Protein AF-A0A496XJC6-F1 (afdb_monomer)

Secondary structure (DSSP, 8-state):
-------SSSHHHHHHHHHHHHHTTTS-------TTS--SPEEEEEEESSSSTHHHHHHHHH-SS---EEEEEEEEETTEEEEEEEEEEE--SHHHHH-SB--EEEEE-HHHHTSSSTTTTS-SEEEEE---B-S-----TT-HHHHHHHHHHHHHHHHHHH-SS---EEEEEEEEEETTT---EEEEEEEE--HHHHHHHTT-EE--S-HHHHHHHHTT-SSSB-HHHHHHHHHHHHTTTB-S-BTTBSEEEEE-TT--EEEEE---TTBHHHHHHHHHHHHHHTPPPTT--HHHHHHH-TT---HHHHHHHHHHHHTTTS---HHHHHHHHHHHHHHHHTTHHHHHHHHHTTGGGS-HHHHHHHHHHHHHHHHHHHHHHHSTT------HHHHHHHTT-S-HHHHHHHHHHHHHH--HHHHHHHHTTTTT---HHHHHHHHHHGGGS-HHHHHHHHHHHTSTT--HHHHHHHHHHHHH-S-HHHHHHHHHHHHT-HHHHT-HHHHHHHHHHS-TT---S-HHHHHHHHHHHHHHHHHHHHHHHHHHHHHHHTTT--

Nearest PDB structures (foldseek):
  8aw4-assembly1_A  TM=5.561E-01  e=5.570E-02  synthetic construct
  6hwp-assembly1_A  TM=3.933E-01  e=9.578E-03  synthetic construct
  3ltm-assembly1_B  TM=4.668E-01  e=4.494E-02  synthetic construct
  5lg6-assembly2_B  TM=3.168E-01  e=3.745E+00  Sus scrofa
  8ay2-assembly2_B  TM=1.846E-01  e=1.805E+00  Rattus norvegicus

Foldseek 3Di:
DDDDDDDDDPVVVVVVVVVVVVVVVPPPPPQPLALQSDQDAKEKEKEEALPPDPVPNVCLLPDPDNDWDKIWIWIDDPNDIDIFIWTKGADDDVQSVPASGGWMKIAGDLVRLCPPHSCVLADRIWTKDFFRDDQDDDLDLLDLRQLLQLLQQLLQLLLVLQAVQGKRKYKYFYWYAYPPDDDTRTHIIITIGDPVSSCVVSVWAADPDDLVVCVVCCVPPQPQADLLLVLLVLLSLVLQLDPQDDQSGQWGWIAHPVNHTHTYGHDSSLTLLSVVSVVVSCVVVLHDDPPDDLVSVLSRPVPPDQLLVSLVVSCVSPVVDHVDDSVNSLVSNLVSLVSRLVSLVVSVVSLVVCCVSHDVVSSVVSVVSNVSSSVNSVVSNVCSPPPDNQDLVNLLVQCPDPDPVSVLCSLQVLLSVQDLVCLCSLLVCLVVDPDLSSVLSNLVSLQNHDCVSCLVVLLVCLDQPHDLSSLVSSLVCLLVPSDPVSSQVSLLSNLPHPSCLVDLVSLVSSLSSQDPPDDDPDPVSVVSNVVSVVSNVVVVVVVVVVVVVVVVVVVVVD

Mean predicted aligned error: 15.92 Å

Solvent-accessible surface area (backbone atoms only — not comparable to full-atom values): 31564 Å² total; per-residue (Å²): 136,84,90,89,82,89,88,89,82,61,71,71,59,55,54,53,52,50,55,56,63,59,59,64,74,69,57,72,76,72,69,71,55,40,65,67,70,49,87,66,70,36,45,33,38,40,36,28,78,73,71,61,55,72,68,58,44,44,46,52,56,71,42,92,74,75,62,71,43,72,32,34,43,33,37,50,56,96,90,42,77,48,79,42,71,30,30,35,33,71,38,74,68,70,43,37,80,72,20,83,51,41,28,38,36,41,36,44,53,68,83,65,30,70,65,81,42,50,52,34,80,49,65,50,48,37,42,40,46,50,52,66,41,64,83,82,48,60,95,38,54,83,32,68,54,36,41,36,38,51,34,30,51,47,45,42,57,49,39,56,65,51,35,93,64,52,56,53,62,26,49,28,44,36,32,40,36,30,79,84,74,53,79,59,36,32,39,45,29,30,46,38,57,33,70,69,54,45,28,63,73,66,65,38,43,74,59,87,68,51,76,65,52,47,52,56,39,76,67,68,57,79,81,46,54,40,62,65,58,49,48,34,46,55,58,39,38,48,64,38,39,52,67,70,63,42,89,83,34,48,33,47,57,28,24,45,90,84,61,30,44,41,75,27,64,46,84,49,80,73,13,39,56,25,43,54,49,51,55,50,58,29,57,76,71,69,52,77,80,86,80,74,53,81,67,61,61,77,66,56,73,62,89,68,65,54,62,61,58,56,53,46,50,52,39,72,74,33,54,88,72,67,77,60,50,72,65,56,54,49,51,45,44,49,54,35,42,52,61,37,57,77,30,46,66,61,40,54,60,56,53,59,75,49,51,85,64,40,37,77,64,48,43,50,52,51,51,51,50,45,50,50,48,48,52,38,44,51,50,54,61,68,43,65,90,70,77,66,88,72,47,74,66,48,29,61,57,22,58,74,45,88,50,64,68,50,23,45,50,16,35,48,54,51,23,72,67,38,47,73,84,44,50,57,68,57,51,71,49,53,86,73,48,84,50,69,65,52,44,47,40,47,57,58,29,49,76,59,37,56,70,78,72,43,45,63,55,54,56,59,64,52,40,86,81,54,55,69,82,53,49,58,60,51,47,57,45,43,69,64,41,85,51,66,70,60,25,50,50,49,50,55,52,50,72,70,31,66,69,38,76,78,31,72,66,50,41,51,53,56,54,73,60,51,58,94,83,69,79,65,92,48,65,68,59,48,51,52,53,52,51,52,56,46,56,55,53,50,52,50,54,50,48,57,46,50,56,50,49,52,54,52,51,66,60,69,78,106

Structure (mmCIF, N/CA/C/O backbone):
data_AF-A0A496XJC6-F1
#
_entry.id   AF-A0A496XJC6-F1
#
loop_
_atom_site.group_PDB
_atom_site.id
_atom_site.type_symbol
_atom_site.label_atom_id
_atom_site.label_alt_id
_atom_site.label_comp_id
_atom_site.label_asym_id
_atom_site.label_entity_id
_atom_site.label_seq_id
_atom_site.pdbx_PDB_ins_code
_atom_site.Cartn_x
_atom_site.Cartn_y
_atom_site.Cartn_z
_atom_site.occupancy
_atom_site.B_iso_or_equiv
_atom_site.auth_seq_id
_atom_site.auth_comp_id
_atom_site.auth_asym_id
_atom_site.auth_atom_id
_atom_site.pdbx_PDB_model_num
ATOM 1 N N . MET A 1 1 ? -49.234 -70.688 5.500 1.00 36.81 1 MET A N 1
ATOM 2 C CA . MET A 1 1 ? -48.478 -69.986 4.442 1.00 36.81 1 MET A CA 1
ATOM 3 C C . MET A 1 1 ? -48.808 -68.494 4.506 1.00 36.81 1 MET A C 1
ATOM 5 O O . MET A 1 1 ? -49.970 -68.150 4.399 1.00 36.81 1 MET A O 1
ATOM 9 N N . LYS A 1 2 ? -47.784 -67.660 4.743 1.00 38.94 2 LYS A N 1
ATOM 10 C CA . LYS A 1 2 ? -47.623 -66.232 4.379 1.00 38.94 2 LYS A CA 1
ATOM 11 C C . LYS A 1 2 ? -48.626 -65.154 4.863 1.00 38.94 2 LYS A C 1
ATOM 13 O O . LYS A 1 2 ? -49.654 -64.906 4.257 1.00 38.94 2 LYS A O 1
ATOM 18 N N . ILE A 1 3 ? -48.166 -64.430 5.893 1.00 43.34 3 ILE A N 1
ATOM 19 C CA . ILE A 1 3 ? -47.932 -62.968 5.961 1.00 43.34 3 ILE A CA 1
ATOM 20 C C . ILE A 1 3 ? -49.026 -62.047 5.386 1.00 43.34 3 ILE A C 1
ATOM 22 O O . ILE A 1 3 ? -49.031 -61.743 4.198 1.00 43.34 3 ILE A O 1
ATOM 26 N N . VAL A 1 4 ? -49.798 -61.425 6.282 1.00 45.62 4 VAL A N 1
ATOM 27 C CA . VAL A 1 4 ? -50.348 -60.074 6.083 1.00 45.62 4 VAL A CA 1
ATOM 28 C C . VAL A 1 4 ? -50.110 -59.280 7.368 1.00 45.62 4 VAL A C 1
ATOM 30 O O . VAL A 1 4 ? -50.866 -59.382 8.329 1.00 45.62 4 VAL A O 1
ATOM 33 N N . LYS A 1 5 ? -49.022 -58.505 7.419 1.00 44.50 5 LYS A N 1
ATOM 34 C CA . LYS A 1 5 ? -48.828 -57.464 8.436 1.00 44.50 5 LYS A CA 1
ATOM 35 C C . LYS A 1 5 ? -48.194 -56.224 7.814 1.00 44.50 5 LYS A C 1
ATOM 37 O O . LYS A 1 5 ? -47.171 -56.305 7.147 1.00 44.50 5 LYS A O 1
ATOM 42 N N . SER A 1 6 ? -48.784 -55.087 8.175 1.00 47.78 6 SER A N 1
ATOM 43 C CA . SER A 1 6 ? -48.176 -53.756 8.222 1.00 47.78 6 SER A CA 1
ATOM 44 C C . SER A 1 6 ? -47.936 -53.035 6.890 1.00 47.78 6 SER A C 1
ATOM 46 O O . SER A 1 6 ? -46.816 -52.894 6.409 1.00 47.78 6 SER A O 1
ATOM 48 N N . LYS A 1 7 ? -49.002 -52.431 6.361 1.00 50.66 7 LYS A N 1
ATOM 49 C CA . LYS A 1 7 ? -48.909 -51.140 5.670 1.00 50.66 7 LYS A CA 1
ATOM 50 C C . LYS A 1 7 ? -49.823 -50.182 6.420 1.00 50.66 7 LYS A C 1
ATOM 52 O O . LYS A 1 7 ? -51.009 -50.459 6.465 1.00 50.66 7 LYS A O 1
ATOM 57 N N . MET A 1 8 ? -49.257 -49.133 7.025 1.00 53.25 8 MET A N 1
ATOM 58 C CA . MET A 1 8 ? -49.904 -47.882 7.496 1.00 53.25 8 MET A CA 1
ATOM 59 C C . MET A 1 8 ? -49.348 -47.408 8.849 1.00 53.25 8 MET A C 1
ATOM 61 O O . MET A 1 8 ? -50.110 -47.273 9.791 1.00 53.25 8 MET A O 1
ATOM 65 N N . LYS A 1 9 ? -48.042 -47.118 8.974 1.00 51.44 9 LYS A N 1
ATOM 66 C CA . LYS A 1 9 ? -47.522 -46.210 10.034 1.00 51.44 9 LYS A CA 1
ATOM 67 C C . LYS A 1 9 ? -46.248 -45.429 9.651 1.00 51.44 9 LYS A C 1
ATOM 69 O O . LYS A 1 9 ? -45.575 -44.926 10.538 1.00 51.44 9 LYS A O 1
ATOM 74 N N . LEU A 1 10 ? -45.897 -45.289 8.364 1.00 49.69 10 LEU A N 1
ATOM 75 C CA . LEU A 1 10 ? -44.699 -44.514 7.967 1.00 49.69 10 LEU A CA 1
ATOM 76 C C . LEU A 1 10 ? -44.979 -43.166 7.284 1.00 49.69 10 LEU A C 1
ATOM 78 O O . LEU A 1 10 ? -44.087 -42.324 7.245 1.00 49.69 10 LEU A O 1
ATOM 82 N N . LEU A 1 11 ? -46.197 -42.914 6.795 1.00 49.22 11 LEU A N 1
ATOM 83 C CA . LEU A 1 11 ? -46.496 -41.666 6.082 1.00 49.22 11 LEU A CA 1
ATOM 84 C C . LEU A 1 11 ? -46.604 -40.402 6.968 1.00 49.22 11 LEU A C 1
ATOM 86 O O . LEU A 1 11 ? -46.123 -39.361 6.525 1.00 49.22 11 LEU A O 1
ATOM 90 N N . PRO A 1 12 ? -47.146 -40.432 8.207 1.00 54.66 12 PRO A N 1
ATOM 91 C CA . PRO A 1 12 ? -47.253 -39.206 9.003 1.00 54.66 12 PRO A CA 1
ATOM 92 C C . PRO A 1 12 ? -45.934 -38.820 9.696 1.00 54.66 12 PRO A C 1
ATOM 94 O O . PRO A 1 12 ? -45.735 -37.655 10.019 1.00 54.66 12 PRO A O 1
ATOM 97 N N . ILE A 1 13 ? -44.998 -39.764 9.869 1.00 55.62 13 ILE A N 1
ATOM 98 C CA . ILE A 1 13 ? -43.683 -39.507 10.489 1.00 55.62 13 ILE A CA 1
ATOM 99 C C . ILE A 1 13 ? -42.727 -38.843 9.486 1.00 55.62 13 ILE A C 1
ATOM 101 O O . ILE A 1 13 ? -41.977 -37.941 9.856 1.00 55.62 13 ILE A O 1
ATOM 105 N N . LEU A 1 14 ? -42.804 -39.214 8.201 1.00 53.34 14 LEU A N 1
ATOM 106 C CA . LEU A 1 14 ? -41.996 -38.593 7.147 1.00 53.34 14 LEU A CA 1
ATOM 107 C C . LEU A 1 14 ? -42.422 -37.137 6.874 1.00 53.34 14 LEU A C 1
ATOM 109 O O . LEU A 1 14 ? -41.581 -36.285 6.600 1.00 53.34 14 LEU A O 1
ATOM 113 N N . PHE A 1 15 ? -43.719 -36.833 7.008 1.00 55.91 15 PHE A N 1
ATOM 114 C CA . PHE A 1 15 ? -44.252 -35.479 6.823 1.00 55.91 15 PHE A CA 1
ATOM 115 C C . PHE A 1 15 ? -43.915 -34.549 8.001 1.00 55.91 15 PHE A C 1
ATOM 117 O O . PHE A 1 15 ? -43.620 -33.372 7.796 1.00 55.91 15 PHE A O 1
ATOM 124 N N . LEU A 1 16 ? -43.868 -35.084 9.229 1.00 52.19 16 LEU A N 1
ATOM 125 C CA . LEU A 1 16 ? -43.434 -34.337 10.414 1.00 52.19 16 LEU A CA 1
ATOM 126 C C . LEU A 1 16 ? -41.924 -34.027 10.372 1.00 52.19 16 LEU A C 1
ATOM 128 O O . LEU A 1 16 ? -41.517 -32.927 10.734 1.00 52.19 16 LEU A O 1
ATOM 132 N N . PHE A 1 17 ? -41.099 -34.943 9.847 1.00 54.38 17 PHE A N 1
ATOM 133 C CA . PHE A 1 17 ? -39.666 -34.698 9.626 1.00 54.38 17 PHE A CA 1
ATOM 134 C C . PHE A 1 17 ? -39.397 -33.668 8.517 1.00 54.38 17 PHE A C 1
ATOM 136 O O . PHE A 1 17 ? -38.481 -32.855 8.651 1.00 54.38 17 PHE A O 1
ATOM 143 N N . LEU A 1 18 ? -40.210 -33.640 7.453 1.00 53.31 18 LEU A N 1
ATOM 144 C CA . LEU A 1 18 ? -40.102 -32.605 6.418 1.00 53.31 18 LEU A CA 1
ATOM 145 C C . LEU A 1 18 ? -40.511 -31.217 6.934 1.00 53.31 18 LEU A C 1
ATOM 147 O O . LEU A 1 18 ? -39.861 -30.233 6.592 1.00 53.31 18 LEU A O 1
ATOM 151 N N . LEU A 1 19 ? -41.532 -31.117 7.790 1.00 49.69 19 LEU A N 1
ATOM 152 C CA . LEU A 1 19 ? -41.952 -29.831 8.362 1.00 49.69 19 LEU A CA 1
ATOM 153 C C . LEU A 1 19 ? -40.945 -29.276 9.384 1.00 49.69 19 LEU A C 1
ATOM 155 O O . LEU A 1 19 ? -40.733 -28.065 9.423 1.00 49.69 19 LEU A O 1
ATOM 159 N N . VAL A 1 20 ? -40.258 -30.138 10.142 1.00 49.53 20 VAL A N 1
ATOM 160 C CA . VAL A 1 20 ? -39.173 -29.715 11.049 1.00 49.53 20 VAL A CA 1
ATOM 161 C C . VAL A 1 20 ? -37.910 -29.319 10.268 1.00 49.53 20 VAL A C 1
ATOM 163 O O . VAL A 1 20 ? -37.268 -28.331 10.613 1.00 49.53 20 VAL A O 1
ATOM 166 N N . SER A 1 21 ? -37.596 -29.991 9.153 1.00 48.06 21 SER A N 1
ATOM 167 C CA . SER A 1 21 ? -36.429 -29.640 8.326 1.00 48.06 21 SER A CA 1
ATOM 168 C C . SER A 1 21 ? -36.618 -28.347 7.511 1.00 48.06 21 SER A C 1
ATOM 170 O O . SER A 1 21 ? -35.649 -27.634 7.242 1.00 48.06 21 SER A O 1
ATOM 172 N N . VAL A 1 22 ? -37.860 -27.983 7.168 1.00 46.56 22 VAL A N 1
ATOM 173 C CA . VAL A 1 22 ? -38.157 -26.708 6.486 1.00 46.56 22 VAL A CA 1
ATOM 174 C C . VAL A 1 22 ? -38.241 -25.533 7.474 1.00 46.56 22 VAL A C 1
ATOM 176 O O . VAL A 1 22 ? -37.891 -24.412 7.107 1.00 46.56 22 VAL A O 1
ATOM 179 N N . ALA A 1 23 ? -38.597 -25.762 8.743 1.00 41.25 23 ALA A N 1
ATOM 180 C CA . ALA A 1 23 ? -38.652 -24.704 9.759 1.00 41.25 23 ALA A CA 1
ATOM 181 C C . ALA A 1 23 ? -37.266 -24.234 10.260 1.00 41.25 23 ALA A C 1
ATOM 183 O O . ALA A 1 23 ? -37.132 -23.099 10.721 1.00 41.25 23 ALA A O 1
ATOM 184 N N . GLU A 1 24 ? -36.212 -25.049 10.130 1.00 40.34 24 GLU A N 1
ATOM 185 C CA . GLU A 1 24 ? -34.857 -24.672 10.571 1.00 40.34 24 GLU A CA 1
ATOM 186 C C . GLU A 1 24 ? -34.062 -23.838 9.551 1.00 40.34 24 GLU A C 1
ATOM 188 O O . GLU A 1 24 ? -33.057 -23.221 9.907 1.00 40.34 24 GLU A O 1
ATOM 193 N N . THR A 1 25 ? -34.517 -23.723 8.299 1.00 37.75 25 THR A N 1
ATOM 194 C CA . THR A 1 25 ? -33.799 -22.930 7.278 1.00 37.75 25 THR A CA 1
ATOM 195 C C . THR A 1 25 ? -34.247 -21.468 7.180 1.00 37.75 25 THR A C 1
ATOM 197 O O . THR A 1 25 ? -33.582 -20.672 6.515 1.00 37.75 25 THR A O 1
ATOM 200 N N . SER A 1 26 ? -35.296 -21.066 7.909 1.00 36.50 26 SER A N 1
ATOM 201 C CA . SER A 1 26 ? -35.719 -19.662 8.039 1.00 36.50 26 SER A CA 1
ATOM 202 C C . SER A 1 26 ? -35.394 -19.031 9.397 1.00 36.50 26 SER A C 1
ATOM 204 O O . SER A 1 26 ? -35.831 -17.912 9.676 1.00 36.50 26 SER A O 1
ATOM 206 N N . LEU A 1 27 ? -34.586 -19.689 10.235 1.00 36.00 27 LEU A N 1
ATOM 207 C CA . LEU A 1 27 ? -33.897 -19.009 11.329 1.00 36.00 27 LEU A CA 1
ATOM 208 C C . LEU A 1 27 ? -32.988 -17.964 10.692 1.00 36.00 27 LEU A C 1
ATOM 210 O O . LEU A 1 27 ? -31.995 -18.317 10.057 1.00 36.00 27 LEU A O 1
ATOM 214 N N . PHE A 1 28 ? -33.381 -16.689 10.815 1.00 38.16 28 PHE A N 1
ATOM 215 C CA . PHE A 1 28 ? -32.596 -15.502 10.486 1.00 38.16 28 PHE A CA 1
ATOM 216 C C . PHE A 1 28 ? -31.113 -15.854 10.479 1.00 38.16 28 PHE A C 1
ATOM 218 O O . PHE A 1 28 ? -30.508 -15.983 11.546 1.00 38.16 28 PHE A O 1
ATOM 225 N N . LYS A 1 29 ? -30.522 -16.027 9.287 1.00 34.19 29 LYS A N 1
ATOM 226 C CA . LYS A 1 29 ? -29.071 -16.069 9.132 1.00 34.19 29 LYS A CA 1
ATOM 227 C C . LYS A 1 29 ? -28.618 -14.734 9.687 1.00 34.19 29 LYS A C 1
ATOM 229 O O . LYS A 1 29 ? -28.727 -13.725 8.993 1.00 34.19 29 LYS A O 1
ATOM 234 N N . LYS A 1 30 ? -28.275 -14.713 10.979 1.00 39.00 30 LYS A N 1
ATOM 235 C CA . LYS A 1 30 ? -27.941 -13.526 11.757 1.00 39.00 30 LYS A CA 1
ATOM 236 C C . LYS A 1 30 ? -26.823 -12.894 10.962 1.00 39.00 30 LYS A C 1
ATOM 238 O O . LYS A 1 30 ? -25.711 -13.420 10.978 1.00 39.00 30 LYS A O 1
ATOM 243 N N . ARG A 1 31 ? -27.158 -11.886 10.139 1.00 46.84 31 ARG A N 1
ATOM 244 C CA . ARG A 1 31 ? -26.189 -11.234 9.257 1.00 46.84 31 ARG A CA 1
ATOM 245 C C . ARG A 1 31 ? -25.019 -10.928 10.163 1.00 46.84 31 ARG A C 1
ATOM 247 O O . ARG A 1 31 ? -25.231 -10.369 11.239 1.00 46.84 31 ARG A O 1
ATOM 254 N N . ASP A 1 32 ? -23.833 -11.398 9.797 1.00 54.88 32 ASP A N 1
ATOM 255 C CA . ASP A 1 32 ? -22.655 -11.142 10.603 1.00 54.88 32 ASP A CA 1
ATOM 256 C C . ASP A 1 32 ? -22.463 -9.622 10.636 1.00 54.88 32 ASP A C 1
ATOM 258 O O . ASP A 1 32 ? -21.943 -9.034 9.690 1.00 54.88 32 ASP A O 1
ATOM 262 N N . LEU A 1 33 ? -22.969 -8.977 11.692 1.00 63.06 33 LEU A N 1
ATOM 263 C CA . LEU A 1 33 ? -22.973 -7.529 11.933 1.00 63.06 33 LEU A CA 1
ATOM 264 C C . LEU A 1 33 ? -21.566 -7.047 12.323 1.00 63.06 33 LEU A C 1
ATOM 266 O O . LEU A 1 33 ? -21.390 -6.202 13.194 1.00 63.06 33 LEU A O 1
ATOM 270 N N . SER A 1 34 ? -20.545 -7.638 11.709 1.00 85.75 34 SER A N 1
ATOM 271 C CA . SER A 1 34 ? -19.149 -7.287 11.886 1.00 85.75 34 SER A CA 1
ATOM 272 C C . SER A 1 34 ? -18.797 -6.107 10.988 1.00 85.75 34 SER A C 1
ATOM 274 O O . SER A 1 34 ? -19.197 -6.048 9.826 1.00 85.75 34 SER A O 1
ATOM 276 N N . LEU A 1 35 ? -17.998 -5.175 11.507 1.00 90.88 35 LEU A N 1
ATOM 277 C CA . LEU A 1 35 ? -17.577 -3.976 10.787 1.00 90.88 35 LEU A CA 1
ATOM 278 C C . LEU A 1 35 ? -17.016 -4.277 9.392 1.00 90.88 35 LEU A C 1
ATOM 280 O O . LEU A 1 35 ? -17.258 -3.500 8.478 1.00 90.88 35 LEU A O 1
ATOM 284 N N . PHE A 1 36 ? -16.310 -5.395 9.222 1.00 93.12 36 PHE A N 1
ATOM 285 C CA . PHE A 1 36 ? -15.596 -5.749 7.993 1.00 93.12 36 PHE A CA 1
ATOM 286 C C . PHE A 1 36 ? -16.242 -6.885 7.181 1.00 93.12 36 PHE A C 1
ATOM 288 O O . PHE A 1 36 ? -15.562 -7.507 6.366 1.00 93.12 36 PHE A O 1
ATOM 295 N N . SER A 1 37 ? -17.510 -7.227 7.437 1.00 89.69 37 SER A N 1
ATOM 296 C CA . SER A 1 37 ? -18.213 -8.285 6.691 1.00 89.69 37 SER A CA 1
ATOM 297 C C . SER A 1 37 ? -18.847 -7.803 5.380 1.00 89.69 37 SER A C 1
ATOM 299 O O . SER A 1 37 ? -19.128 -8.629 4.516 1.00 89.69 37 SER A O 1
ATOM 301 N N . SER A 1 38 ? -19.060 -6.491 5.223 1.00 89.88 38 SER A N 1
ATOM 302 C CA . SER A 1 38 ? -19.630 -5.874 4.018 1.00 89.88 38 SER A CA 1
ATOM 303 C C . SER A 1 38 ? -18.611 -4.977 3.310 1.00 89.88 38 SER A C 1
ATOM 305 O O . SER A 1 38 ? -17.831 -4.273 3.958 1.00 89.88 38 SER A O 1
ATOM 307 N N . ASP A 1 39 ? -18.676 -4.996 1.976 1.00 89.88 39 ASP A N 1
ATOM 308 C CA . ASP A 1 39 ? -17.920 -4.124 1.072 1.00 89.88 39 ASP A CA 1
ATOM 309 C C . ASP A 1 39 ? -18.662 -2.809 0.765 1.00 89.88 39 ASP A C 1
ATOM 311 O O . ASP A 1 39 ? -18.105 -1.944 0.084 1.00 89.88 39 ASP A O 1
ATOM 315 N N . ASP A 1 40 ? -19.897 -2.648 1.260 1.00 90.94 40 ASP A N 1
ATOM 316 C CA . ASP A 1 40 ? -20.691 -1.435 1.073 1.00 90.94 40 ASP A CA 1
ATOM 317 C C . ASP A 1 40 ? -20.020 -0.249 1.766 1.00 90.94 40 ASP A C 1
ATOM 319 O O . ASP A 1 40 ? -19.584 -0.330 2.929 1.00 90.94 40 ASP A O 1
ATOM 323 N N . VAL A 1 41 ? -19.993 0.878 1.052 1.00 92.44 41 VAL A N 1
ATOM 324 C CA . VAL A 1 41 ? -19.432 2.130 1.555 1.00 92.44 41 VAL A CA 1
ATOM 325 C C . VAL A 1 41 ? -20.223 2.577 2.780 1.00 92.44 41 VAL A C 1
ATOM 327 O O . VAL A 1 41 ? -21.420 2.843 2.695 1.00 92.44 41 VAL A O 1
ATOM 330 N N . LEU A 1 42 ? -19.554 2.657 3.931 1.00 93.81 42 LEU A N 1
ATOM 331 C CA . LEU A 1 42 ? -20.194 3.062 5.179 1.00 93.81 42 LEU A CA 1
ATOM 332 C C . LEU A 1 42 ? -20.211 4.585 5.290 1.00 93.81 42 LEU A C 1
ATOM 334 O O . LEU A 1 42 ? -19.161 5.227 5.281 1.00 93.81 42 LEU A O 1
ATOM 338 N N . GLU A 1 43 ? -21.394 5.164 5.439 1.00 93.19 43 GLU A N 1
ATOM 339 C CA . GLU A 1 43 ? -21.526 6.592 5.717 1.00 93.19 43 GLU A CA 1
ATOM 340 C C . GLU A 1 43 ? -21.321 6.838 7.207 1.00 93.19 43 GLU A C 1
ATOM 342 O O . GLU A 1 43 ? -22.000 6.239 8.048 1.00 93.19 43 GLU A O 1
ATOM 347 N N . VAL A 1 44 ? -20.349 7.693 7.526 1.00 93.31 44 VAL A N 1
ATOM 348 C CA . VAL A 1 44 ? -19.981 8.033 8.895 1.00 93.31 44 VAL A CA 1
ATOM 349 C C . VAL A 1 44 ? -19.851 9.539 9.079 1.00 93.31 44 VAL A C 1
ATOM 351 O O . VAL A 1 44 ? -19.268 10.234 8.249 1.00 93.31 44 VAL A O 1
ATOM 354 N N . THR A 1 45 ? -20.324 10.025 10.219 1.00 92.62 45 THR A N 1
ATOM 355 C CA . THR A 1 45 ? -20.099 11.388 10.695 1.00 92.62 45 THR A CA 1
ATOM 356 C C . THR A 1 45 ? -19.345 11.328 12.014 1.00 92.62 45 THR A C 1
ATOM 358 O O . THR A 1 45 ? -19.787 10.697 12.972 1.00 92.62 45 THR A O 1
ATOM 361 N N . LEU A 1 46 ? -18.188 11.975 12.075 1.00 91.81 46 LEU A N 1
ATOM 362 C CA . LEU A 1 46 ? -17.440 12.198 13.302 1.00 91.81 46 LEU A CA 1
ATOM 363 C C . LEU A 1 46 ? -17.770 13.593 13.822 1.00 91.81 46 LEU A C 1
ATOM 365 O O . LEU A 1 46 ? -17.403 14.574 13.185 1.00 91.81 46 LEU A O 1
ATOM 369 N N . LYS A 1 47 ? -18.424 13.676 14.983 1.00 90.94 47 LYS A N 1
ATOM 370 C CA . LYS A 1 47 ? -18.643 14.934 15.709 1.00 90.94 47 LYS A CA 1
ATOM 371 C C . LYS A 1 47 ? -17.554 15.147 16.756 1.00 90.94 47 LYS A C 1
ATOM 373 O O . LYS A 1 47 ? -17.220 14.213 17.497 1.00 90.94 47 LYS A O 1
ATOM 378 N N . GLY A 1 48 ? -16.996 16.349 16.823 1.00 87.19 48 GLY A N 1
ATOM 379 C CA . GLY A 1 48 ? -15.912 16.671 17.746 1.00 87.19 48 GLY A CA 1
ATOM 380 C C . GLY A 1 48 ? -15.340 18.071 17.545 1.00 87.19 48 GLY A C 1
ATOM 381 O O . GLY A 1 48 ? -15.866 18.878 16.790 1.00 87.19 48 GLY A O 1
ATOM 382 N N . ASN A 1 49 ? -14.232 18.351 18.226 1.00 81.06 49 ASN A N 1
ATOM 383 C CA . ASN A 1 49 ? -13.452 19.571 18.030 1.00 81.06 49 ASN A CA 1
ATOM 384 C C . ASN A 1 49 ? -12.399 19.291 16.949 1.00 81.06 49 ASN A C 1
ATOM 386 O O . ASN A 1 49 ? -11.319 18.763 17.248 1.00 81.06 49 ASN A O 1
ATOM 390 N N . PHE A 1 50 ? -12.742 19.560 15.690 1.00 75.38 50 PHE A N 1
ATOM 391 C CA . PHE A 1 50 ? -11.851 19.349 14.540 1.00 75.38 50 PHE A CA 1
ATOM 392 C C . PHE A 1 50 ? -11.344 20.670 13.959 1.00 75.38 50 PHE A C 1
ATOM 394 O O . PHE A 1 50 ? -10.232 20.718 13.439 1.00 75.38 50 PHE A O 1
ATOM 401 N N . PHE A 1 51 ? -12.130 21.737 14.104 1.00 67.81 51 PHE A N 1
ATOM 402 C CA . PHE A 1 51 ? -11.921 23.035 13.469 1.00 67.81 51 PHE A CA 1
ATOM 403 C C . PHE A 1 51 ? -11.890 24.187 14.485 1.00 67.81 51 PHE A C 1
ATOM 405 O O . PHE A 1 51 ? -11.442 25.287 14.164 1.00 67.81 51 PHE A O 1
ATOM 412 N N . SER A 1 52 ? -12.301 23.951 15.736 1.00 53.66 52 SER A N 1
ATOM 413 C CA . SER A 1 52 ? -12.265 24.977 16.777 1.00 53.66 52 SER A CA 1
ATOM 414 C C . SER A 1 52 ? -10.845 25.371 17.191 1.00 53.66 52 SER A C 1
ATOM 416 O O . SER A 1 52 ? -10.110 24.526 17.700 1.00 53.66 52 SER A O 1
ATOM 418 N N . ASN A 1 53 ? -10.526 26.666 17.030 1.00 50.12 53 ASN A N 1
ATOM 419 C CA . ASN A 1 53 ? -9.252 27.343 17.298 1.00 50.12 53 ASN A CA 1
ATOM 420 C C . ASN A 1 53 ? -8.040 26.563 16.793 1.00 50.12 53 ASN A C 1
ATOM 422 O O . ASN A 1 53 ? -7.652 25.556 17.385 1.00 50.12 53 ASN A O 1
ATOM 426 N N . GLU A 1 54 ? -7.346 27.115 15.793 1.00 55.06 54 GLU A N 1
ATOM 427 C CA . GLU A 1 54 ? -6.044 26.629 15.326 1.00 55.06 54 GLU A CA 1
ATOM 428 C C . GLU A 1 54 ? -5.188 26.103 16.491 1.00 55.06 54 GLU A C 1
ATOM 430 O O . GLU A 1 54 ? -4.640 25.021 16.398 1.00 55.06 54 GLU A O 1
ATOM 435 N N . LYS A 1 55 ? -5.177 26.786 17.642 1.00 55.94 55 LYS A N 1
ATOM 436 C CA . LYS A 1 55 ? -4.456 26.414 18.867 1.00 55.94 55 LYS A CA 1
ATOM 437 C C . LYS A 1 55 ? -4.832 25.059 19.506 1.00 55.94 55 LYS A C 1
ATOM 439 O O . LYS A 1 55 ? -3.919 24.357 19.935 1.00 55.94 55 LYS A O 1
ATOM 444 N N . GLU A 1 56 ? -6.105 24.662 19.597 1.00 59.81 56 GLU A N 1
ATOM 445 C CA . GLU A 1 56 ? -6.522 23.404 20.258 1.00 59.81 56 GLU A CA 1
ATOM 446 C C . GLU A 1 56 ? -6.283 22.183 19.365 1.00 59.81 56 GLU A C 1
ATOM 448 O O . GLU A 1 56 ? -5.678 21.200 19.803 1.00 59.81 56 GLU A O 1
ATOM 453 N N . PHE A 1 57 ? -6.664 22.261 18.089 1.00 66.25 57 PHE A N 1
ATOM 454 C CA . PHE A 1 57 ? -6.367 21.191 17.139 1.00 66.25 57 PHE A CA 1
ATOM 455 C C . PHE A 1 57 ? -4.861 21.121 16.818 1.00 66.25 57 PHE A C 1
ATOM 457 O O . PHE A 1 57 ? -4.293 20.026 16.776 1.00 66.25 57 PHE A O 1
ATOM 464 N N . LYS A 1 58 ? -4.151 22.264 16.722 1.00 64.44 58 LYS A N 1
ATOM 465 C CA . LYS A 1 58 ? -2.672 22.289 16.699 1.00 64.44 58 LYS A CA 1
ATOM 466 C C . LYS A 1 58 ? -2.097 21.661 17.968 1.00 64.44 58 LYS A C 1
ATOM 468 O O . LYS A 1 58 ? -1.150 20.890 17.868 1.00 64.44 58 LYS A O 1
ATOM 473 N N . ALA A 1 59 ? -2.671 21.889 19.151 1.00 61.16 59 ALA A N 1
ATOM 474 C CA . ALA A 1 59 ? -2.206 21.228 20.372 1.00 61.16 59 ALA A CA 1
ATOM 475 C C . ALA A 1 59 ? -2.361 19.696 20.312 1.00 61.16 59 ALA A C 1
ATOM 477 O O . ALA A 1 59 ? -1.515 18.986 20.854 1.00 61.16 59 ALA A O 1
ATOM 478 N N . LEU A 1 60 ? -3.370 19.164 19.614 1.00 64.94 60 LEU A N 1
ATOM 479 C CA . LEU A 1 60 ? -3.466 17.722 19.346 1.00 64.94 60 LEU A CA 1
ATOM 480 C C . LEU A 1 60 ? -2.370 17.227 18.391 1.00 64.94 60 LEU A C 1
ATOM 482 O O . LEU A 1 60 ? -1.901 16.099 18.548 1.00 64.94 60 LEU A O 1
ATOM 486 N N . LYS A 1 61 ? -1.948 18.059 17.431 1.00 66.75 61 LYS A N 1
ATOM 487 C CA . LYS A 1 61 ? -0.905 17.742 16.437 1.00 66.75 61 LYS A CA 1
ATOM 488 C C . LYS A 1 61 ? 0.518 17.846 16.993 1.00 66.75 61 LYS A C 1
ATOM 490 O 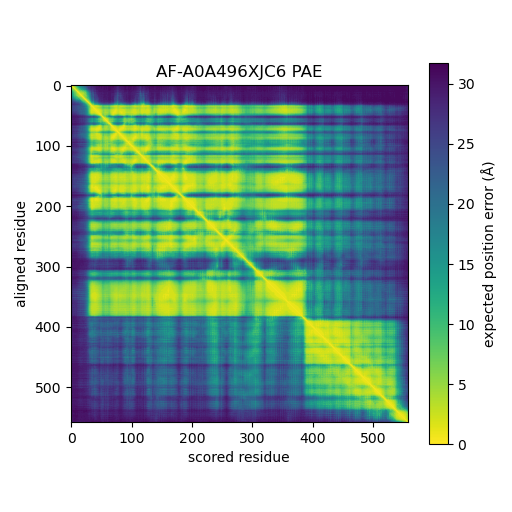O . LYS A 1 61 ? 1.333 16.987 16.678 1.00 66.75 61 LYS A O 1
ATOM 495 N N . PHE A 1 62 ? 0.796 18.836 17.843 1.00 62.03 62 PHE A N 1
ATOM 496 C CA . PHE A 1 62 ? 2.162 19.230 18.223 1.00 62.03 62 PHE A CA 1
ATOM 497 C C . PHE A 1 62 ? 2.553 18.947 19.688 1.00 62.03 62 PHE A C 1
ATOM 499 O O . PHE A 1 62 ? 3.692 19.202 20.073 1.00 62.03 62 PHE A O 1
ATOM 506 N N . ARG A 1 63 ? 1.665 18.408 20.539 1.00 60.09 63 ARG A N 1
ATOM 507 C CA . ARG A 1 63 ? 2.046 18.013 21.914 1.00 60.09 63 ARG A CA 1
ATOM 508 C C . ARG A 1 63 ? 2.857 16.709 21.939 1.00 60.09 63 ARG A C 1
ATOM 510 O O . ARG A 1 63 ? 2.475 15.725 21.305 1.00 60.09 63 ARG A O 1
ATOM 517 N N . LYS A 1 64 ? 3.919 16.676 22.765 1.00 52.00 64 LYS A N 1
ATOM 518 C CA . LYS A 1 64 ? 4.719 15.465 23.069 1.00 52.00 64 LYS A CA 1
ATOM 519 C C . LYS A 1 64 ? 3.843 14.313 23.586 1.00 52.00 64 LYS A C 1
ATOM 521 O O . LYS A 1 64 ? 3.985 13.180 23.132 1.00 52.00 64 LYS A O 1
ATOM 526 N N . GLU A 1 65 ? 2.891 14.608 24.473 1.00 54.44 65 GLU A N 1
ATOM 527 C CA . GLU A 1 65 ? 1.909 13.639 24.969 1.00 54.44 65 GLU A CA 1
ATOM 528 C C . GLU A 1 65 ? 0.569 13.766 24.239 1.00 54.44 65 GLU A C 1
ATOM 530 O O . GLU A 1 65 ? -0.208 14.706 24.433 1.00 54.44 65 GLU A O 1
ATOM 535 N N . LYS A 1 66 ? 0.288 12.780 23.383 1.00 65.88 66 LYS A N 1
ATOM 536 C CA . LYS A 1 66 ? -0.907 12.745 22.531 1.00 65.88 66 LYS A CA 1
ATOM 537 C C . LYS A 1 66 ? -2.138 12.343 23.347 1.00 65.88 66 LYS A C 1
ATOM 539 O O . LYS A 1 66 ? -2.424 11.146 23.485 1.00 65.88 66 LYS A O 1
ATOM 544 N N . LYS A 1 67 ? -2.866 13.335 23.866 1.00 75.44 67 LYS A N 1
ATOM 545 C CA . LYS A 1 67 ? -4.118 13.135 24.610 1.00 75.44 67 LYS A CA 1
ATOM 546 C C . LYS A 1 67 ? -5.266 12.771 23.667 1.00 75.44 67 LYS A C 1
ATOM 548 O O . LYS A 1 67 ? -5.358 13.268 22.549 1.00 75.44 67 LYS A O 1
ATOM 553 N N . TYR A 1 68 ? -6.112 11.855 24.122 1.00 84.62 68 TYR A N 1
ATOM 554 C CA . TYR A 1 68 ? -7.390 11.597 23.473 1.00 84.62 68 TYR A CA 1
ATOM 555 C C . TYR A 1 68 ? -8.371 12.715 23.820 1.00 84.62 68 TYR A C 1
ATOM 557 O O . TYR A 1 68 ? -8.404 13.164 24.964 1.00 84.62 68 TYR A O 1
ATOM 565 N N . VAL A 1 69 ? -9.188 13.103 22.850 1.00 87.25 69 VAL A N 1
ATOM 566 C CA . VAL A 1 69 ? -10.327 14.007 23.031 1.00 87.25 69 VAL A CA 1
ATOM 567 C C . VAL A 1 69 ? -11.626 13.256 22.789 1.00 87.25 69 VAL A C 1
ATOM 569 O O . VAL A 1 69 ? -11.642 12.251 22.076 1.00 87.25 69 VAL A O 1
ATOM 572 N N . GLN A 1 70 ? -12.700 13.710 23.426 1.00 90.44 70 GLN A N 1
ATOM 573 C CA . GLN A 1 70 ? -14.013 13.092 23.285 1.00 90.44 70 GLN A CA 1
ATOM 574 C C . GLN A 1 70 ? -14.646 13.488 21.952 1.00 90.44 70 GLN A C 1
ATOM 576 O O . GLN A 1 70 ? -14.486 14.614 21.487 1.00 90.44 70 GLN A O 1
ATOM 581 N N . GLY A 1 71 ? -15.377 12.556 21.356 1.00 91.94 71 GLY A N 1
ATOM 582 C CA . GLY A 1 71 ? -16.186 12.786 20.170 1.00 91.94 71 GLY A CA 1
ATOM 583 C C . GLY A 1 71 ? -17.272 11.731 20.035 1.00 91.94 71 GLY A C 1
ATOM 584 O O . GLY A 1 71 ? -17.402 10.826 20.864 1.00 91.94 71 GLY A O 1
ATOM 585 N N . THR A 1 72 ? -18.025 11.823 18.951 1.00 93.44 72 THR A N 1
ATOM 586 C CA . THR A 1 72 ? -19.134 10.915 18.663 1.00 93.44 72 THR A CA 1
ATOM 587 C C . THR A 1 72 ? -19.015 10.427 17.231 1.00 93.44 72 THR A C 1
ATOM 589 O O . THR A 1 72 ? -18.844 11.227 16.318 1.00 93.44 72 THR A O 1
ATOM 592 N N . LEU A 1 73 ? -19.094 9.113 17.029 1.00 94.94 73 LEU A N 1
ATOM 593 C CA . LEU A 1 73 ? -19.240 8.522 15.705 1.00 94.94 73 LEU A CA 1
ATOM 594 C C . LEU A 1 73 ? -20.706 8.215 15.461 1.00 94.94 73 LEU A C 1
ATOM 596 O O . LEU A 1 73 ? -21.307 7.424 16.183 1.00 94.94 73 LEU A O 1
ATOM 600 N N . ILE A 1 74 ? -21.235 8.792 14.402 1.00 93.88 74 ILE A N 1
ATOM 601 C CA . ILE A 1 74 ? -22.547 8.489 13.861 1.00 93.88 74 ILE A CA 1
ATOM 602 C C . ILE A 1 74 ? -22.325 7.691 12.587 1.00 93.88 74 ILE A C 1
ATOM 604 O O . ILE A 1 74 ? -21.450 8.028 11.794 1.00 93.88 74 ILE A O 1
ATOM 608 N N . TYR A 1 75 ? -23.068 6.611 12.398 1.00 93.25 75 TYR A N 1
ATOM 609 C CA . TYR A 1 75 ? -22.989 5.812 11.182 1.00 93.25 75 TYR A CA 1
ATOM 610 C C . TYR A 1 75 ? -24.369 5.325 10.766 1.00 93.25 75 TYR A C 1
ATOM 612 O O . TYR A 1 75 ? -25.256 5.159 11.607 1.00 93.25 75 TYR A O 1
ATOM 620 N N . LYS A 1 76 ? -24.533 5.080 9.466 1.00 88.56 76 LYS A N 1
ATOM 621 C CA . LYS A 1 76 ? -25.787 4.588 8.891 1.00 88.56 76 LYS A CA 1
ATOM 622 C C . LYS A 1 76 ? -25.617 3.172 8.353 1.00 88.56 76 LYS A C 1
ATOM 624 O O . LYS A 1 76 ? -24.727 2.905 7.550 1.00 88.56 76 LYS A O 1
ATOM 629 N N . THR A 1 77 ? -26.490 2.264 8.776 1.00 83.94 77 THR A N 1
ATOM 630 C CA . THR A 1 77 ? -26.606 0.900 8.232 1.00 83.94 77 THR A CA 1
ATOM 631 C C . THR A 1 77 ? -28.071 0.569 8.011 1.00 83.94 77 THR A C 1
ATOM 633 O O . THR A 1 77 ? -28.863 0.758 8.926 1.00 83.94 77 THR A O 1
ATOM 636 N N . ASN A 1 78 ? -28.442 0.049 6.836 1.00 78.88 78 ASN A N 1
ATOM 637 C CA . ASN A 1 78 ? -29.837 -0.289 6.501 1.00 78.88 78 ASN A CA 1
ATOM 638 C C . ASN A 1 78 ? -30.821 0.870 6.777 1.00 78.88 78 ASN A C 1
ATOM 640 O O . ASN A 1 78 ? -31.889 0.652 7.340 1.00 78.88 78 ASN A O 1
ATOM 644 N N . ASN A 1 79 ? -30.429 2.107 6.446 1.00 75.00 79 ASN A N 1
ATOM 645 C CA . ASN A 1 79 ? -31.177 3.343 6.732 1.00 75.00 79 ASN A CA 1
ATOM 646 C C . ASN A 1 79 ? -31.444 3.636 8.220 1.00 75.00 79 ASN A C 1
ATOM 648 O O . ASN A 1 79 ? -32.161 4.581 8.533 1.00 75.00 79 ASN A O 1
ATOM 652 N N . GLN A 1 80 ? -30.837 2.884 9.137 1.00 83.38 80 GLN A N 1
ATOM 653 C CA . GLN A 1 80 ? -30.845 3.187 10.561 1.00 83.38 80 GLN A CA 1
ATOM 654 C C . GLN A 1 80 ? -29.555 3.900 10.940 1.00 83.38 80 GLN A C 1
ATOM 656 O O . GLN A 1 80 ? -28.450 3.442 10.633 1.00 83.38 80 GLN A O 1
ATOM 661 N N . GLU A 1 81 ? -29.713 5.031 11.615 1.00 89.69 81 GLU A N 1
ATOM 662 C CA . GLU A 1 81 ? -28.609 5.786 12.181 1.00 89.69 81 GLU A CA 1
ATOM 663 C C . GLU A 1 81 ? -28.290 5.278 13.589 1.00 89.69 81 GLU A C 1
ATOM 665 O O . GLU A 1 81 ? -29.174 4.958 14.382 1.00 89.69 81 GLU A O 1
ATOM 670 N N . SER A 1 82 ? -27.006 5.176 13.904 1.00 90.69 82 SER A N 1
ATOM 671 C CA . SER A 1 82 ? -26.518 4.779 15.219 1.00 90.69 82 SER A CA 1
ATOM 672 C C . SER A 1 82 ? -25.415 5.720 15.667 1.00 90.69 82 SER A C 1
ATOM 674 O O . SER A 1 82 ? -24.516 6.043 14.895 1.00 90.69 82 SER A O 1
ATOM 676 N N . SER A 1 83 ? -25.463 6.121 16.937 1.00 92.56 83 SER A N 1
ATOM 677 C CA . SER A 1 83 ? -24.517 7.057 17.544 1.00 92.56 83 SER A CA 1
ATOM 678 C C . SER A 1 83 ? -23.721 6.376 18.653 1.00 92.56 83 SER A C 1
ATOM 680 O O . SER A 1 83 ? -24.287 5.790 19.578 1.00 92.56 83 SER A O 1
ATOM 682 N N . LEU A 1 84 ? -22.393 6.431 18.554 1.00 92.69 84 LEU A N 1
ATOM 683 C CA . LEU A 1 84 ? -21.460 5.823 19.496 1.00 92.69 84 LEU A CA 1
ATOM 684 C C . LEU A 1 84 ? -20.490 6.880 20.037 1.00 92.69 84 LEU A C 1
ATOM 686 O O . LEU A 1 84 ? -19.703 7.437 19.266 1.00 92.69 84 LEU A O 1
ATOM 690 N N . PRO A 1 85 ? -20.463 7.121 21.360 1.00 93.38 85 PRO A N 1
ATOM 691 C CA . PRO A 1 85 ? -19.444 7.978 21.940 1.00 93.38 85 PRO A CA 1
ATOM 692 C C . PRO A 1 85 ? -18.074 7.301 21.855 1.00 93.38 85 PRO A C 1
ATOM 694 O O . PRO A 1 85 ? -17.923 6.102 22.113 1.00 93.38 85 PRO A O 1
ATOM 697 N N . LEU A 1 86 ? -17.051 8.079 21.524 1.00 93.88 86 LEU A N 1
ATOM 698 C CA . LEU A 1 86 ? -15.680 7.609 21.408 1.00 93.88 86 LEU A CA 1
ATOM 699 C C . LEU A 1 86 ? -14.686 8.660 21.884 1.00 93.88 86 LEU A C 1
ATOM 701 O O . LEU A 1 86 ? -15.002 9.817 22.131 1.00 93.88 86 LEU A O 1
ATOM 705 N N . ASN A 1 87 ? -13.444 8.226 21.983 1.00 92.56 87 ASN A N 1
ATOM 706 C CA . ASN A 1 87 ? -12.294 9.088 22.130 1.00 92.56 87 ASN A CA 1
ATOM 707 C C . ASN A 1 87 ? -11.483 9.033 20.833 1.00 92.56 87 ASN A C 1
ATOM 709 O O . ASN A 1 87 ? -11.270 7.947 20.298 1.00 92.56 87 ASN A O 1
ATOM 713 N N . TYR A 1 88 ? -10.973 10.152 20.334 1.00 90.94 88 TYR A N 1
ATOM 714 C CA . TYR A 1 88 ? -10.106 10.172 19.157 1.00 90.94 88 TYR A CA 1
ATOM 715 C C . TYR A 1 88 ? -8.814 10.939 19.415 1.00 90.94 88 TYR A C 1
ATOM 717 O O . TYR A 1 88 ? -8.705 11.743 20.339 1.00 90.94 88 TYR A O 1
ATOM 725 N N . LYS A 1 89 ? -7.797 10.641 18.611 1.00 87.94 89 LYS A N 1
ATOM 726 C CA . LYS A 1 89 ? -6.564 11.425 18.539 1.00 87.94 89 LYS A CA 1
ATOM 727 C C . LYS A 1 89 ? -5.963 11.354 17.148 1.00 87.94 89 LYS A C 1
ATOM 729 O O . LYS A 1 89 ? -6.162 10.368 16.435 1.00 87.94 89 LYS A O 1
ATOM 734 N N . VAL A 1 90 ? -5.167 12.353 16.797 1.00 85.00 90 VAL A N 1
ATOM 735 C CA . VAL A 1 90 ? -4.411 12.360 15.543 1.00 85.00 90 VAL A CA 1
ATOM 736 C C . VAL A 1 90 ? -3.324 11.273 15.549 1.00 85.00 90 VAL A C 1
ATOM 738 O O . VAL A 1 90 ? -2.720 10.966 16.584 1.00 85.00 90 VAL A O 1
ATOM 741 N N . ARG A 1 91 ? -3.048 10.675 14.384 1.00 82.62 91 ARG A N 1
ATOM 742 C CA . ARG A 1 91 ? -1.983 9.673 14.156 1.00 82.62 91 ARG A CA 1
ATOM 743 C C . ARG A 1 91 ? -1.150 10.012 12.912 1.00 82.62 91 ARG A C 1
ATOM 745 O O . ARG A 1 91 ? -1.508 10.894 12.144 1.00 82.62 91 ARG A O 1
ATOM 752 N N . GLY A 1 92 ? -0.057 9.275 12.714 1.00 74.88 92 GLY A N 1
ATOM 753 C CA . GLY A 1 92 ? 0.945 9.538 11.671 1.00 74.88 92 GLY A CA 1
ATOM 754 C C . GLY A 1 92 ? 2.151 10.288 12.236 1.00 74.88 92 GLY A C 1
ATOM 755 O O . GLY A 1 92 ? 2.093 10.752 13.365 1.00 74.88 92 GLY A O 1
ATOM 756 N N . VAL A 1 93 ? 3.251 10.353 11.491 1.00 70.75 93 VAL A N 1
ATOM 757 C CA . VAL A 1 93 ? 4.395 11.227 11.817 1.00 70.75 93 VAL A CA 1
ATOM 758 C C . VAL A 1 93 ? 4.373 12.373 10.814 1.00 70.75 93 VAL A C 1
ATOM 760 O O . VAL A 1 93 ? 3.872 13.446 11.119 1.00 70.75 93 VAL A O 1
ATOM 763 N N . TYR A 1 94 ? 4.696 12.071 9.556 1.00 71.25 94 TYR A N 1
ATOM 764 C CA . TYR A 1 94 ? 4.687 13.034 8.455 1.00 71.25 94 TYR A CA 1
ATOM 765 C C . TYR A 1 94 ? 3.346 13.768 8.279 1.00 71.25 94 TYR A C 1
ATOM 767 O O . TYR A 1 94 ? 3.286 14.993 8.222 1.00 71.25 94 TYR A O 1
ATOM 775 N N . ARG A 1 95 ? 2.235 13.023 8.239 1.00 70.88 95 ARG A N 1
ATOM 776 C CA . ARG A 1 95 ? 0.892 13.587 8.009 1.00 70.88 95 ARG A CA 1
ATOM 777 C C . ARG A 1 95 ? 0.398 14.488 9.139 1.00 70.88 95 ARG A C 1
ATOM 779 O O . ARG A 1 95 ? -0.463 15.324 8.906 1.00 70.88 95 ARG A O 1
ATOM 786 N N . GLN A 1 96 ? 0.928 14.333 10.351 1.00 70.56 96 GLN A N 1
ATOM 787 C CA . GLN A 1 96 ? 0.538 15.197 11.466 1.00 70.56 96 GLN A CA 1
ATOM 788 C C . GLN A 1 96 ? 1.040 16.620 11.274 1.00 70.56 96 GLN A C 1
ATOM 790 O O . GLN A 1 96 ? 0.316 17.557 11.580 1.00 70.56 96 GLN A O 1
ATOM 795 N N . GLU A 1 97 ? 2.248 16.775 10.748 1.00 66.25 97 GLU A N 1
ATOM 796 C CA . GLU A 1 97 ? 2.873 18.083 10.556 1.00 66.25 97 GLU A CA 1
ATOM 797 C C . GLU A 1 97 ? 2.414 18.743 9.252 1.00 66.25 97 GLU A C 1
ATOM 799 O O . GLU A 1 97 ? 2.336 19.964 9.180 1.00 66.25 97 GLU A O 1
ATOM 804 N N . ASN A 1 98 ? 2.054 17.935 8.246 1.00 66.56 98 ASN A N 1
ATOM 805 C CA . ASN A 1 98 ? 1.873 18.401 6.868 1.00 66.56 98 ASN A CA 1
ATOM 806 C C . ASN A 1 98 ? 0.429 18.349 6.332 1.00 66.56 98 ASN A C 1
ATOM 808 O O . ASN A 1 98 ? 0.177 18.896 5.264 1.00 66.56 98 ASN A O 1
ATOM 812 N N . CYS A 1 99 ? -0.522 17.693 7.011 1.00 70.31 99 CYS A N 1
ATOM 813 C CA . CYS A 1 99 ? -1.935 17.717 6.599 1.00 70.31 99 CYS A CA 1
ATOM 814 C C . CYS A 1 99 ? -2.725 18.719 7.438 1.00 70.31 99 CYS A C 1
ATOM 816 O O . CYS A 1 99 ? -2.490 18.782 8.641 1.00 70.31 99 CYS A O 1
ATOM 818 N N . GLU A 1 100 ? -3.728 19.400 6.877 1.00 70.06 100 GLU A N 1
ATOM 819 C CA . GLU A 1 100 ? -4.714 20.162 7.662 1.00 70.06 100 GLU A CA 1
ATOM 820 C C . GLU A 1 100 ? -5.495 19.216 8.586 1.00 70.06 100 GLU A C 1
ATOM 822 O O . GLU A 1 100 ? -5.367 19.337 9.809 1.00 70.06 100 GLU A O 1
ATOM 827 N N . LEU A 1 101 ? -6.127 18.180 8.015 1.00 75.00 101 LEU A N 1
ATOM 828 C CA . LEU A 1 101 ? -6.815 17.107 8.739 1.00 75.00 101 LEU A CA 1
ATOM 829 C C . LEU A 1 101 ? -6.032 15.773 8.671 1.00 75.00 101 LEU A C 1
ATOM 831 O O . LEU A 1 101 ? -6.116 15.040 7.682 1.00 75.00 101 LEU A O 1
ATOM 835 N N . PRO A 1 102 ? -5.216 15.435 9.689 1.00 75.38 102 PRO A N 1
ATOM 836 C CA . PRO A 1 102 ? -4.454 14.191 9.704 1.00 75.38 102 PRO A CA 1
ATOM 837 C C . PRO A 1 102 ? -5.340 12.965 9.999 1.00 75.38 102 PRO A C 1
ATOM 839 O O . PRO A 1 102 ? -6.392 13.091 10.631 1.00 75.38 102 PRO A O 1
ATOM 842 N N . PRO A 1 103 ? -4.878 11.748 9.652 1.00 83.81 103 PRO A N 1
ATOM 843 C CA . PRO A 1 103 ? -5.593 10.519 9.978 1.00 83.81 103 PRO A CA 1
ATOM 844 C C . PRO A 1 103 ? -5.810 10.371 11.487 1.00 83.81 103 PRO A C 1
ATOM 846 O O . PRO A 1 103 ? -4.969 10.778 12.300 1.00 83.81 103 PRO A O 1
ATOM 849 N N . LEU A 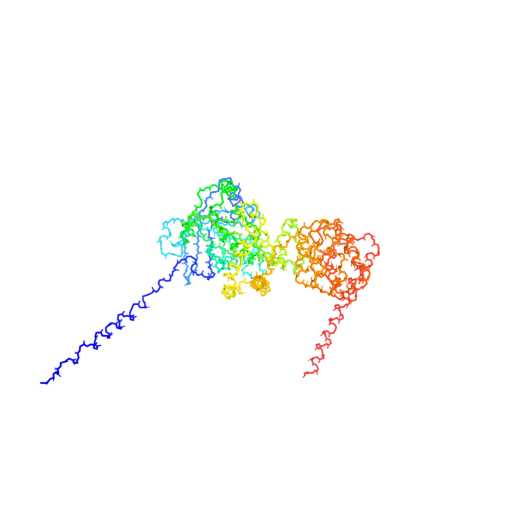1 104 ? -6.910 9.726 11.875 1.00 89.06 104 LEU A N 1
ATOM 850 C CA . LEU A 1 104 ? -7.312 9.587 13.275 1.00 89.06 104 LEU A CA 1
ATOM 851 C C . LEU A 1 104 ? -7.169 8.150 13.780 1.00 89.06 104 LEU A C 1
ATOM 853 O O . LEU A 1 104 ? -7.255 7.164 13.044 1.00 89.06 104 LEU A O 1
ATOM 857 N N . LYS A 1 105 ? -6.948 8.022 15.085 1.00 91.69 105 LYS A N 1
ATOM 858 C CA . LYS A 1 105 ? -7.142 6.777 15.822 1.00 91.69 105 LYS A CA 1
ATOM 859 C C . LYS A 1 105 ? -8.364 6.938 16.712 1.00 91.69 105 LYS A C 1
ATOM 861 O O . LYS A 1 105 ? -8.339 7.753 17.634 1.00 91.69 105 LYS A O 1
ATOM 866 N N . LEU A 1 106 ? -9.390 6.146 16.435 1.00 94.31 106 LEU A N 1
ATOM 867 C CA . LEU A 1 106 ? -10.621 6.080 17.211 1.00 94.31 106 LEU A CA 1
ATOM 868 C C . LEU A 1 106 ? -10.451 5.072 18.348 1.00 94.31 106 LEU A C 1
ATOM 870 O O . LEU A 1 106 ? -9.762 4.064 18.186 1.00 94.31 106 LEU A O 1
ATOM 874 N N . ASN A 1 107 ? -11.042 5.366 19.498 1.00 94.12 107 ASN A N 1
ATOM 875 C CA . ASN A 1 107 ? -10.974 4.574 20.716 1.00 94.12 107 ASN A CA 1
ATOM 876 C C . ASN A 1 107 ? -12.354 4.533 21.387 1.00 94.12 107 ASN A C 1
ATOM 878 O O . ASN A 1 107 ? -12.757 5.476 22.068 1.00 94.12 107 ASN A O 1
ATOM 882 N N . PHE A 1 108 ? -13.083 3.445 21.178 1.00 92.50 108 PHE A N 1
ATOM 883 C CA . PHE A 1 108 ? -14.389 3.200 21.771 1.00 92.50 108 PHE A CA 1
ATOM 884 C C . PHE A 1 108 ? -14.230 2.705 23.209 1.00 92.50 108 PHE A C 1
ATOM 886 O O . PHE A 1 108 ? -13.312 1.956 23.536 1.00 92.50 108 PHE A O 1
ATOM 893 N N . LYS A 1 109 ? -15.148 3.078 24.102 1.00 87.62 109 LYS A N 1
ATOM 894 C CA . LYS A 1 109 ? -15.179 2.464 25.438 1.00 87.62 109 LYS A CA 1
ATOM 895 C C . LYS A 1 109 ? -15.625 1.006 25.286 1.00 87.62 109 LYS A C 1
ATOM 897 O O . LYS A 1 109 ? -16.655 0.763 24.667 1.00 87.62 109 LYS A O 1
ATOM 902 N N . LYS A 1 110 ? -14.923 0.046 25.903 1.00 84.00 110 LYS A N 1
ATOM 903 C CA . LYS A 1 110 ? -15.235 -1.399 25.795 1.00 84.00 110 LYS A CA 1
ATOM 904 C C . LYS A 1 110 ? -16.715 -1.732 26.033 1.00 84.00 110 LYS A C 1
ATOM 906 O O . LYS A 1 110 ? -17.299 -2.487 25.268 1.00 84.00 110 LYS A O 1
ATOM 911 N N . LYS A 1 111 ? -17.350 -1.086 27.020 1.00 81.94 111 LYS A N 1
ATOM 912 C CA . LYS A 1 111 ? -18.786 -1.244 27.330 1.00 81.94 111 LYS A CA 1
ATOM 913 C C . LYS A 1 111 ? -19.734 -0.944 26.158 1.00 81.94 111 LYS A C 1
ATOM 915 O O . LYS A 1 111 ? -20.855 -1.432 26.134 1.00 81.94 111 LYS A O 1
ATOM 920 N N . ILE A 1 112 ? -19.299 -0.128 25.198 1.00 76.25 112 ILE A N 1
ATOM 921 C CA . ILE A 1 112 ? -20.075 0.239 24.008 1.00 76.25 112 ILE A CA 1
ATOM 922 C C . ILE A 1 112 ? -20.017 -0.879 22.963 1.00 76.25 112 ILE A C 1
ATOM 924 O O . ILE A 1 112 ? -20.998 -1.107 22.264 1.00 76.25 112 ILE A O 1
ATOM 928 N N . LEU A 1 1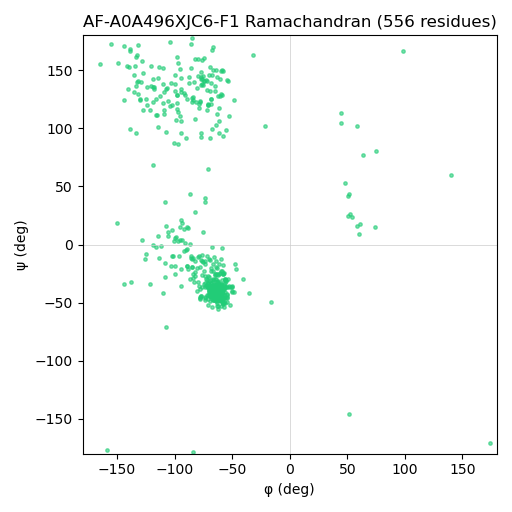13 ? -18.905 -1.612 22.882 1.00 76.12 113 LEU A N 1
ATOM 929 C CA . LEU A 1 113 ? -18.698 -2.683 21.902 1.00 76.12 113 LEU A CA 1
ATOM 930 C C . LEU A 1 113 ? -19.508 -3.941 22.242 1.00 76.12 113 LEU A C 1
ATOM 932 O O . LEU A 1 113 ? -19.779 -4.760 21.387 1.00 76.12 113 LEU A O 1
ATOM 936 N N . ILE A 1 114 ? -19.999 -4.095 23.466 1.00 67.19 114 ILE A N 1
ATOM 937 C CA . ILE A 1 114 ? -20.779 -5.287 23.839 1.00 67.19 114 ILE A CA 1
ATOM 938 C C . ILE A 1 114 ? -22.239 -5.193 23.329 1.00 67.19 114 ILE A C 1
ATOM 940 O O . ILE A 1 114 ? -22.979 -6.169 23.331 1.00 67.19 114 ILE A O 1
ATOM 944 N N . ARG A 1 115 ? -22.672 -4.031 22.816 1.00 66.75 115 ARG A N 1
ATOM 945 C CA . ARG A 1 115 ? -24.088 -3.710 22.540 1.00 66.75 115 ARG A CA 1
ATOM 946 C C . ARG A 1 115 ? -24.662 -4.237 21.212 1.00 66.75 115 ARG A C 1
ATOM 948 O O . ARG A 1 115 ? -25.537 -3.591 20.651 1.00 66.75 115 ARG A O 1
ATOM 955 N N . GLY A 1 116 ? -24.164 -5.346 20.662 1.00 75.44 116 GLY A N 1
ATOM 956 C CA . GLY A 1 116 ? -24.707 -5.929 19.417 1.00 75.44 116 GLY A CA 1
ATOM 957 C C . GLY A 1 116 ? -24.685 -5.005 18.183 1.00 75.44 116 GLY A C 1
ATOM 958 O O . GLY A 1 116 ? -25.368 -5.274 17.201 1.00 75.44 116 GLY A O 1
ATOM 959 N N . ASN A 1 117 ? -23.918 -3.914 18.232 1.00 85.50 117 ASN A N 1
ATOM 960 C CA . ASN A 1 117 ? -23.792 -2.937 17.151 1.00 85.50 117 ASN A CA 1
ATOM 961 C C . ASN A 1 117 ? -22.731 -3.355 16.117 1.00 85.50 117 ASN A C 1
ATOM 963 O O . ASN A 1 117 ? -22.027 -4.348 16.307 1.00 85.50 117 ASN A O 1
ATOM 967 N N . LEU A 1 118 ? -22.569 -2.562 15.051 1.00 88.38 118 LEU A N 1
ATOM 968 C CA . LEU A 1 118 ? -21.624 -2.838 13.958 1.00 88.38 118 LEU A CA 1
ATOM 969 C C . LEU A 1 118 ? -20.163 -3.020 14.420 1.00 88.38 118 LEU A C 1
ATOM 971 O O . LEU A 1 118 ? -19.380 -3.742 13.805 1.00 88.38 118 LEU A O 1
ATOM 975 N N . PHE A 1 119 ? -19.783 -2.359 15.513 1.00 90.00 119 PHE A N 1
ATOM 976 C CA . PHE A 1 119 ? -18.432 -2.393 16.071 1.00 90.00 119 PHE A CA 1
ATOM 977 C C . PHE A 1 119 ? -18.251 -3.509 17.101 1.00 90.00 119 PHE A C 1
ATOM 979 O O . PHE A 1 119 ? -17.167 -3.654 17.656 1.00 90.00 119 PHE A O 1
ATOM 986 N N . SER A 1 120 ? -19.281 -4.316 17.362 1.00 87.00 120 SER A N 1
ATOM 987 C CA . SER A 1 120 ? -19.288 -5.206 18.522 1.00 87.00 120 SER A CA 1
ATOM 988 C C . SER A 1 120 ? -18.235 -6.307 18.511 1.00 87.00 120 SER A C 1
ATOM 990 O O . SER A 1 120 ? -17.733 -6.710 19.559 1.00 87.00 120 SER A O 1
ATOM 992 N N . LYS A 1 121 ? -17.859 -6.756 17.314 1.00 85.94 121 LYS A N 1
ATOM 993 C CA . LYS A 1 121 ? -16.804 -7.751 17.091 1.00 85.94 121 LYS A CA 1
ATOM 994 C C . LYS A 1 121 ? -15.447 -7.129 16.744 1.00 85.94 121 LYS A C 1
ATOM 996 O O . LYS A 1 121 ? -14.513 -7.866 16.449 1.00 85.94 121 LYS A O 1
ATOM 1001 N N . ALA A 1 122 ? -15.343 -5.800 16.733 1.00 87.44 122 ALA A N 1
ATOM 1002 C CA . ALA A 1 122 ? -14.115 -5.085 16.409 1.00 87.44 122 ALA A CA 1
ATOM 1003 C C . ALA A 1 122 ? -13.354 -4.676 17.679 1.00 87.44 122 ALA A C 1
ATOM 1005 O O . ALA A 1 122 ? -13.932 -4.489 18.751 1.00 87.44 122 ALA A O 1
ATOM 1006 N N . HIS A 1 123 ? -12.045 -4.473 17.551 1.00 91.75 123 HIS A N 1
ATOM 1007 C CA . HIS A 1 123 ? -11.220 -3.928 18.618 1.00 91.75 123 HIS A CA 1
ATOM 1008 C C . HIS A 1 123 ? -11.717 -2.550 19.052 1.00 91.75 123 HIS A C 1
ATOM 1010 O O . HIS A 1 123 ? -12.125 -1.720 18.239 1.00 91.75 123 HIS A O 1
ATOM 1016 N N . ASP A 1 124 ? -11.496 -2.227 20.327 1.00 90.56 124 ASP A N 1
ATOM 1017 C CA . ASP A 1 124 ? -11.787 -0.903 20.882 1.00 90.56 124 ASP A CA 1
ATOM 1018 C C . ASP A 1 124 ? -11.029 0.248 20.212 1.00 90.56 124 ASP A C 1
ATOM 1020 O O . ASP A 1 124 ? -11.383 1.404 20.396 1.00 90.56 124 ASP A O 1
ATOM 1024 N N . LYS A 1 125 ? -10.018 -0.050 19.392 1.00 93.81 125 LYS A N 1
ATOM 1025 C CA . LYS A 1 125 ? -9.152 0.926 18.741 1.00 93.81 125 LYS A CA 1
ATOM 1026 C C . LYS A 1 125 ? -9.124 0.655 17.255 1.00 93.81 125 LYS A C 1
ATOM 1028 O O . LYS A 1 125 ? -8.556 -0.351 16.830 1.00 93.81 125 LYS A O 1
ATOM 1033 N N . ILE A 1 126 ? -9.630 1.606 16.482 1.00 94.25 126 ILE A N 1
ATOM 1034 C CA . ILE A 1 126 ? -9.729 1.503 15.028 1.00 94.25 126 ILE A CA 1
ATOM 1035 C C . ILE A 1 126 ? -8.944 2.643 14.394 1.00 94.25 126 ILE A C 1
ATOM 1037 O O . ILE A 1 126 ? -8.967 3.789 14.854 1.00 94.25 126 ILE A O 1
ATOM 1041 N N . LYS A 1 127 ? -8.181 2.312 13.353 1.00 93.81 127 LYS A N 1
ATOM 1042 C CA . LYS A 1 127 ? -7.485 3.304 12.539 1.00 93.81 127 LYS A CA 1
ATOM 1043 C C . LYS A 1 127 ? -8.469 3.831 11.499 1.00 93.81 127 LYS A C 1
ATOM 1045 O O . LYS A 1 127 ? -8.997 3.041 10.724 1.00 93.81 127 LYS A O 1
ATOM 1050 N N . LEU A 1 128 ? -8.655 5.146 11.473 1.00 92.69 128 LEU A N 1
ATOM 1051 C CA . LEU A 1 128 ? -9.267 5.847 10.355 1.00 92.69 128 LEU A CA 1
ATOM 1052 C C . LEU A 1 128 ? -8.137 6.330 9.446 1.00 92.69 128 LEU A C 1
ATOM 1054 O O . LEU A 1 128 ? -7.361 7.212 9.823 1.00 92.69 128 LEU A O 1
ATOM 1058 N N . VAL A 1 129 ? -7.981 5.670 8.304 1.00 89.06 129 VAL A N 1
ATOM 1059 C CA . VAL A 1 129 ? -7.048 6.081 7.256 1.00 89.06 129 VAL A CA 1
ATOM 1060 C C . VAL A 1 129 ? -7.750 7.113 6.387 1.00 89.06 129 VAL A C 1
ATOM 1062 O O . VAL A 1 129 ? -8.839 6.868 5.878 1.00 89.06 129 VAL A O 1
ATOM 1065 N N . THR A 1 130 ? -7.109 8.259 6.239 1.00 83.38 130 THR A N 1
ATOM 1066 C CA . THR A 1 130 ? -7.457 9.316 5.291 1.00 83.38 130 THR A CA 1
ATOM 1067 C C . THR A 1 130 ? -6.166 9.752 4.604 1.00 83.38 130 THR A C 1
ATOM 1069 O O . THR A 1 130 ? -5.063 9.492 5.103 1.00 83.38 130 THR A O 1
ATOM 1072 N N . HIS A 1 131 ? -6.266 10.420 3.461 1.00 69.38 131 HIS A N 1
ATOM 1073 C CA . HIS A 1 131 ? -5.131 11.172 2.925 1.00 69.38 131 HIS A CA 1
ATOM 1074 C C . HIS A 1 131 ? -5.278 12.646 3.291 1.00 69.38 131 HIS A C 1
ATOM 1076 O O . HIS A 1 131 ? -6.363 13.055 3.681 1.00 69.38 131 HIS A O 1
ATOM 1082 N N . CYS A 1 132 ? -4.185 13.423 3.239 1.00 67.31 132 CYS A N 1
ATOM 1083 C CA . CYS A 1 132 ? -4.236 14.841 3.605 1.00 67.31 132 CYS A CA 1
ATOM 1084 C C . CYS A 1 132 ? -5.352 15.541 2.819 1.00 67.31 132 CYS A C 1
ATOM 1086 O O . CYS A 1 132 ? -5.223 15.698 1.603 1.00 67.31 132 CYS A O 1
ATOM 1088 N N . GLU A 1 133 ? -6.413 15.934 3.515 1.00 55.94 133 GLU A N 1
ATOM 1089 C CA . GLU A 1 133 ? -7.495 16.751 2.981 1.00 55.94 133 GLU A CA 1
ATOM 1090 C C . GLU A 1 133 ? -7.288 18.196 3.396 1.00 55.94 133 GLU A C 1
ATOM 1092 O O . GLU A 1 133 ? -6.900 18.463 4.537 1.00 55.94 133 GLU A O 1
ATOM 1097 N N . ASN A 1 134 ? -7.531 19.101 2.448 1.00 55.62 134 ASN A N 1
ATOM 1098 C CA . ASN A 1 134 ? -7.804 20.491 2.778 1.00 55.62 134 ASN A CA 1
ATOM 1099 C C . ASN A 1 134 ? -9.270 20.591 3.219 1.00 55.62 134 ASN A C 1
ATOM 1101 O O . ASN A 1 134 ? -10.081 19.745 2.839 1.00 55.62 134 ASN A O 1
ATOM 1105 N N . TYR A 1 135 ? -9.635 21.642 3.949 1.00 48.91 135 TYR A N 1
ATOM 1106 C CA . TYR A 1 135 ? -10.981 21.819 4.521 1.00 48.91 135 TYR A CA 1
ATOM 1107 C C . TYR A 1 135 ? -12.172 21.843 3.524 1.00 48.91 135 TYR A C 1
ATOM 1109 O O . TYR A 1 135 ? -13.322 21.885 3.956 1.00 48.91 135 TYR A O 1
ATOM 1117 N N . SER A 1 136 ? -11.938 21.765 2.207 1.00 49.72 136 SER A N 1
ATOM 1118 C CA . SER A 1 136 ? -12.941 21.817 1.129 1.00 49.72 136 SER A CA 1
ATOM 1119 C C . SER A 1 136 ? -12.978 20.537 0.267 1.00 49.72 136 SER A C 1
ATOM 1121 O O . SER A 1 136 ? -12.595 20.526 -0.905 1.00 49.72 136 SER A O 1
ATOM 1123 N N . GLY A 1 137 ? -13.423 19.420 0.848 1.00 54.53 137 GLY A N 1
ATOM 1124 C CA . GLY A 1 137 ? -13.623 18.155 0.125 1.00 54.53 137 GLY A CA 1
ATOM 1125 C C . GLY A 1 137 ? -15.000 18.031 -0.554 1.00 54.53 137 GLY A C 1
ATOM 1126 O O . GLY A 1 137 ? -15.988 18.586 -0.086 1.00 54.53 137 GLY A O 1
ATOM 1127 N N . GLU A 1 138 ? -15.073 17.270 -1.652 1.00 59.38 138 GLU A N 1
ATOM 1128 C CA . GLU A 1 138 ? -16.311 16.829 -2.329 1.00 59.38 138 GLU A CA 1
ATOM 1129 C C . GLU A 1 138 ? -16.211 15.309 -2.518 1.00 59.38 138 GLU A C 1
ATOM 1131 O O . GLU A 1 138 ? -15.137 14.835 -2.897 1.00 59.38 138 GLU A O 1
ATOM 1136 N N . PHE A 1 139 ? -17.294 14.538 -2.334 1.00 57.53 139 PHE A N 1
ATOM 1137 C CA . PHE A 1 139 ? -17.353 13.100 -2.659 1.00 57.53 139 PHE A CA 1
ATOM 1138 C C . PHE A 1 139 ? -17.350 12.847 -4.173 1.00 57.53 139 PHE A C 1
ATOM 1140 O O . PHE A 1 139 ? -18.309 12.343 -4.751 1.00 57.53 139 PHE A O 1
ATOM 1147 N N . SER A 1 140 ? -16.249 13.192 -4.830 1.00 54.41 140 SER A N 1
ATOM 1148 C CA . SER A 1 140 ? -16.134 13.116 -6.280 1.00 54.41 140 SER A CA 1
ATOM 1149 C C . SER A 1 140 ? -15.038 12.140 -6.702 1.00 54.41 140 SER A C 1
ATOM 1151 O O . SER A 1 140 ? -13.917 12.229 -6.189 1.00 54.41 140 SER A O 1
ATOM 1153 N N . PRO A 1 141 ? -15.291 11.273 -7.703 1.00 53.66 141 PRO A N 1
ATOM 1154 C CA . PRO A 1 141 ? -14.244 10.523 -8.390 1.00 53.66 141 PRO A CA 1
ATOM 1155 C C . PRO A 1 141 ? -13.183 11.424 -9.040 1.00 53.66 141 PRO A C 1
ATOM 1157 O O . PRO A 1 141 ? -12.095 10.958 -9.352 1.00 53.66 141 PRO A O 1
ATOM 1160 N N . LYS A 1 142 ? -13.480 12.717 -9.236 1.00 58.00 142 LYS A N 1
ATOM 1161 C CA . LYS A 1 142 ? -12.540 13.724 -9.756 1.00 58.00 142 LYS A CA 1
ATOM 1162 C C . LYS A 1 142 ? -11.667 14.352 -8.664 1.00 58.00 142 LYS A C 1
ATOM 1164 O O . LYS A 1 142 ? -10.720 15.074 -8.979 1.00 58.00 142 LYS A O 1
ATOM 1169 N N . ASN A 1 143 ? -11.986 14.126 -7.387 1.00 72.00 143 ASN A N 1
ATOM 1170 C CA . ASN A 1 143 ? -11.173 14.612 -6.281 1.00 72.00 143 ASN A CA 1
ATOM 1171 C C . ASN A 1 143 ? -9.960 13.687 -6.103 1.00 72.00 143 ASN A C 1
ATOM 1173 O O . ASN A 1 143 ? -10.086 12.504 -5.785 1.00 72.00 143 ASN A O 1
ATOM 1177 N N . ARG A 1 144 ? -8.765 14.252 -6.286 1.00 72.19 144 ARG A N 1
ATOM 1178 C CA . ARG A 1 144 ? -7.499 13.512 -6.259 1.00 72.19 144 ARG A CA 1
ATOM 1179 C C . ARG A 1 144 ? -7.261 12.799 -4.930 1.00 72.19 144 ARG A C 1
ATOM 1181 O O . ARG A 1 144 ? -6.710 11.707 -4.921 1.00 72.19 144 ARG A O 1
ATOM 1188 N N . ILE A 1 145 ? -7.630 13.417 -3.810 1.00 75.31 145 ILE A N 1
ATOM 1189 C CA . ILE A 1 145 ? -7.377 12.880 -2.468 1.00 75.31 145 ILE A CA 1
ATOM 1190 C C . ILE A 1 145 ? -8.276 11.668 -2.217 1.00 75.31 145 ILE A C 1
ATOM 1192 O O . ILE A 1 145 ? -7.777 10.616 -1.819 1.00 75.31 145 ILE A O 1
ATOM 1196 N N . ASN A 1 146 ? -9.549 11.765 -2.598 1.00 81.00 146 ASN A N 1
ATOM 1197 C CA . ASN A 1 146 ? -10.481 10.639 -2.592 1.00 81.00 146 ASN A CA 1
ATOM 1198 C C . ASN A 1 146 ? -9.992 9.473 -3.450 1.00 81.00 146 ASN A C 1
ATOM 1200 O O . ASN A 1 146 ? -10.046 8.325 -3.020 1.00 81.00 146 ASN A O 1
ATOM 1204 N N . GLN A 1 147 ? -9.475 9.759 -4.647 1.00 83.06 147 GLN A N 1
ATOM 1205 C CA . GLN A 1 147 ? -8.947 8.717 -5.526 1.00 83.06 147 GLN A CA 1
ATOM 1206 C C . GLN A 1 147 ? -7.742 7.991 -4.927 1.00 83.06 147 GLN A C 1
ATOM 1208 O O . GLN A 1 147 ? -7.609 6.787 -5.141 1.00 83.06 147 GLN A O 1
ATOM 1213 N N . LYS A 1 148 ? -6.909 8.670 -4.127 1.00 84.06 148 LYS A N 1
ATOM 1214 C CA . LYS A 1 148 ? -5.850 7.990 -3.374 1.00 84.06 148 LYS A CA 1
ATOM 1215 C C . LYS A 1 148 ? -6.432 7.015 -2.348 1.00 84.06 148 LYS A C 1
ATOM 1217 O O . LYS A 1 148 ? -5.993 5.873 -2.309 1.00 84.06 148 LYS A O 1
ATOM 1222 N N . VAL A 1 149 ? -7.457 7.433 -1.593 1.00 88.94 149 VAL A N 1
ATOM 1223 C CA . VAL A 1 149 ? -8.058 6.597 -0.536 1.00 88.94 149 VAL A CA 1
ATOM 1224 C C . VAL A 1 149 ? -8.724 5.378 -1.163 1.00 88.94 149 VAL A C 1
ATOM 1226 O O . VAL A 1 149 ? -8.519 4.255 -0.718 1.00 88.94 149 VAL A O 1
ATOM 1229 N N . VAL A 1 150 ? -9.485 5.587 -2.239 1.00 90.88 150 VAL A N 1
ATOM 1230 C CA . VAL A 1 150 ? -10.117 4.501 -2.996 1.00 90.88 150 VAL A CA 1
ATOM 1231 C C . VAL A 1 150 ? -9.061 3.549 -3.562 1.00 90.88 150 VAL A C 1
ATOM 1233 O O . VAL A 1 150 ? -9.230 2.338 -3.470 1.00 90.88 150 VAL A O 1
ATOM 1236 N N . SER A 1 151 ? -7.950 4.066 -4.088 1.00 89.44 151 SER A N 1
ATOM 1237 C CA . SER A 1 151 ? -6.854 3.237 -4.607 1.00 89.44 151 SER A CA 1
ATOM 1238 C C . SER A 1 151 ? -6.159 2.432 -3.501 1.00 89.44 151 SER A C 1
ATOM 1240 O O . SER A 1 151 ? -5.883 1.248 -3.687 1.00 89.44 151 SER A O 1
ATOM 1242 N N . GLU A 1 152 ? -5.936 3.025 -2.322 1.00 91.62 152 GLU A N 1
ATOM 1243 C CA . GLU A 1 152 ? -5.402 2.314 -1.154 1.00 91.62 152 GLU A CA 1
ATOM 1244 C C . GLU A 1 152 ? -6.367 1.215 -0.684 1.00 91.62 152 GLU A C 1
ATOM 1246 O O . GLU A 1 152 ? -5.954 0.089 -0.407 1.00 91.62 152 GLU A O 1
ATOM 1251 N N . TYR A 1 153 ? -7.668 1.511 -0.653 1.00 94.69 153 TYR A N 1
ATOM 1252 C CA . TYR A 1 153 ? -8.705 0.534 -0.336 1.00 94.69 153 TYR A CA 1
ATOM 1253 C C . TYR A 1 153 ? -8.708 -0.635 -1.325 1.00 94.69 153 TYR A C 1
ATOM 1255 O O . TYR A 1 153 ? -8.691 -1.788 -0.895 1.00 94.69 153 TYR A O 1
ATOM 1263 N N .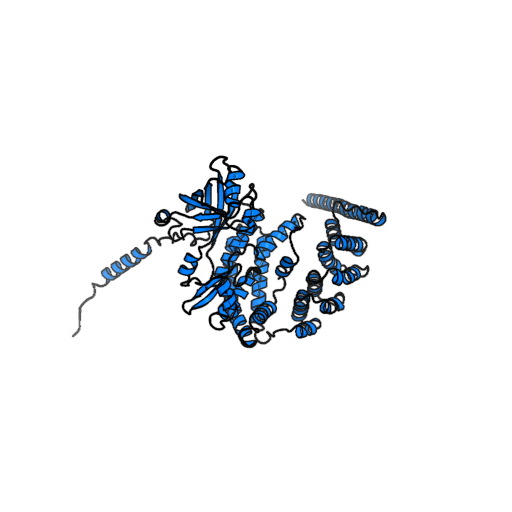 ILE A 1 154 ? -8.657 -0.350 -2.631 1.00 93.69 154 ILE A N 1
ATOM 1264 C CA . ILE A 1 154 ? -8.557 -1.376 -3.674 1.00 93.69 154 ILE A CA 1
ATOM 1265 C C . ILE A 1 154 ? -7.346 -2.273 -3.403 1.00 93.69 154 ILE A C 1
ATOM 1267 O O . ILE A 1 154 ? -7.500 -3.488 -3.433 1.00 93.69 154 ILE A O 1
ATOM 1271 N N . ASN A 1 155 ? -6.183 -1.730 -3.027 1.00 92.38 155 ASN A N 1
ATOM 1272 C CA . ASN A 1 155 ? -5.016 -2.556 -2.694 1.00 92.38 155 ASN A CA 1
ATOM 1273 C C . ASN A 1 155 ? -5.281 -3.555 -1.562 1.00 92.38 155 ASN A C 1
ATOM 1275 O O . ASN A 1 155 ? -4.940 -4.727 -1.716 1.00 92.38 155 ASN A O 1
ATOM 1279 N N . TYR A 1 156 ? -5.920 -3.141 -0.459 1.00 94.50 156 TYR A N 1
ATOM 1280 C CA . TYR A 1 156 ? -6.291 -4.081 0.610 1.00 94.50 156 TYR A CA 1
ATOM 1281 C C . TYR A 1 156 ? -7.207 -5.195 0.084 1.00 94.50 156 TYR A C 1
ATOM 1283 O O . TYR A 1 156 ?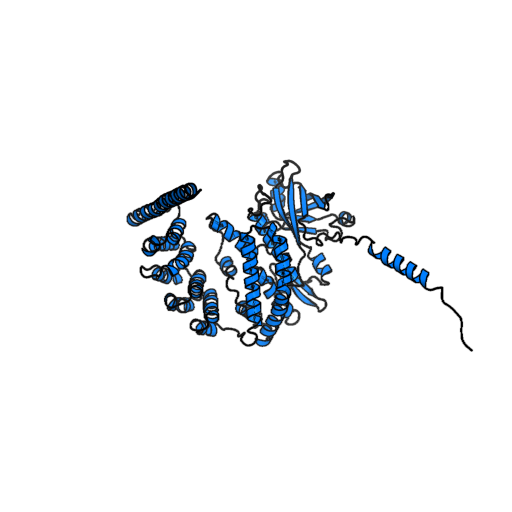 -7.027 -6.365 0.425 1.00 94.50 156 TYR A O 1
ATOM 1291 N N . LYS A 1 157 ? -8.169 -4.848 -0.778 1.00 95.25 157 LYS A N 1
ATOM 1292 C CA . LYS A 1 157 ? -9.135 -5.802 -1.337 1.00 95.25 157 LYS A CA 1
ATOM 1293 C C . LYS A 1 157 ? -8.483 -6.776 -2.313 1.00 95.25 157 LYS A C 1
ATOM 1295 O O . LYS A 1 157 ? -8.697 -7.978 -2.174 1.00 95.25 157 LYS A O 1
ATOM 1300 N N . LEU A 1 158 ? -7.629 -6.296 -3.214 1.00 93.25 158 LEU A N 1
ATOM 1301 C CA . LEU A 1 158 ? -6.882 -7.141 -4.146 1.00 93.25 158 LEU A CA 1
ATOM 1302 C C . LEU A 1 158 ? -5.909 -8.062 -3.415 1.00 93.25 158 LEU A C 1
ATOM 1304 O O . LEU A 1 158 ? -5.895 -9.265 -3.671 1.00 93.25 158 LEU A O 1
ATOM 1308 N N . LEU A 1 159 ? -5.147 -7.523 -2.458 1.00 92.06 159 LEU A N 1
ATOM 1309 C CA . LEU A 1 159 ? -4.205 -8.314 -1.677 1.00 92.06 159 LEU A CA 1
ATOM 1310 C C . LEU A 1 159 ? -4.916 -9.450 -0.934 1.00 92.06 159 LEU A C 1
ATOM 1312 O O . LEU A 1 159 ? -4.423 -10.572 -0.943 1.00 92.06 159 LEU A O 1
ATOM 1316 N N . SER A 1 160 ? -6.100 -9.196 -0.365 1.00 93.50 160 SER A N 1
ATOM 1317 C CA . SER A 1 160 ? -6.878 -10.226 0.339 1.00 93.50 160 SER A CA 1
ATOM 1318 C C . SER A 1 160 ? -7.306 -11.414 -0.536 1.00 93.50 160 SER A C 1
ATOM 1320 O O . SER A 1 160 ? -7.677 -12.455 0.000 1.00 93.50 160 SER A O 1
ATOM 1322 N N . LYS A 1 161 ? -7.258 -11.283 -1.871 1.00 95.00 161 LYS A N 1
ATOM 1323 C CA . LYS A 1 161 ? -7.545 -12.381 -2.812 1.00 95.00 161 LYS A CA 1
ATOM 1324 C C . LYS A 1 161 ? -6.334 -13.241 -3.125 1.00 95.00 161 LYS A C 1
ATOM 1326 O O . LYS A 1 161 ? -6.494 -14.418 -3.432 1.00 95.00 161 LYS A O 1
ATOM 1331 N N . ILE A 1 162 ? -5.144 -12.652 -3.068 1.00 93.69 162 ILE A N 1
ATOM 1332 C CA . ILE A 1 162 ? -3.906 -13.284 -3.531 1.00 93.69 162 ILE A CA 1
ATOM 1333 C C . ILE A 1 162 ? -2.895 -13.514 -2.415 1.00 93.69 162 ILE A C 1
ATOM 1335 O O . ILE A 1 162 ? -1.823 -14.019 -2.695 1.00 93.69 162 ILE A O 1
ATOM 1339 N N . TYR A 1 163 ? -3.171 -13.108 -1.178 1.00 92.38 163 TYR A N 1
ATOM 1340 C CA . TYR A 1 163 ? -2.284 -13.334 -0.044 1.00 92.38 163 TYR A CA 1
ATOM 1341 C C . TYR A 1 163 ? -3.108 -13.615 1.219 1.00 92.38 163 TYR A C 1
ATOM 1343 O O . TYR A 1 163 ? -3.969 -12.805 1.578 1.00 92.38 163 TYR A O 1
ATOM 1351 N N . PRO A 1 164 ? -2.873 -14.750 1.904 1.00 91.06 164 PRO A N 1
ATOM 1352 C CA . PRO A 1 164 ? -3.717 -15.182 3.018 1.00 91.06 164 PRO A CA 1
ATOM 1353 C C . PRO A 1 164 ? -3.593 -14.266 4.242 1.00 91.06 164 PRO A C 1
ATOM 1355 O O . PRO A 1 164 ? -4.569 -14.053 4.964 1.00 91.06 164 PRO A O 1
ATOM 1358 N N . TYR A 1 165 ? -2.423 -13.658 4.448 1.00 92.38 165 TYR A N 1
ATOM 1359 C CA . TYR A 1 165 ? -2.160 -12.799 5.596 1.00 92.38 165 TYR A CA 1
ATOM 1360 C C . TYR A 1 165 ? -2.361 -11.332 5.224 1.00 92.38 165 TYR A C 1
ATOM 1362 O O . TYR A 1 165 ? -1.440 -10.628 4.817 1.00 92.38 165 TYR A O 1
ATOM 1370 N N . SER A 1 166 ? -3.599 -10.864 5.333 1.00 93.44 166 SER A N 1
ATOM 1371 C CA . SER A 1 166 ? -3.976 -9.495 4.979 1.00 93.44 166 SER A CA 1
ATOM 1372 C C . SER A 1 166 ? -4.863 -8.869 6.052 1.00 93.44 166 SER A C 1
ATOM 1374 O O . SER A 1 166 ? -5.580 -9.570 6.771 1.00 93.44 166 SER A O 1
ATOM 1376 N N . PHE A 1 167 ? -4.826 -7.541 6.156 1.00 94.94 167 PHE A N 1
ATOM 1377 C CA . PHE A 1 167 ? -5.782 -6.778 6.956 1.00 94.94 167 PHE A CA 1
ATOM 1378 C C . PHE A 1 167 ? -7.120 -6.657 6.230 1.00 94.94 167 PHE A C 1
ATOM 1380 O O . PHE A 1 167 ? -7.159 -6.398 5.026 1.00 94.94 167 PHE A O 1
ATOM 1387 N N . LYS A 1 168 ? -8.224 -6.730 6.977 1.00 95.56 168 LYS A N 1
ATOM 1388 C CA . LYS A 1 168 ? -9.521 -6.284 6.465 1.00 95.56 168 LYS A CA 1
ATOM 1389 C C . LYS A 1 168 ? -9.609 -4.756 6.452 1.00 95.56 168 LYS A C 1
ATOM 1391 O O . LYS A 1 168 ? -9.104 -4.073 7.345 1.00 95.56 168 LYS A O 1
ATOM 1396 N N . ALA A 1 169 ? -10.297 -4.230 5.448 1.00 96.12 169 ALA A N 1
ATOM 1397 C CA . ALA A 1 169 ? -10.520 -2.806 5.253 1.00 96.12 169 ALA A CA 1
ATOM 1398 C C . ALA A 1 169 ? -11.983 -2.557 4.878 1.00 96.12 169 ALA A C 1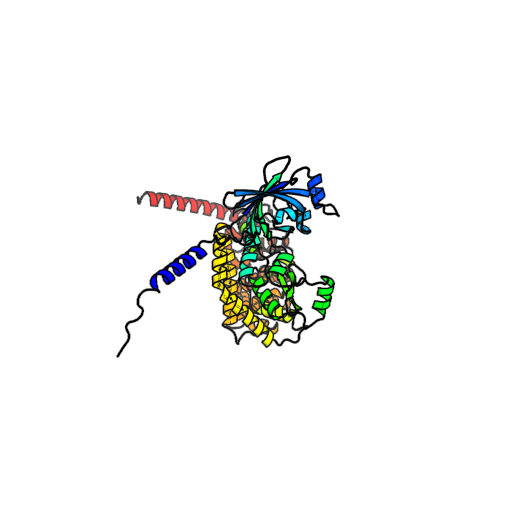
ATOM 1400 O O . ALA A 1 169 ? -12.586 -3.371 4.180 1.00 96.12 169 ALA A O 1
ATOM 1401 N N . ARG A 1 170 ? -12.539 -1.425 5.319 1.00 96.06 170 ARG A N 1
ATOM 1402 C CA . ARG A 1 170 ? -13.869 -0.956 4.916 1.00 96.06 170 ARG A CA 1
ATOM 1403 C C . ARG A 1 170 ? -13.810 0.493 4.468 1.00 96.06 170 ARG A C 1
ATOM 1405 O O . ARG A 1 170 ? -13.349 1.343 5.229 1.00 96.06 170 ARG A O 1
ATOM 1412 N N . LEU A 1 171 ? -14.285 0.752 3.252 1.00 95.75 171 LEU A N 1
ATOM 1413 C CA . LEU A 1 171 ? -14.361 2.092 2.686 1.00 95.75 171 LEU A CA 1
ATOM 1414 C C . LEU A 1 171 ? -15.506 2.885 3.319 1.00 95.75 171 LEU A C 1
ATOM 1416 O O . LEU A 1 171 ? -16.587 2.352 3.576 1.00 95.75 171 LEU A O 1
ATOM 1420 N N . LEU A 1 172 ? -15.256 4.166 3.555 1.00 93.69 172 LEU A N 1
ATOM 1421 C CA . LEU A 1 172 ? -16.149 5.076 4.253 1.00 93.69 172 LEU A CA 1
ATOM 1422 C C . LEU A 1 172 ? -16.386 6.332 3.423 1.00 93.69 172 LEU A C 1
ATOM 1424 O O . LEU A 1 172 ? -15.453 6.825 2.791 1.00 93.69 172 LEU A O 1
ATOM 1428 N N . LYS A 1 173 ? -17.583 6.907 3.533 1.00 91.31 173 LYS A N 1
ATOM 1429 C CA . LYS A 1 173 ? -17.803 8.341 3.320 1.00 91.31 173 LYS A CA 1
ATOM 1430 C C . LYS A 1 173 ? -17.767 9.017 4.681 1.00 91.31 173 LYS A C 1
ATOM 1432 O O . LYS A 1 173 ? -18.653 8.781 5.498 1.00 91.31 173 LYS A O 1
ATOM 1437 N N . VAL A 1 174 ? -16.731 9.801 4.938 1.00 89.19 174 VAL A N 1
ATOM 1438 C CA . VAL A 1 174 ? -16.494 10.452 6.225 1.00 89.19 174 VAL A CA 1
ATOM 1439 C C . VAL A 1 174 ? -16.946 11.899 6.151 1.00 89.19 174 VAL A C 1
ATOM 1441 O O . VAL A 1 174 ? -16.575 12.612 5.225 1.00 89.19 174 VAL A O 1
ATOM 1444 N N . SER A 1 175 ? -17.712 12.321 7.150 1.00 88.12 175 SER A N 1
ATOM 1445 C CA . SER A 1 175 ? -18.082 13.713 7.402 1.00 88.12 175 SER A CA 1
ATOM 1446 C C . SER A 1 175 ? -17.527 14.123 8.763 1.00 88.12 175 SER A C 1
ATOM 1448 O O . SER A 1 175 ? -17.678 1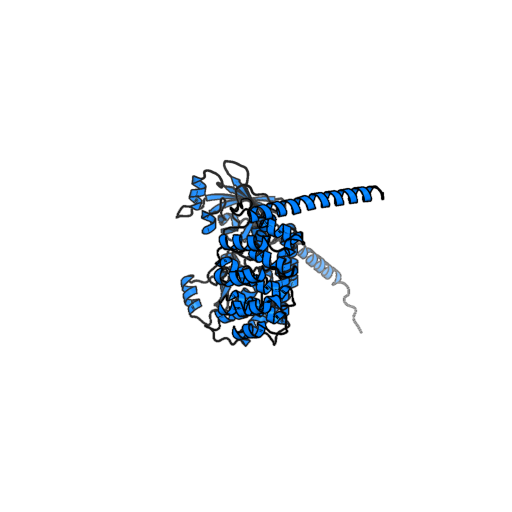3.376 9.728 1.00 88.12 175 SER A O 1
ATOM 1450 N N . TYR A 1 176 ? -16.894 15.283 8.871 1.00 85.94 176 TYR A N 1
ATOM 1451 C CA . TYR A 1 176 ? -16.382 15.811 10.138 1.00 85.94 176 TYR A CA 1
ATOM 1452 C C . TYR A 1 176 ? -17.224 16.996 10.577 1.00 85.94 176 TYR A C 1
ATOM 1454 O O . TYR A 1 176 ? -17.169 18.024 9.928 1.00 85.94 176 TYR A O 1
ATOM 1462 N N . GLU A 1 177 ? -17.974 16.885 11.664 1.00 87.19 177 GLU A N 1
ATOM 1463 C CA . GLU A 1 177 ? -18.821 17.966 12.172 1.00 87.19 177 GLU A CA 1
ATOM 1464 C C . GLU A 1 177 ? -18.148 18.636 13.376 1.00 87.19 177 GLU A C 1
ATOM 1466 O O . GLU A 1 177 ? -17.863 17.968 14.378 1.00 87.19 177 GLU A O 1
ATOM 1471 N N . ASP A 1 178 ? -17.875 19.943 13.274 1.00 81.81 178 ASP A N 1
ATOM 1472 C CA . ASP A 1 178 ? -17.393 20.712 14.422 1.00 81.81 178 ASP A CA 1
ATOM 1473 C C . ASP A 1 178 ? -18.503 20.934 15.442 1.00 81.81 178 ASP A C 1
ATOM 1475 O O . ASP A 1 178 ? -19.619 21.303 15.079 1.00 81.81 178 ASP A O 1
ATOM 1479 N N . ASN A 1 179 ? -18.160 20.853 16.723 1.00 78.44 179 ASN A N 1
ATOM 1480 C CA . ASN A 1 179 ? -19.085 21.210 17.793 1.00 78.44 179 ASN A CA 1
ATOM 1481 C C . ASN A 1 179 ? -19.481 22.705 17.799 1.00 78.44 179 ASN A C 1
ATOM 1483 O O . ASN A 1 179 ? -20.527 23.027 18.356 1.00 78.44 179 ASN A O 1
ATOM 1487 N N . LYS A 1 180 ? -18.660 23.624 17.253 1.00 71.44 180 LYS A N 1
ATOM 1488 C CA . LYS A 1 180 ? -18.875 25.085 17.355 1.00 71.44 180 LYS A CA 1
ATOM 1489 C C . LYS A 1 180 ? -19.273 25.774 16.052 1.00 71.44 180 LYS A C 1
ATOM 1491 O O . LYS A 1 180 ? -20.095 26.681 16.087 1.00 71.44 180 LYS A O 1
ATOM 1496 N N . PHE A 1 181 ? -18.657 25.410 14.930 1.00 64.50 181 PHE A N 1
ATOM 1497 C CA . PHE A 1 181 ? -18.734 26.216 13.701 1.00 64.50 181 PHE A CA 1
ATOM 1498 C C . PHE A 1 181 ? -19.720 25.683 12.654 1.00 64.50 181 PHE A C 1
ATOM 1500 O O . PHE A 1 181 ? -19.983 26.374 11.670 1.00 64.50 181 PHE A O 1
ATOM 1507 N N . GLY A 1 182 ? -20.260 24.468 12.834 1.00 64.25 182 GLY A N 1
ATOM 1508 C CA . GLY A 1 182 ? -20.866 23.737 11.714 1.00 64.25 182 GLY A CA 1
ATOM 1509 C C . GLY A 1 182 ? -19.889 23.684 10.525 1.00 64.25 182 GLY A C 1
ATOM 1510 O O . GLY A 1 182 ? -18.686 23.820 10.726 1.00 64.25 182 GLY A O 1
ATOM 1511 N N . PRO A 1 183 ? -20.392 23.724 9.285 1.00 60.41 183 PRO A N 1
ATOM 1512 C CA . PRO A 1 183 ? -20.361 22.649 8.270 1.00 60.41 183 PRO A CA 1
ATOM 1513 C C . PRO A 1 183 ? -19.162 21.676 8.254 1.00 60.41 183 PRO A C 1
ATOM 1515 O O . PRO A 1 183 ? -18.095 21.907 8.809 1.00 60.41 183 PRO A O 1
ATOM 1518 N N . ALA A 1 184 ? -19.364 20.551 7.563 1.00 68.81 184 ALA A N 1
ATOM 1519 C CA . ALA A 1 184 ? -18.462 19.413 7.595 1.00 68.81 184 ALA A CA 1
ATOM 1520 C C . ALA A 1 184 ? -17.414 19.377 6.471 1.00 68.81 184 ALA A C 1
ATOM 1522 O O . ALA A 1 184 ? -17.703 19.698 5.320 1.00 68.81 184 ALA A O 1
ATOM 1523 N N . THR A 1 185 ? -16.196 18.922 6.787 1.00 68.25 185 THR A N 1
ATOM 1524 C CA . THR A 1 185 ? -15.283 18.396 5.756 1.00 68.25 185 THR A CA 1
ATOM 1525 C C . THR A 1 185 ? -15.746 16.994 5.382 1.00 68.25 185 THR A C 1
ATOM 1527 O O . THR A 1 185 ? -16.098 16.203 6.261 1.00 68.25 185 THR A O 1
ATOM 1530 N N . PHE A 1 186 ? -15.739 16.690 4.085 1.00 77.62 186 PHE A N 1
ATOM 1531 C CA . PHE A 1 186 ? -16.195 15.417 3.544 1.00 77.62 186 PHE A CA 1
ATOM 1532 C C . PHE A 1 186 ? -15.111 14.753 2.705 1.00 77.62 186 PHE A C 1
ATOM 1534 O O . PHE A 1 186 ? -14.507 15.397 1.847 1.00 77.62 186 PHE A O 1
ATOM 1541 N N . GLY A 1 187 ? -14.928 13.454 2.906 1.00 81.25 187 GLY A N 1
ATOM 1542 C CA . GLY A 1 187 ? -13.839 12.716 2.287 1.00 81.25 187 GLY A CA 1
ATOM 1543 C C . GLY A 1 187 ? -14.032 11.214 2.343 1.00 81.25 187 GLY A C 1
ATOM 1544 O O . GLY A 1 187 ? -14.729 10.695 3.219 1.00 81.25 187 GLY A O 1
ATOM 1545 N N . TYR A 1 188 ? -13.421 10.480 1.416 1.00 88.88 188 TYR A N 1
ATOM 1546 C CA . TYR A 1 188 ? -13.336 9.034 1.603 1.00 88.88 188 TYR A CA 1
ATOM 1547 C C . TYR A 1 188 ? -12.370 8.706 2.747 1.00 88.88 188 TYR A C 1
ATOM 1549 O O . TYR A 1 188 ? -11.344 9.354 2.938 1.00 88.88 188 TYR A O 1
ATOM 1557 N N . GLY A 1 189 ? -12.673 7.649 3.491 1.00 91.44 189 GLY A N 1
ATOM 1558 C CA . GLY A 1 189 ? -11.788 7.107 4.518 1.00 91.44 189 GLY A CA 1
ATOM 1559 C C . GLY A 1 189 ? -11.783 5.587 4.499 1.00 91.44 189 GLY A C 1
ATOM 1560 O O . GLY A 1 189 ? -12.624 4.965 3.858 1.00 91.44 189 GLY A O 1
ATOM 1561 N N . ILE A 1 190 ? -10.850 4.974 5.220 1.00 94.69 190 ILE A N 1
ATOM 1562 C CA . ILE A 1 190 ? -10.814 3.523 5.417 1.00 94.69 190 ILE A CA 1
ATOM 1563 C C . ILE A 1 190 ? -10.796 3.245 6.912 1.00 94.69 190 ILE A C 1
ATOM 1565 O O . ILE A 1 190 ? -9.900 3.706 7.626 1.00 94.69 190 ILE A O 1
ATOM 1569 N N . PHE A 1 191 ? -11.745 2.445 7.393 1.00 96.12 191 PHE A N 1
ATOM 1570 C CA . PHE A 1 191 ? -11.515 1.719 8.633 1.00 96.12 191 PHE A CA 1
ATOM 1571 C C . PHE A 1 191 ? -10.628 0.525 8.327 1.00 96.12 191 PHE A C 1
ATOM 1573 O O . PHE A 1 191 ? -10.951 -0.292 7.468 1.00 96.12 191 PHE A O 1
ATOM 1580 N N . LEU A 1 192 ? -9.498 0.451 9.025 1.00 95.75 192 LEU A N 1
ATOM 1581 C CA . LEU A 1 192 ? -8.549 -0.649 8.913 1.00 95.75 192 LEU A CA 1
ATOM 1582 C C . LEU A 1 192 ? -8.628 -1.525 10.162 1.00 95.75 192 LEU A C 1
ATOM 1584 O O . LEU A 1 192 ? -8.627 -1.010 11.288 1.00 95.75 192 LEU A O 1
ATOM 1588 N N . GLU A 1 193 ? -8.667 -2.837 9.949 1.00 95.75 193 GLU A N 1
ATOM 1589 C CA . GLU A 1 193 ? -8.672 -3.847 11.003 1.00 95.75 193 GLU A CA 1
ATOM 1590 C C . GLU A 1 193 ? -7.500 -3.654 11.974 1.00 95.75 193 GLU A C 1
ATOM 1592 O O . GLU A 1 193 ? -6.377 -3.287 11.607 1.00 95.75 193 GLU A O 1
ATOM 1597 N N . ASN A 1 194 ? -7.764 -3.869 13.262 1.00 94.44 194 ASN A N 1
ATOM 1598 C CA . ASN A 1 194 ? -6.719 -3.790 14.265 1.00 94.44 194 ASN A CA 1
ATOM 1599 C C . ASN A 1 194 ? -5.798 -5.007 14.150 1.00 94.44 194 ASN A C 1
ATOM 1601 O O . ASN A 1 194 ? -6.264 -6.128 13.984 1.00 94.44 194 ASN A O 1
ATOM 1605 N N . LYS A 1 195 ? -4.489 -4.811 14.342 1.00 93.69 195 LYS A N 1
ATOM 1606 C CA . LYS A 1 195 ? -3.520 -5.915 14.330 1.00 93.69 195 LYS A CA 1
ATOM 1607 C C . LYS A 1 195 ? -3.887 -7.062 15.276 1.00 93.69 195 LYS A C 1
ATOM 1609 O O . LYS A 1 195 ? -3.665 -8.205 14.921 1.00 93.69 195 LYS A O 1
ATOM 1614 N N . LYS A 1 196 ? -4.461 -6.779 16.452 1.00 93.44 196 LYS A N 1
ATOM 1615 C CA . LYS A 1 196 ? -4.870 -7.826 17.399 1.00 93.44 196 LYS A CA 1
ATOM 1616 C C . LYS A 1 196 ? -6.057 -8.641 16.883 1.00 93.44 196 LYS A C 1
ATOM 1618 O O . LYS A 1 196 ? -6.061 -9.851 17.059 1.00 93.44 196 LYS A O 1
ATOM 1623 N N . ASP A 1 197 ? -7.016 -7.995 16.221 1.00 93.56 197 ASP A N 1
ATOM 1624 C CA . ASP A 1 197 ? -8.150 -8.693 15.603 1.00 93.56 197 ASP A CA 1
ATOM 1625 C C . ASP A 1 197 ? -7.685 -9.529 14.415 1.00 93.56 197 ASP A C 1
ATOM 1627 O O . ASP A 1 197 ? -8.107 -10.668 14.272 1.00 93.56 197 ASP A O 1
ATOM 1631 N N . MET A 1 198 ? -6.780 -8.984 13.597 1.00 95.00 198 MET A N 1
ATOM 1632 C CA . MET A 1 198 ? -6.204 -9.697 12.461 1.00 95.00 198 MET A CA 1
ATOM 1633 C C . MET A 1 198 ? -5.435 -10.942 12.915 1.00 95.00 198 MET A C 1
ATOM 1635 O O . MET A 1 198 ? -5.648 -12.013 12.361 1.00 95.00 198 MET A O 1
ATOM 1639 N N . VAL A 1 199 ? -4.582 -10.808 13.939 1.00 94.62 199 VAL A N 1
ATOM 1640 C CA . VAL A 1 199 ? -3.818 -11.923 14.521 1.00 94.62 199 VAL A CA 1
ATOM 1641 C C . VAL A 1 199 ? -4.769 -12.990 15.061 1.00 94.62 199 VAL A C 1
ATOM 1643 O O . VAL A 1 199 ? -4.621 -14.153 14.717 1.00 94.62 199 VAL A O 1
ATOM 1646 N N . LYS A 1 200 ? -5.812 -12.587 15.799 1.00 93.62 200 LYS A N 1
ATOM 1647 C CA . LYS A 1 200 ? -6.847 -13.508 16.289 1.00 93.62 200 LYS A CA 1
ATOM 1648 C C . LYS A 1 200 ? -7.641 -14.177 15.161 1.00 93.62 200 LYS A C 1
ATOM 1650 O O . LYS A 1 200 ? -8.015 -15.327 15.289 1.00 93.62 200 LYS A O 1
ATOM 1655 N N . ARG A 1 201 ? -7.959 -13.456 14.084 1.00 93.88 201 ARG A N 1
ATOM 1656 C CA . ARG A 1 201 ? -8.742 -13.976 12.950 1.00 93.88 201 ARG A CA 1
ATOM 1657 C C . ARG A 1 201 ? -7.966 -14.996 12.120 1.00 93.88 201 ARG A C 1
ATOM 1659 O O . ARG A 1 201 ? -8.588 -15.818 11.458 1.00 93.88 201 ARG A O 1
ATOM 1666 N N . LEU A 1 202 ? -6.649 -14.843 12.057 1.00 93.81 202 LEU A N 1
ATOM 1667 C CA . LEU A 1 202 ? -5.759 -15.681 11.262 1.00 93.81 202 LEU A CA 1
ATOM 1668 C C . LEU A 1 202 ? -5.075 -16.770 12.101 1.00 93.81 202 LEU A C 1
ATOM 1670 O O . LEU A 1 202 ? -4.186 -17.423 11.572 1.00 93.81 202 LEU A O 1
ATOM 1674 N N . ASP A 1 203 ? -5.455 -16.921 13.375 1.00 94.19 203 ASP A N 1
ATOM 1675 C CA . ASP A 1 203 ? -4.837 -17.852 14.328 1.00 94.19 203 ASP A CA 1
ATOM 1676 C C . ASP A 1 203 ? -3.303 -17.716 14.390 1.00 94.19 203 ASP A C 1
ATOM 1678 O O . ASP A 1 203 ? -2.553 -18.685 14.412 1.00 94.19 203 ASP A O 1
ATOM 1682 N N . LEU A 1 204 ? -2.832 -16.465 14.410 1.00 93.44 204 LEU A N 1
ATOM 1683 C CA . LEU A 1 204 ? -1.415 -16.106 14.504 1.00 93.44 204 LEU A CA 1
ATOM 1684 C C . LEU A 1 204 ? -1.078 -15.616 15.916 1.00 93.44 204 LEU A C 1
ATOM 1686 O O . LEU A 1 204 ? -1.962 -15.349 16.737 1.00 93.44 204 LEU A O 1
ATOM 1690 N N . SER A 1 205 ? 0.202 -15.362 16.172 1.00 92.44 205 SER A N 1
ATOM 1691 C CA . SER A 1 205 ? 0.668 -14.610 17.339 1.00 92.44 205 SER A CA 1
ATOM 1692 C C . SER A 1 205 ? 1.462 -13.365 16.926 1.00 92.44 205 SER A C 1
ATOM 1694 O O . SER A 1 205 ? 1.988 -13.250 15.817 1.00 92.44 205 SER A O 1
ATOM 1696 N N . LEU A 1 206 ? 1.475 -12.345 17.790 1.00 89.31 206 LEU A N 1
ATOM 1697 C CA . LEU A 1 206 ? 2.306 -11.162 17.564 1.00 89.31 206 LEU A CA 1
ATOM 1698 C C . LEU A 1 206 ? 3.752 -11.506 17.901 1.00 89.31 206 LEU A C 1
ATOM 1700 O O . LEU A 1 206 ? 3.987 -12.071 18.960 1.00 89.31 206 LEU A O 1
ATOM 1704 N N . PHE A 1 207 ? 4.692 -11.051 17.075 1.00 83.12 207 PHE A N 1
ATOM 1705 C CA . PHE A 1 207 ? 6.101 -11.079 17.446 1.00 83.12 207 PHE A CA 1
ATOM 1706 C C . PHE A 1 207 ? 6.345 -10.259 18.723 1.00 83.12 207 PHE A C 1
ATOM 1708 O O . PHE A 1 207 ? 5.914 -9.104 18.837 1.00 83.12 207 PHE A O 1
ATOM 1715 N N . ASP A 1 208 ? 7.026 -10.895 19.664 1.00 74.00 208 ASP A N 1
ATOM 1716 C CA . ASP A 1 208 ? 7.219 -10.517 21.062 1.00 74.00 208 ASP A CA 1
ATOM 1717 C C . ASP A 1 208 ? 8.376 -9.523 21.231 1.00 74.00 208 ASP A C 1
ATOM 1719 O O . ASP A 1 208 ? 8.395 -8.736 22.178 1.00 74.00 208 ASP A O 1
ATOM 1723 N N . GLY A 1 209 ? 9.331 -9.544 20.296 1.00 70.94 209 GLY A N 1
ATOM 1724 C CA . GLY A 1 209 ? 10.532 -8.720 20.331 1.00 70.94 209 GLY A CA 1
ATOM 1725 C C . GLY A 1 209 ? 10.363 -7.318 19.738 1.00 70.94 209 GLY A C 1
ATOM 1726 O O . GLY A 1 209 ? 9.366 -6.938 19.111 1.00 70.94 209 GLY A O 1
ATOM 1727 N N . THR A 1 210 ? 11.398 -6.503 19.900 1.00 72.12 210 THR A N 1
ATOM 1728 C CA . THR A 1 210 ? 11.486 -5.170 19.310 1.00 72.12 210 THR A CA 1
ATOM 1729 C C . THR A 1 210 ? 11.808 -5.239 17.817 1.00 72.12 210 THR A C 1
ATOM 1731 O O . THR A 1 210 ? 12.410 -6.182 17.316 1.00 72.12 210 THR A O 1
ATOM 1734 N N . LYS A 1 211 ? 11.506 -4.171 17.062 1.00 68.19 211 LYS A N 1
ATOM 1735 C CA . LYS A 1 211 ? 11.982 -4.046 15.668 1.00 68.19 211 LYS A CA 1
ATOM 1736 C C . LYS A 1 211 ? 13.512 -4.112 15.551 1.00 68.19 211 LYS A C 1
ATOM 1738 O O . LYS A 1 211 ? 14.009 -4.400 14.467 1.00 68.19 211 LYS A O 1
ATOM 1743 N N . LYS A 1 212 ? 14.251 -3.757 16.611 1.00 69.62 212 LYS A N 1
ATOM 1744 C CA . LYS A 1 212 ? 15.719 -3.836 16.642 1.00 69.62 212 LYS A CA 1
ATOM 1745 C C . LYS A 1 212 ? 16.180 -5.276 16.851 1.00 69.62 212 LYS A C 1
ATOM 1747 O O . LYS A 1 212 ? 17.067 -5.688 16.116 1.00 69.62 212 LYS A O 1
ATOM 1752 N N . GLU A 1 213 ? 15.557 -6.006 17.776 1.00 68.75 213 GLU A N 1
ATOM 1753 C CA . GLU A 1 213 ? 15.745 -7.457 17.939 1.00 68.75 213 GLU A CA 1
ATOM 1754 C C . GLU A 1 213 ? 15.410 -8.168 16.642 1.00 68.75 213 GLU A C 1
ATOM 1756 O O . GLU A 1 213 ? 16.302 -8.741 16.042 1.00 68.75 213 GLU A O 1
ATOM 1761 N N . PHE A 1 214 ? 14.222 -7.943 16.077 1.00 69.62 214 PHE A N 1
ATOM 1762 C CA . PHE A 1 214 ? 13.904 -8.525 14.782 1.00 69.62 214 PHE A CA 1
ATOM 1763 C C . PHE A 1 214 ? 14.917 -8.143 13.708 1.00 69.62 214 PHE A C 1
ATOM 1765 O O . PHE A 1 214 ? 15.311 -9.006 12.957 1.00 69.62 214 PHE A O 1
ATOM 1772 N N . LYS A 1 215 ? 15.418 -6.903 13.609 1.00 67.94 215 LYS A N 1
ATOM 1773 C CA . LYS A 1 215 ? 16.508 -6.621 12.652 1.00 67.94 215 LYS A CA 1
ATOM 1774 C C . LYS A 1 215 ? 17.753 -7.452 12.954 1.00 67.94 215 LYS A C 1
ATOM 1776 O O . LYS A 1 215 ? 18.335 -7.997 12.031 1.00 67.94 215 LYS A O 1
ATOM 1781 N N . LYS A 1 216 ? 18.173 -7.538 14.214 1.00 64.00 216 LYS A N 1
ATOM 1782 C CA . LYS A 1 216 ? 19.353 -8.297 14.645 1.00 64.00 216 LYS A CA 1
ATOM 1783 C C . LYS A 1 216 ? 19.199 -9.804 14.396 1.00 64.00 216 LYS A C 1
ATOM 1785 O O . LYS A 1 216 ? 20.186 -10.428 14.019 1.00 64.00 216 LYS A O 1
ATOM 1790 N N . ASP A 1 217 ? 17.989 -10.334 14.530 1.00 59.62 217 ASP A N 1
ATOM 1791 C CA . ASP A 1 217 ? 17.674 -11.766 14.476 1.00 59.62 217 ASP A CA 1
ATOM 1792 C C . ASP A 1 217 ? 17.245 -12.188 13.062 1.00 59.62 217 ASP A C 1
ATOM 1794 O O . ASP A 1 217 ? 17.721 -13.195 12.552 1.00 59.62 217 ASP A O 1
ATOM 1798 N N . TYR A 1 218 ? 16.527 -11.326 12.332 1.00 58.22 218 TYR A N 1
ATOM 1799 C CA . TYR A 1 218 ? 16.381 -11.368 10.865 1.00 58.22 218 TYR A CA 1
ATOM 1800 C C . TYR A 1 218 ? 17.749 -11.341 10.174 1.00 58.22 218 TYR A C 1
ATOM 1802 O O . TYR A 1 218 ? 17.891 -11.921 9.110 1.00 58.22 218 TYR A O 1
ATOM 1810 N N . TYR A 1 219 ? 18.721 -10.667 10.812 1.00 55.25 219 TYR A N 1
ATOM 1811 C CA . TYR A 1 219 ? 20.194 -10.719 10.766 1.00 55.25 219 TYR A CA 1
ATOM 1812 C C . TYR A 1 219 ? 20.915 -12.061 10.978 1.00 55.25 219 TYR A C 1
ATOM 1814 O O . TYR A 1 219 ? 21.990 -12.279 10.407 1.00 55.25 219 TYR A O 1
ATOM 1822 N N . LYS A 1 220 ? 20.367 -13.009 11.743 1.00 48.25 220 LYS A N 1
ATOM 1823 C CA . LYS A 1 220 ? 21.148 -14.148 12.262 1.00 48.25 220 LYS A CA 1
ATOM 1824 C C . LYS A 1 220 ? 20.483 -15.525 12.211 1.00 48.25 220 LYS A C 1
ATOM 1826 O O . LYS A 1 220 ? 21.204 -16.491 12.000 1.00 48.25 220 LYS A O 1
ATOM 1831 N N . GLU A 1 221 ? 19.168 -15.637 12.346 1.00 52.94 221 GLU A N 1
ATOM 1832 C CA . GLU A 1 221 ? 18.515 -16.941 12.511 1.00 52.94 221 GLU A CA 1
ATOM 1833 C C . GLU A 1 221 ? 17.952 -17.459 11.184 1.00 52.94 221 GLU A C 1
ATOM 1835 O O . GLU A 1 221 ? 17.111 -16.826 10.543 1.00 52.94 221 GLU A O 1
ATOM 1840 N N . LYS A 1 222 ? 18.491 -18.600 10.733 1.00 51.09 222 LYS A N 1
ATOM 1841 C CA . LYS A 1 222 ? 18.200 -19.186 9.419 1.00 51.09 222 LYS A CA 1
ATOM 1842 C C . LYS A 1 222 ? 16.832 -19.888 9.352 1.00 51.09 222 LYS A C 1
ATOM 1844 O O . LYS A 1 222 ? 16.252 -19.965 8.275 1.00 51.09 222 LYS A O 1
ATOM 1849 N N . GLU A 1 223 ? 16.321 -20.367 10.484 1.00 55.69 223 GLU A N 1
ATOM 1850 C CA . GLU A 1 223 ? 15.222 -21.348 10.548 1.00 55.69 223 GLU A CA 1
ATOM 1851 C C . GLU A 1 223 ? 13.860 -20.746 10.913 1.00 55.69 223 GLU A C 1
ATOM 1853 O O . GLU A 1 223 ? 12.822 -21.343 10.640 1.00 55.69 223 GLU A O 1
ATOM 1858 N N . SER A 1 224 ? 13.837 -19.543 11.491 1.00 59.88 224 SER A N 1
ATOM 1859 C CA . SER A 1 224 ? 12.603 -18.908 11.964 1.00 59.88 224 SER A CA 1
ATOM 1860 C C . SER A 1 224 ? 11.790 -18.246 10.853 1.00 59.88 224 SER A C 1
ATOM 1862 O O . SER A 1 224 ? 10.651 -17.864 11.090 1.00 59.88 224 SER A O 1
ATOM 1864 N N . PHE A 1 225 ? 12.327 -18.106 9.637 1.00 68.88 225 PHE A N 1
ATOM 1865 C CA . PHE A 1 225 ? 11.706 -17.318 8.575 1.00 68.88 225 PHE A CA 1
ATOM 1866 C C . PHE A 1 225 ? 11.171 -18.175 7.425 1.00 68.88 225 PHE A C 1
ATOM 1868 O O . PHE A 1 225 ? 11.919 -18.873 6.740 1.00 68.88 225 PHE A O 1
ATOM 1875 N N . SER A 1 226 ? 9.871 -18.066 7.137 1.00 74.94 226 SER A N 1
ATOM 1876 C CA . SER A 1 226 ? 9.263 -18.811 6.034 1.00 74.94 226 SER A CA 1
ATOM 1877 C C . SER A 1 226 ? 9.589 -18.171 4.683 1.00 74.94 226 SER A C 1
ATOM 1879 O O . SER A 1 226 ? 8.897 -17.259 4.214 1.00 74.94 226 SER A O 1
ATOM 1881 N N . ILE A 1 227 ? 10.629 -18.675 4.012 1.00 74.25 227 ILE A N 1
ATOM 1882 C CA . ILE A 1 227 ? 11.014 -18.205 2.671 1.00 74.25 227 ILE A CA 1
ATOM 1883 C C . ILE A 1 227 ? 9.850 -18.303 1.678 1.00 74.25 227 ILE A C 1
ATOM 1885 O O . ILE A 1 227 ? 9.640 -17.403 0.864 1.00 74.25 227 ILE A O 1
ATOM 1889 N N . SER A 1 228 ? 9.031 -19.350 1.794 1.00 76.94 228 SER A N 1
ATOM 1890 C CA . SER A 1 228 ? 7.854 -19.538 0.949 1.00 76.94 228 SER A CA 1
ATOM 1891 C C . SER A 1 228 ? 6.843 -18.395 1.115 1.00 76.94 228 SER A C 1
ATOM 1893 O O . SER A 1 228 ? 6.372 -17.847 0.116 1.00 76.94 228 SER A O 1
ATOM 1895 N N . ASN A 1 229 ? 6.580 -17.959 2.354 1.00 80.25 229 ASN A N 1
ATOM 1896 C CA . ASN A 1 229 ? 5.691 -16.832 2.632 1.00 80.25 229 ASN A CA 1
ATOM 1897 C C . ASN A 1 229 ? 6.285 -15.513 2.147 1.00 80.25 229 ASN A C 1
ATOM 1899 O O . ASN A 1 229 ? 5.547 -14.666 1.651 1.00 80.25 229 ASN A O 1
ATOM 1903 N N . TYR A 1 230 ? 7.602 -15.330 2.225 1.00 79.56 230 TYR A N 1
ATOM 1904 C CA . TYR A 1 230 ? 8.222 -14.116 1.707 1.00 79.56 230 TYR A CA 1
ATOM 1905 C C . TYR A 1 230 ? 8.192 -14.019 0.190 1.00 79.56 230 TYR A C 1
ATOM 1907 O O . TYR A 1 230 ? 7.887 -12.952 -0.345 1.00 79.56 230 TYR A O 1
ATOM 1915 N N . VAL A 1 231 ? 8.506 -15.106 -0.515 1.00 79.12 231 VAL A N 1
ATOM 1916 C CA . VAL A 1 231 ? 8.391 -15.147 -1.975 1.00 79.12 231 VAL A CA 1
ATOM 1917 C C . VAL A 1 231 ? 6.945 -14.862 -2.367 1.00 79.12 231 VAL A C 1
ATOM 1919 O O . VAL A 1 231 ? 6.693 -13.998 -3.208 1.00 79.12 231 VAL A O 1
ATOM 1922 N N . TYR A 1 232 ? 5.988 -15.492 -1.682 1.00 86.38 232 TYR A N 1
ATOM 1923 C CA . TYR A 1 232 ? 4.571 -15.246 -1.908 1.00 86.38 232 TYR A CA 1
ATOM 1924 C C . TYR A 1 232 ? 4.192 -13.779 -1.658 1.00 86.38 232 TYR A C 1
ATOM 1926 O O . TYR A 1 232 ? 3.597 -13.143 -2.527 1.00 86.38 232 TYR A O 1
ATOM 1934 N N . LEU A 1 233 ? 4.613 -13.203 -0.530 1.00 84.06 233 LEU A N 1
ATOM 1935 C CA . LEU A 1 233 ? 4.397 -11.798 -0.202 1.00 84.06 233 LEU A CA 1
ATOM 1936 C C . LEU A 1 233 ? 5.014 -10.859 -1.243 1.00 84.06 233 LEU A C 1
ATOM 1938 O O . LEU A 1 233 ? 4.389 -9.872 -1.623 1.00 84.06 233 LEU A O 1
ATOM 1942 N N . THR A 1 234 ? 6.233 -11.151 -1.697 1.00 79.69 234 THR A N 1
ATOM 1943 C CA . THR A 1 234 ? 6.956 -10.354 -2.696 1.00 79.69 234 THR A CA 1
ATOM 1944 C C . THR A 1 234 ? 6.148 -10.272 -3.982 1.00 79.69 234 THR A C 1
ATOM 1946 O O . THR A 1 234 ? 5.925 -9.182 -4.516 1.00 79.69 234 THR A O 1
ATOM 1949 N N . LEU A 1 235 ? 5.650 -11.415 -4.462 1.00 82.69 235 LEU A N 1
ATOM 1950 C CA . LEU A 1 235 ? 4.802 -11.449 -5.646 1.00 82.69 235 LEU A CA 1
ATOM 1951 C C . LEU A 1 235 ? 3.460 -10.776 -5.386 1.00 82.69 235 LEU A C 1
ATOM 1953 O O . LEU A 1 235 ? 3.033 -9.967 -6.205 1.00 82.69 235 LEU A O 1
ATOM 1957 N N . ALA A 1 236 ? 2.823 -11.035 -4.246 1.00 85.06 236 ALA A N 1
ATOM 1958 C CA . ALA A 1 236 ? 1.528 -10.462 -3.920 1.00 85.06 236 ALA A CA 1
ATOM 1959 C C . ALA A 1 236 ? 1.579 -8.929 -3.836 1.00 85.06 236 ALA A C 1
ATOM 1961 O O . ALA A 1 236 ? 0.769 -8.249 -4.451 1.00 85.06 236 ALA A O 1
ATOM 1962 N N . GLN A 1 237 ? 2.573 -8.352 -3.161 1.00 81.12 237 GLN A N 1
ATOM 1963 C CA . GLN A 1 237 ? 2.731 -6.895 -3.073 1.00 81.12 237 GLN A CA 1
ATOM 1964 C C . GLN A 1 237 ? 3.108 -6.232 -4.397 1.00 81.12 237 GLN A C 1
ATOM 1966 O O . GLN A 1 237 ? 2.867 -5.035 -4.590 1.00 81.12 237 GLN A O 1
ATOM 1971 N N . SER A 1 238 ? 3.646 -7.008 -5.334 1.00 78.50 238 SER A N 1
ATOM 1972 C CA . SER A 1 238 ? 3.962 -6.516 -6.667 1.00 78.50 238 SER A CA 1
ATOM 1973 C C . SER A 1 238 ? 2.716 -6.183 -7.491 1.00 78.50 238 SER A C 1
ATOM 1975 O O . SER A 1 238 ? 2.805 -5.308 -8.352 1.00 78.50 238 SER A O 1
ATOM 1977 N N . ILE A 1 239 ? 1.541 -6.759 -7.182 1.00 81.00 239 ILE A N 1
ATOM 1978 C CA . ILE A 1 239 ? 0.281 -6.379 -7.850 1.00 81.00 239 ILE A CA 1
ATOM 1979 C C . ILE A 1 239 ? -0.028 -4.888 -7.657 1.00 81.00 239 ILE A C 1
ATOM 1981 O O . ILE A 1 239 ? -0.469 -4.204 -8.578 1.00 81.00 239 ILE A O 1
ATOM 1985 N N . ALA A 1 240 ? 0.264 -4.374 -6.459 1.00 74.12 240 ALA A N 1
ATOM 1986 C CA . ALA A 1 240 ? 0.070 -2.981 -6.086 1.00 74.12 240 ALA A CA 1
ATOM 1987 C C . ALA A 1 240 ? 1.264 -2.103 -6.480 1.00 74.12 240 ALA A C 1
ATOM 1989 O O . ALA A 1 240 ? 1.192 -0.876 -6.389 1.00 74.12 240 ALA A O 1
ATOM 1990 N N . ASN A 1 241 ? 2.370 -2.719 -6.912 1.00 74.00 241 ASN A N 1
ATOM 1991 C CA . ASN A 1 241 ? 3.682 -2.093 -6.975 1.00 74.00 241 ASN A CA 1
ATOM 1992 C C . ASN A 1 241 ? 3.996 -1.381 -5.648 1.00 74.00 241 ASN A C 1
ATOM 1994 O O . ASN A 1 241 ? 4.247 -0.174 -5.625 1.00 74.00 241 ASN A O 1
ATOM 1998 N N . ASN A 1 242 ? 3.871 -2.107 -4.532 1.00 72.88 242 ASN A N 1
ATOM 1999 C CA . ASN A 1 242 ? 4.337 -1.616 -3.243 1.00 72.88 242 ASN A CA 1
ATOM 2000 C C . ASN A 1 242 ? 5.857 -1.779 -3.184 1.00 72.88 242 ASN A C 1
ATOM 2002 O O . ASN A 1 242 ? 6.360 -2.887 -3.343 1.00 72.88 242 ASN A O 1
ATOM 2006 N N . TRP A 1 243 ? 6.586 -0.689 -2.969 1.00 61.59 243 TRP A N 1
ATOM 2007 C CA . TRP A 1 243 ? 8.057 -0.660 -2.925 1.00 61.59 243 TRP A CA 1
ATOM 2008 C C . TRP A 1 243 ? 8.588 -0.054 -1.623 1.00 61.59 243 TRP A C 1
ATOM 2010 O O . TRP A 1 243 ? 9.781 -0.151 -1.354 1.00 61.59 243 TRP A O 1
ATOM 2020 N N . ASP A 1 244 ? 7.706 0.510 -0.794 1.00 64.06 244 ASP A N 1
ATOM 2021 C CA . ASP A 1 244 ? 8.032 1.010 0.545 1.00 64.06 244 ASP A CA 1
ATOM 2022 C C . ASP A 1 244 ? 7.877 -0.080 1.627 1.00 64.06 244 ASP A C 1
ATOM 2024 O O . ASP A 1 244 ? 7.822 0.191 2.830 1.00 64.06 244 ASP A O 1
ATOM 2028 N N . TRP A 1 245 ? 7.786 -1.344 1.199 1.00 64.56 245 TRP A N 1
ATOM 2029 C CA . TRP A 1 245 ? 7.735 -2.486 2.098 1.00 64.56 245 TRP A CA 1
ATOM 2030 C C . TRP A 1 245 ? 9.145 -3.013 2.365 1.00 64.56 245 TRP A C 1
ATOM 2032 O O . TRP A 1 245 ? 9.946 -3.301 1.476 1.00 64.56 245 TRP A O 1
ATOM 2042 N N . TYR A 1 246 ? 9.447 -3.158 3.641 1.00 65.38 246 TYR A N 1
ATOM 2043 C CA . TYR A 1 246 ? 10.633 -3.827 4.149 1.00 65.38 246 TYR A CA 1
ATOM 2044 C C . TYR A 1 246 ? 10.170 -4.625 5.366 1.00 65.38 246 TYR A C 1
ATOM 2046 O O . TYR A 1 246 ? 9.259 -4.151 6.027 1.00 65.38 246 TYR A O 1
ATOM 2054 N N . PRO A 1 247 ? 10.794 -5.744 5.766 1.00 64.31 247 PRO A N 1
ATOM 2055 C CA . PRO A 1 247 ? 10.388 -6.508 6.956 1.00 64.31 247 PRO A CA 1
ATOM 2056 C C . PRO A 1 247 ? 10.155 -5.692 8.252 1.00 64.31 247 PRO A C 1
ATOM 2058 O O . PRO A 1 247 ? 9.511 -6.161 9.185 1.00 64.31 247 PRO A O 1
ATOM 2061 N N . THR A 1 248 ? 10.644 -4.446 8.318 1.00 66.56 248 THR A N 1
ATOM 2062 C CA . THR A 1 248 ? 10.440 -3.512 9.440 1.00 66.56 248 THR A CA 1
ATOM 2063 C C . THR A 1 248 ? 9.709 -2.208 9.099 1.00 66.56 248 THR A C 1
ATOM 2065 O O . THR A 1 248 ? 9.485 -1.387 10.001 1.00 66.56 248 THR A O 1
ATOM 2068 N N . HIS A 1 249 ? 9.319 -2.011 7.839 1.00 72.50 249 HIS A N 1
ATOM 2069 C CA . HIS A 1 249 ? 8.643 -0.823 7.322 1.00 72.50 249 HIS A CA 1
ATOM 2070 C C . HIS A 1 249 ? 7.405 -1.235 6.517 1.00 72.50 249 HIS A C 1
ATOM 2072 O O . HIS A 1 249 ? 7.512 -2.052 5.609 1.00 72.50 249 HIS A O 1
ATOM 2078 N N . ASN A 1 250 ? 6.230 -0.710 6.876 1.00 82.19 250 ASN A N 1
ATOM 2079 C CA . ASN A 1 250 ? 4.949 -1.054 6.235 1.00 82.19 250 ASN A CA 1
ATOM 2080 C C . ASN A 1 250 ? 4.629 -2.565 6.198 1.00 82.19 250 ASN A C 1
ATOM 2082 O O . ASN A 1 250 ? 3.828 -3.043 5.399 1.00 82.19 250 ASN A O 1
ATOM 2086 N N . THR A 1 251 ? 5.222 -3.329 7.119 1.00 84.56 251 THR A N 1
ATOM 2087 C CA . THR A 1 251 ? 4.892 -4.728 7.398 1.00 84.56 251 THR A CA 1
ATOM 2088 C C . THR A 1 251 ? 4.734 -4.939 8.898 1.00 84.56 251 THR A C 1
ATOM 2090 O O . THR A 1 251 ? 5.451 -4.362 9.723 1.00 84.56 251 THR A O 1
ATOM 2093 N N . LEU A 1 252 ? 3.751 -5.751 9.268 1.00 87.69 252 LEU A N 1
ATOM 2094 C CA . LEU A 1 252 ? 3.592 -6.315 10.595 1.00 87.69 252 LEU A CA 1
ATOM 2095 C C . LEU A 1 252 ? 4.250 -7.693 10.582 1.00 87.69 252 LEU A C 1
ATOM 2097 O O . LEU A 1 252 ? 3.987 -8.487 9.686 1.00 87.69 252 LEU A O 1
ATOM 2101 N N . LEU A 1 253 ? 5.083 -7.952 11.579 1.00 86.31 253 LEU A N 1
ATOM 2102 C CA . LEU A 1 253 ? 5.649 -9.266 11.822 1.00 86.31 253 LEU A CA 1
ATOM 2103 C C . LEU A 1 253 ? 4.756 -10.033 12.797 1.00 86.31 253 LEU A C 1
ATOM 2105 O O . LEU A 1 253 ? 4.369 -9.498 13.843 1.00 86.31 253 LEU A O 1
ATOM 2109 N N . VAL A 1 254 ? 4.421 -11.259 12.424 1.00 88.94 254 VAL A N 1
ATOM 2110 C CA . VAL A 1 254 ? 3.596 -12.199 13.188 1.00 88.94 254 VAL A CA 1
ATOM 2111 C C . VAL A 1 254 ? 4.199 -13.591 13.070 1.00 88.94 254 VAL A C 1
ATOM 2113 O O . VAL A 1 254 ? 5.050 -13.807 12.210 1.00 88.94 254 VAL A O 1
ATOM 2116 N N . LYS A 1 255 ? 3.758 -14.514 13.916 1.00 88.50 255 LYS A N 1
ATOM 2117 C CA . LYS A 1 255 ? 4.182 -15.911 13.882 1.00 88.50 255 LYS A CA 1
ATOM 2118 C C . LYS A 1 255 ? 2.989 -16.824 13.636 1.00 88.50 255 LYS A C 1
ATOM 2120 O O . LYS A 1 255 ? 1.892 -16.527 14.119 1.00 88.50 255 LYS A O 1
ATOM 2125 N N . ASP A 1 256 ? 3.194 -17.881 12.859 1.00 88.50 256 ASP A N 1
ATOM 2126 C CA . ASP A 1 256 ? 2.220 -18.968 12.736 1.00 88.50 256 ASP A CA 1
ATOM 2127 C C . ASP A 1 256 ? 2.352 -20.001 13.864 1.00 88.50 256 ASP A C 1
ATOM 2129 O O . ASP A 1 256 ? 3.169 -19.869 14.777 1.00 88.50 256 ASP A O 1
ATOM 2133 N N . GLU A 1 257 ? 1.517 -21.036 13.789 1.00 87.94 257 GLU A N 1
ATOM 2134 C CA . GLU A 1 257 ? 1.507 -22.192 14.688 1.00 87.94 257 GLU A CA 1
ATOM 2135 C C . GLU A 1 257 ? 2.839 -22.959 14.727 1.00 87.94 257 GLU A C 1
ATOM 2137 O O . GLU A 1 257 ? 3.164 -23.564 15.746 1.00 87.94 257 GLU A O 1
ATOM 2142 N N . ASN A 1 258 ? 3.642 -22.880 13.660 1.00 86.31 258 ASN A N 1
ATOM 2143 C CA . ASN A 1 258 ? 4.958 -23.510 13.557 1.00 86.31 258 ASN A CA 1
ATOM 2144 C C . ASN A 1 258 ? 6.085 -22.568 14.009 1.00 86.31 258 ASN A C 1
ATOM 2146 O O . ASN A 1 258 ? 7.258 -22.836 13.748 1.00 86.31 258 ASN A O 1
ATOM 2150 N N . ASN A 1 259 ? 5.741 -21.453 14.666 1.00 84.06 259 ASN A N 1
ATOM 2151 C CA . ASN A 1 259 ? 6.662 -20.407 15.105 1.00 84.06 259 ASN A CA 1
ATOM 2152 C C . ASN A 1 259 ? 7.430 -19.726 13.949 1.00 84.06 259 ASN A C 1
ATOM 2154 O O . ASN A 1 259 ? 8.431 -19.041 14.194 1.00 84.06 259 ASN A O 1
ATOM 2158 N N . GLN A 1 260 ? 6.956 -19.867 12.703 1.00 83.19 260 GLN A N 1
ATOM 2159 C CA . GLN A 1 260 ? 7.557 -19.220 11.542 1.00 83.19 260 GLN A CA 1
ATOM 2160 C C . GLN A 1 260 ? 7.116 -17.764 11.442 1.00 83.19 260 GLN A C 1
ATOM 2162 O O . GLN A 1 260 ? 5.935 -17.424 11.529 1.00 83.19 260 GLN A O 1
ATOM 2167 N N . ASP A 1 261 ? 8.085 -16.900 11.188 1.00 82.81 261 ASP A N 1
ATOM 2168 C CA . ASP A 1 261 ? 7.899 -15.485 10.951 1.00 82.81 261 ASP A CA 1
ATOM 2169 C C . ASP A 1 261 ? 7.178 -15.248 9.618 1.00 82.81 261 ASP A C 1
ATOM 2171 O O . ASP A 1 261 ? 7.618 -15.655 8.536 1.00 82.81 261 ASP A O 1
ATOM 2175 N N . ILE A 1 262 ? 6.071 -14.517 9.707 1.00 85.50 262 ILE A N 1
ATOM 2176 C CA . ILE A 1 262 ? 5.233 -14.089 8.595 1.00 85.50 262 ILE A CA 1
ATOM 2177 C C . ILE A 1 262 ? 5.204 -12.568 8.557 1.00 85.50 262 ILE A C 1
ATOM 2179 O O . ILE A 1 262 ? 4.997 -11.877 9.558 1.00 85.50 262 ILE A O 1
ATOM 2183 N N . LEU A 1 263 ? 5.350 -12.032 7.350 1.00 85.94 263 LEU A N 1
ATOM 2184 C CA . LEU A 1 263 ? 5.199 -10.612 7.086 1.00 85.94 263 LEU A CA 1
ATOM 2185 C C . LEU A 1 263 ? 3.801 -10.322 6.538 1.00 85.94 263 LEU A C 1
ATOM 2187 O O . LEU A 1 263 ? 3.353 -10.913 5.554 1.00 85.94 263 LEU A O 1
ATOM 2191 N N . VAL A 1 264 ? 3.129 -9.362 7.162 1.00 89.50 264 VAL A N 1
ATOM 2192 C CA . VAL A 1 264 ? 1.805 -8.883 6.768 1.00 89.50 264 VAL A CA 1
ATOM 2193 C C . VAL A 1 264 ? 1.906 -7.423 6.339 1.00 89.50 264 VAL A C 1
ATOM 2195 O O . VAL A 1 264 ? 2.152 -6.560 7.185 1.00 89.50 264 VAL A O 1
ATOM 2198 N N . PRO A 1 265 ? 1.722 -7.096 5.055 1.00 88.75 265 PRO A N 1
ATOM 2199 C CA . PRO A 1 265 ? 1.894 -5.735 4.572 1.00 88.75 265 PRO A CA 1
ATOM 2200 C C . PRO A 1 265 ? 0.696 -4.849 4.936 1.00 88.75 265 PRO A C 1
ATOM 2202 O O . PRO A 1 265 ? -0.446 -5.306 5.017 1.00 88.75 265 PRO A O 1
ATOM 2205 N N . TYR A 1 266 ? 0.959 -3.566 5.162 1.00 89.19 266 TYR A N 1
ATOM 2206 C CA . TYR A 1 266 ? -0.047 -2.531 5.413 1.00 89.19 266 TYR A CA 1
ATOM 2207 C C . TYR A 1 266 ? 0.508 -1.155 5.022 1.00 89.19 266 TYR A C 1
ATOM 2209 O O . TYR A 1 266 ? 1.701 -1.047 4.783 1.00 89.19 266 TYR A O 1
ATOM 2217 N N . ASP A 1 267 ? -0.318 -0.101 5.038 1.00 85.69 267 ASP A N 1
ATOM 2218 C CA . ASP A 1 267 ? 0.075 1.252 4.578 1.00 85.69 267 ASP A CA 1
ATOM 2219 C C . ASP A 1 267 ? 0.401 1.228 3.071 1.00 85.69 267 ASP A C 1
ATOM 2221 O O . ASP A 1 267 ? 1.550 1.162 2.643 1.00 85.69 267 ASP A O 1
ATOM 2225 N N . PHE A 1 268 ? -0.652 1.205 2.245 1.00 87.31 268 PHE A N 1
ATOM 2226 C CA . PHE A 1 268 ? -0.523 1.159 0.780 1.00 87.31 268 PHE A CA 1
ATOM 2227 C C . PHE A 1 268 ? -0.608 2.548 0.134 1.00 87.31 268 PHE A C 1
ATOM 2229 O O . PHE A 1 268 ? -0.804 2.674 -1.078 1.00 87.31 268 PHE A O 1
ATOM 2236 N N . ASP A 1 269 ? -0.475 3.592 0.944 1.00 74.44 269 ASP A N 1
ATOM 2237 C CA . ASP A 1 269 ? -0.541 4.998 0.562 1.00 74.44 269 ASP A CA 1
ATOM 2238 C C . ASP A 1 269 ? 0.573 5.406 -0.412 1.00 74.44 269 ASP A C 1
ATOM 2240 O O . ASP A 1 269 ? 0.391 6.353 -1.183 1.00 74.44 269 ASP A O 1
ATOM 2244 N N . LEU A 1 270 ? 1.697 4.677 -0.392 1.00 74.00 270 LEU A N 1
ATOM 2245 C CA . LEU A 1 270 ? 2.832 4.852 -1.293 1.00 74.00 270 LEU A CA 1
ATOM 2246 C C . LEU A 1 270 ? 2.976 3.711 -2.330 1.00 74.00 270 LEU A C 1
ATOM 2248 O O . LEU A 1 270 ? 4.079 3.344 -2.729 1.00 74.00 270 LEU A O 1
ATOM 2252 N N . THR A 1 271 ? 1.872 3.167 -2.840 1.00 78.06 271 THR A N 1
ATOM 2253 C CA . THR A 1 271 ? 1.895 2.125 -3.890 1.00 78.06 271 THR A CA 1
ATOM 2254 C C . THR A 1 271 ? 1.735 2.677 -5.301 1.00 78.06 271 THR A C 1
ATOM 2256 O O . THR A 1 271 ? 1.047 3.674 -5.517 1.00 78.06 271 THR A O 1
ATOM 2259 N N . GLY A 1 272 ? 2.309 2.005 -6.306 1.00 71.62 272 GLY A N 1
ATOM 2260 C CA . GLY A 1 272 ? 2.186 2.431 -7.707 1.00 71.62 272 GLY A CA 1
ATOM 2261 C C . GLY A 1 272 ? 0.740 2.578 -8.197 1.00 71.62 272 GLY A C 1
ATOM 2262 O O . GLY A 1 272 ? 0.466 3.496 -8.964 1.00 71.62 272 GLY A O 1
ATOM 2263 N N . ILE A 1 273 ? -0.195 1.750 -7.707 1.00 76.94 273 ILE A N 1
ATOM 2264 C CA . ILE A 1 273 ? -1.635 1.908 -7.988 1.00 76.94 273 ILE A CA 1
ATOM 2265 C C . ILE A 1 273 ? -2.163 3.265 -7.489 1.00 76.94 273 ILE A C 1
ATOM 2267 O O . ILE A 1 273 ? -2.864 3.953 -8.228 1.00 76.94 273 ILE A O 1
ATOM 2271 N N . VAL A 1 274 ? -1.786 3.692 -6.278 1.00 77.81 274 VAL A N 1
ATOM 2272 C CA . VAL A 1 274 ? -2.168 5.007 -5.734 1.00 77.81 274 VAL A CA 1
ATOM 2273 C C . VAL A 1 274 ? -1.510 6.147 -6.520 1.00 77.81 274 VAL A C 1
ATOM 2275 O O . VAL A 1 274 ? -2.140 7.181 -6.743 1.00 77.81 274 VAL A O 1
ATOM 2278 N N . TYR A 1 275 ? -0.265 5.983 -6.974 1.00 71.06 275 TYR A N 1
ATOM 2279 C CA . TYR A 1 275 ? 0.468 7.056 -7.652 1.00 71.06 275 TYR A CA 1
ATOM 2280 C C . TYR A 1 275 ? 0.140 7.275 -9.114 1.00 71.06 275 TYR A C 1
ATOM 2282 O O . TYR A 1 275 ? 0.078 8.430 -9.532 1.00 71.06 275 TYR A O 1
ATOM 2290 N N . ASP A 1 276 ? -0.065 6.221 -9.894 1.00 65.75 276 ASP A N 1
ATOM 2291 C CA . ASP A 1 276 ? -0.372 6.366 -11.318 1.00 65.75 276 ASP A CA 1
ATOM 2292 C C . ASP A 1 276 ? -1.644 7.186 -11.539 1.00 65.75 276 ASP A C 1
ATOM 2294 O O . ASP A 1 276 ? -1.714 8.012 -12.450 1.00 65.75 276 ASP A O 1
ATOM 2298 N N . VAL A 1 277 ? -2.623 6.992 -10.654 1.00 63.53 277 VAL A N 1
ATOM 2299 C CA . VAL A 1 277 ? -3.861 7.769 -10.606 1.00 63.53 277 VAL A CA 1
ATOM 2300 C C . VAL A 1 277 ? -3.568 9.261 -10.387 1.00 63.53 277 VAL A C 1
ATOM 2302 O O . VAL A 1 277 ? -4.123 10.118 -11.069 1.00 63.53 277 VAL A O 1
ATOM 2305 N N . ILE A 1 278 ? -2.631 9.591 -9.493 1.00 61.47 278 ILE A N 1
ATOM 2306 C CA . ILE A 1 278 ? -2.228 10.976 -9.200 1.00 61.47 278 ILE A CA 1
ATOM 2307 C C . ILE A 1 278 ? -1.473 11.603 -10.379 1.00 61.47 278 ILE A C 1
ATOM 2309 O O . ILE A 1 278 ? -1.746 12.746 -10.749 1.00 61.47 278 ILE A O 1
ATOM 2313 N N . ASP A 1 279 ? -0.480 10.899 -10.925 1.00 58.62 279 ASP A N 1
ATOM 2314 C CA . ASP A 1 279 ? 0.395 11.419 -11.981 1.00 58.62 279 ASP A CA 1
ATOM 2315 C C . ASP A 1 279 ? -0.383 11.659 -13.283 1.00 58.62 279 ASP A C 1
ATOM 2317 O O . ASP A 1 279 ? -0.132 12.635 -13.991 1.00 58.62 279 ASP A O 1
ATOM 2321 N N . HIS A 1 280 ? -1.380 10.821 -13.577 1.00 57.00 280 HIS A N 1
ATOM 2322 C CA . HIS A 1 280 ? -2.276 11.040 -14.707 1.00 57.00 280 HIS A CA 1
ATOM 2323 C C . HIS A 1 280 ? -3.085 12.341 -14.569 1.00 57.00 280 HIS A C 1
ATOM 2325 O O . HIS A 1 280 ? -3.032 13.192 -15.461 1.00 57.00 280 HIS A O 1
ATOM 2331 N N . ASP A 1 281 ? -3.777 12.533 -13.442 1.00 55.06 281 ASP A N 1
ATOM 2332 C CA . ASP A 1 281 ? -4.593 13.731 -13.194 1.00 55.06 281 ASP A CA 1
ATOM 2333 C C . ASP A 1 281 ? -3.751 15.021 -13.244 1.00 55.06 281 ASP A C 1
ATOM 2335 O O . ASP A 1 281 ? -4.178 16.048 -13.779 1.00 55.06 281 ASP A O 1
ATOM 2339 N N . LEU A 1 282 ? -2.518 14.970 -12.728 1.00 54.66 282 LEU A N 1
ATOM 2340 C CA . LEU A 1 282 ? -1.564 16.082 -12.783 1.00 54.66 282 LEU A CA 1
ATOM 2341 C C . LEU A 1 282 ? -1.123 16.407 -14.220 1.00 54.66 282 LEU A C 1
ATOM 2343 O O . LEU A 1 282 ? -1.071 17.578 -14.613 1.00 54.66 282 LEU A O 1
ATOM 2347 N N . LYS A 1 283 ? -0.854 15.382 -15.039 1.00 51.41 283 LYS A N 1
ATOM 2348 C CA . LYS A 1 283 ? -0.477 15.544 -16.454 1.00 51.41 283 LYS A CA 1
ATOM 2349 C C . LYS A 1 283 ? -1.584 16.181 -17.289 1.00 51.41 283 LYS A C 1
ATOM 2351 O O . LYS A 1 283 ? -1.281 17.025 -18.146 1.00 51.41 283 LYS A O 1
ATOM 2356 N N . GLU A 1 284 ? -2.841 15.812 -17.042 1.00 50.91 284 GLU A N 1
ATOM 2357 C CA . GLU A 1 284 ? -3.996 16.444 -17.689 1.00 50.91 284 GLU A CA 1
ATOM 2358 C C . GLU A 1 284 ? -4.073 17.935 -17.351 1.00 50.91 284 GLU A C 1
ATOM 2360 O O . GLU A 1 284 ? -4.209 18.761 -18.257 1.00 50.91 284 GLU A O 1
ATOM 2365 N N . LYS A 1 285 ? -3.862 18.288 -16.077 1.00 46.91 285 LYS A N 1
ATOM 2366 C CA . LYS A 1 285 ? -3.870 19.680 -15.597 1.00 46.91 285 LYS A CA 1
ATOM 2367 C C . LYS A 1 285 ? -2.614 20.482 -15.951 1.00 46.91 285 LYS A C 1
ATOM 2369 O O . LYS A 1 285 ? -2.603 21.697 -15.804 1.00 46.91 285 LYS A O 1
ATOM 2374 N N . GLY A 1 286 ? -1.570 19.837 -16.478 1.00 38.59 286 GLY A N 1
ATOM 2375 C CA . GLY A 1 286 ? -0.308 20.503 -16.821 1.00 38.59 286 GLY A CA 1
ATOM 2376 C C . GLY A 1 286 ? 0.544 20.877 -15.606 1.00 38.59 286 GLY A C 1
ATOM 2377 O O . GLY A 1 286 ? 1.495 21.642 -15.743 1.00 38.59 286 GLY A O 1
ATOM 2378 N N . GLU A 1 287 ? 0.235 20.319 -14.439 1.00 44.09 287 GLU A N 1
ATOM 2379 C CA . GLU A 1 287 ? 0.963 20.546 -13.199 1.00 44.09 287 GLU A CA 1
ATOM 2380 C C . GLU A 1 287 ? 2.098 19.520 -13.073 1.00 44.09 287 GLU A C 1
ATOM 2382 O O . GLU A 1 287 ? 1.878 18.312 -13.133 1.00 44.09 287 GLU A O 1
ATOM 2387 N N . THR A 1 288 ? 3.336 19.979 -12.881 1.00 43.19 288 THR A N 1
ATOM 2388 C CA . THR A 1 288 ? 4.462 19.096 -12.534 1.00 43.19 288 THR A CA 1
ATOM 2389 C C . THR A 1 288 ? 4.781 19.239 -11.053 1.00 43.19 288 THR A C 1
ATOM 2391 O O . THR A 1 288 ? 5.162 20.321 -10.606 1.00 43.19 288 THR A O 1
ATOM 2394 N N . HIS A 1 289 ? 4.672 18.154 -10.287 1.00 42.78 289 HIS A N 1
ATOM 2395 C CA . HIS A 1 289 ? 5.043 18.167 -8.873 1.00 42.78 289 HIS A CA 1
ATOM 2396 C C . HIS A 1 289 ? 6.571 18.326 -8.721 1.00 42.78 289 HIS A C 1
ATOM 2398 O O . HIS A 1 289 ? 7.336 17.517 -9.246 1.00 42.78 289 HIS A O 1
ATOM 2404 N N . LYS A 1 290 ? 7.020 19.341 -7.966 1.00 38.59 290 LYS A N 1
ATOM 2405 C CA . LYS A 1 290 ? 8.440 19.570 -7.603 1.00 38.59 290 LYS A CA 1
ATOM 2406 C C . LYS A 1 290 ? 8.987 18.566 -6.572 1.00 38.59 290 LYS A C 1
ATOM 2408 O O . LYS A 1 290 ? 10.183 18.547 -6.321 1.00 38.59 290 LYS A O 1
ATOM 2413 N N . PHE A 1 291 ? 8.121 17.749 -5.974 1.00 37.25 291 PHE A N 1
ATOM 2414 C CA . PHE A 1 291 ? 8.404 17.011 -4.734 1.00 37.25 291 PHE A CA 1
ATOM 2415 C C . PHE A 1 291 ? 9.101 15.652 -4.916 1.00 37.25 291 PHE A C 1
ATOM 2417 O O . PHE A 1 291 ? 9.375 14.979 -3.935 1.00 37.25 291 PHE A O 1
ATOM 2424 N N . TRP A 1 292 ? 9.407 15.230 -6.146 1.00 43.81 292 TRP A N 1
ATOM 2425 C CA . TRP A 1 292 ? 9.938 13.884 -6.377 1.00 43.81 292 TRP A CA 1
ATOM 2426 C C . TRP A 1 292 ? 11.466 13.868 -6.410 1.00 43.81 292 TRP A C 1
ATOM 2428 O O . TRP A 1 292 ? 12.083 14.103 -7.462 1.00 43.81 292 TRP A O 1
ATOM 2438 N N . HIS A 1 293 ? 12.058 13.545 -5.256 1.00 39.31 293 HIS A N 1
ATOM 2439 C CA . HIS A 1 293 ? 13.468 13.187 -5.125 1.00 39.31 293 HIS A CA 1
ATOM 2440 C C . HIS A 1 293 ? 13.799 11.956 -5.985 1.00 39.31 293 HIS A C 1
ATOM 2442 O O . HIS A 1 293 ? 12.985 11.051 -6.175 1.00 39.31 293 HIS A O 1
ATOM 2448 N N . ARG A 1 294 ? 15.047 11.899 -6.473 1.00 39.25 294 ARG A N 1
ATOM 2449 C CA . ARG A 1 294 ? 15.642 10.796 -7.257 1.00 39.25 294 ARG A CA 1
ATOM 2450 C C . ARG A 1 294 ? 15.402 9.389 -6.687 1.00 39.25 294 ARG A C 1
ATOM 2452 O O . ARG A 1 294 ? 15.544 8.438 -7.441 1.00 39.25 294 ARG A O 1
ATOM 2459 N N . ARG A 1 295 ? 15.084 9.233 -5.394 1.00 37.59 295 ARG A N 1
ATOM 2460 C CA . ARG A 1 295 ? 14.768 7.928 -4.792 1.00 37.59 295 ARG A CA 1
ATOM 2461 C C . ARG A 1 295 ? 13.420 7.405 -5.261 1.00 37.59 295 ARG A C 1
ATOM 2463 O O . ARG A 1 295 ? 13.376 6.306 -5.777 1.00 37.59 295 ARG A O 1
ATOM 2470 N N . GLU A 1 296 ? 12.347 8.172 -5.170 1.00 40.62 296 GLU A N 1
ATOM 2471 C CA . GLU A 1 296 ? 10.987 7.653 -5.370 1.00 40.62 296 GLU A CA 1
ATOM 2472 C C . GLU A 1 296 ? 10.708 7.318 -6.850 1.00 40.62 296 GLU A C 1
ATOM 2474 O O . GLU A 1 296 ? 10.142 6.275 -7.153 1.00 40.62 296 GLU A O 1
ATOM 2479 N N . ARG A 1 297 ? 11.252 8.094 -7.805 1.00 41.34 297 ARG A N 1
ATOM 2480 C CA . ARG A 1 297 ? 11.159 7.782 -9.251 1.00 41.34 297 ARG A CA 1
ATOM 2481 C C . ARG A 1 297 ? 11.809 6.450 -9.658 1.00 41.34 297 ARG A C 1
ATOM 2483 O O . ARG A 1 297 ? 11.241 5.772 -10.509 1.00 41.34 297 ARG A O 1
ATOM 2490 N N . ARG A 1 298 ? 12.911 6.035 -9.013 1.00 41.16 298 ARG A N 1
ATOM 2491 C CA . ARG A 1 298 ? 13.550 4.717 -9.247 1.00 41.16 298 ARG A CA 1
ATOM 2492 C C . ARG A 1 298 ? 12.643 3.536 -8.881 1.00 41.16 298 ARG A C 1
ATOM 2494 O O . ARG A 1 298 ? 12.877 2.424 -9.339 1.00 41.16 298 ARG A O 1
ATOM 2501 N N . HIS A 1 299 ? 11.625 3.766 -8.049 1.00 41.00 299 HIS A N 1
ATOM 2502 C CA . HIS A 1 299 ? 10.739 2.720 -7.539 1.00 41.00 299 HIS A CA 1
ATOM 2503 C C . HIS A 1 299 ? 9.377 2.673 -8.256 1.00 41.00 299 HIS A C 1
ATOM 2505 O O . HIS A 1 299 ? 8.623 1.720 -8.073 1.00 41.00 299 HIS A O 1
ATOM 2511 N N . PHE A 1 300 ? 9.042 3.666 -9.091 1.00 40.56 300 PHE A N 1
ATOM 2512 C CA . PHE A 1 300 ? 7.706 3.773 -9.693 1.00 40.56 300 PHE A CA 1
ATOM 2513 C C . PHE A 1 300 ? 7.576 3.266 -11.118 1.00 40.56 300 PHE A C 1
ATOM 2515 O O . PHE A 1 300 ? 6.474 2.880 -11.512 1.00 40.56 300 PHE A O 1
ATOM 2522 N N . ASP A 1 301 ? 8.652 3.244 -11.903 1.00 43.09 301 ASP A N 1
ATOM 2523 C CA . ASP A 1 301 ? 8.524 2.974 -13.335 1.00 43.09 301 ASP A CA 1
ATOM 2524 C C . ASP A 1 301 ? 8.550 1.472 -13.682 1.00 43.09 301 ASP A C 1
ATOM 2526 O O . ASP A 1 301 ? 9.133 1.050 -14.668 1.00 43.09 301 ASP A O 1
ATOM 2530 N N . PHE A 1 302 ? 7.837 0.649 -12.904 1.00 44.38 302 PHE A N 1
ATOM 2531 C CA . PHE A 1 302 ? 7.611 -0.788 -13.145 1.00 44.38 302 PHE A CA 1
ATOM 2532 C C . PHE A 1 302 ? 6.621 -1.067 -14.293 1.00 44.38 302 PHE A C 1
ATOM 2534 O O . PHE A 1 302 ? 5.796 -1.977 -14.231 1.00 44.38 302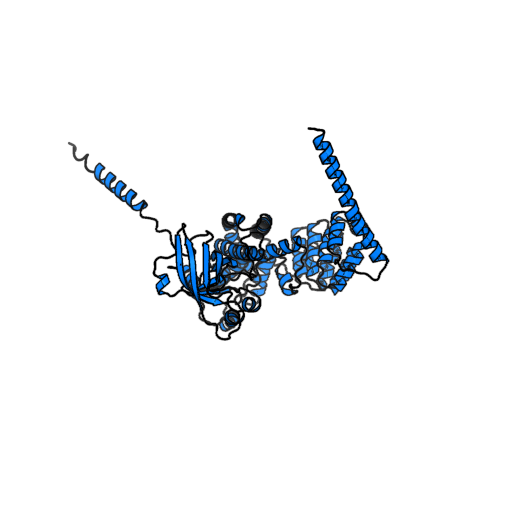 PHE A O 1
ATOM 2541 N N . ARG A 1 303 ? 6.694 -0.304 -15.388 1.00 41.00 303 ARG A N 1
ATOM 2542 C CA . ARG A 1 303 ? 6.061 -0.725 -16.653 1.00 41.00 303 ARG A CA 1
ATOM 2543 C C . ARG A 1 303 ? 6.740 -1.963 -17.242 1.00 41.00 303 ARG A C 1
ATOM 2545 O O . ARG A 1 303 ? 6.134 -2.654 -18.052 1.00 41.00 303 ARG A O 1
ATOM 2552 N N . ALA A 1 304 ? 7.947 -2.265 -16.778 1.00 39.00 304 ALA A N 1
ATOM 2553 C CA . ALA A 1 304 ? 8.629 -3.526 -16.978 1.00 39.00 304 ALA A CA 1
ATOM 2554 C C . ALA A 1 304 ? 8.783 -4.203 -15.613 1.00 39.00 304 ALA A C 1
ATOM 2556 O O . ALA A 1 304 ? 9.635 -3.841 -14.805 1.00 39.00 304 ALA A O 1
ATOM 2557 N N . PHE A 1 305 ? 7.922 -5.172 -15.342 1.00 49.50 305 PHE A N 1
ATOM 2558 C CA . PHE A 1 305 ? 8.102 -6.125 -14.262 1.00 49.50 305 PHE A CA 1
ATOM 2559 C C . PHE A 1 305 ? 8.634 -7.395 -14.928 1.00 49.50 305 PHE A C 1
ATOM 2561 O O . PHE A 1 305 ? 7.862 -8.230 -15.397 1.00 49.50 305 PHE A O 1
ATOM 2568 N N . PRO A 1 306 ? 9.963 -7.529 -15.100 1.00 52.44 306 PRO A N 1
ATOM 2569 C CA . PRO A 1 306 ? 10.499 -8.833 -15.401 1.00 52.44 306 PRO A CA 1
ATOM 2570 C C . PRO A 1 306 ? 10.353 -9.617 -14.099 1.00 52.44 306 PRO A C 1
ATOM 2572 O O . PRO A 1 306 ? 10.907 -9.223 -13.073 1.00 52.44 306 PRO A O 1
ATOM 2575 N N . TYR A 1 307 ? 9.623 -10.728 -14.126 1.00 57.38 307 TYR A N 1
ATOM 2576 C CA . TYR A 1 307 ? 9.679 -11.766 -13.089 1.00 57.38 307 TYR A CA 1
ATOM 2577 C C . TYR A 1 307 ? 11.132 -12.022 -12.631 1.00 57.38 307 TYR A C 1
ATOM 2579 O O . TYR A 1 307 ? 11.380 -12.271 -11.456 1.00 57.38 307 TYR A O 1
ATOM 2587 N N . GLN A 1 308 ? 12.100 -11.819 -13.535 1.00 54.56 308 GLN A N 1
ATOM 2588 C CA . GLN A 1 308 ? 13.533 -11.838 -13.285 1.00 54.56 308 GLN A CA 1
ATOM 2589 C C . GLN A 1 308 ? 14.019 -10.851 -12.219 1.00 54.56 308 GLN A C 1
ATOM 2591 O O . GLN A 1 308 ? 14.895 -11.200 -11.448 1.00 54.56 308 GLN A O 1
ATOM 2596 N N . LYS A 1 309 ? 13.463 -9.638 -12.112 1.00 57.91 309 LYS A N 1
ATOM 2597 C CA . LYS A 1 309 ? 13.831 -8.681 -11.054 1.00 57.91 309 LYS A CA 1
ATOM 2598 C C . LYS A 1 309 ? 13.270 -9.101 -9.701 1.00 57.91 309 LYS A C 1
ATOM 2600 O O . LYS A 1 309 ? 13.928 -8.862 -8.703 1.00 57.91 309 LYS A O 1
ATOM 2605 N N . SER A 1 310 ? 12.098 -9.736 -9.647 1.00 61.31 310 SER A N 1
ATOM 2606 C CA . SER A 1 310 ? 11.578 -10.313 -8.398 1.00 61.31 310 SER A CA 1
ATOM 2607 C C . SER A 1 310 ? 12.415 -11.508 -7.968 1.00 61.31 310 SER A C 1
ATOM 2609 O O . SER A 1 310 ? 12.806 -11.582 -6.812 1.00 61.31 310 SER A O 1
ATOM 2611 N N . ILE A 1 311 ? 12.740 -12.393 -8.909 1.00 63.91 311 ILE A N 1
ATOM 2612 C CA . ILE A 1 311 ? 13.617 -13.544 -8.704 1.00 63.91 311 ILE A CA 1
ATOM 2613 C C . ILE A 1 311 ? 15.020 -13.084 -8.274 1.00 63.91 311 ILE A C 1
ATOM 2615 O O . ILE A 1 311 ? 15.507 -13.547 -7.253 1.00 63.91 311 ILE A O 1
ATOM 2619 N N . ASN A 1 312 ? 15.623 -12.101 -8.950 1.00 62.34 312 ASN A N 1
ATOM 2620 C CA . ASN A 1 312 ? 16.910 -11.512 -8.567 1.00 62.34 312 ASN A CA 1
ATOM 2621 C C . ASN A 1 312 ? 16.815 -10.750 -7.238 1.00 62.34 312 ASN A C 1
ATOM 2623 O O . ASN A 1 312 ? 17.726 -10.839 -6.440 1.00 62.34 312 ASN A O 1
ATOM 2627 N N . TYR A 1 313 ? 15.720 -10.045 -6.940 1.00 64.44 313 TYR A N 1
ATOM 2628 C CA . TYR A 1 313 ? 15.529 -9.388 -5.640 1.00 64.44 313 TYR A CA 1
ATOM 2629 C C . TYR A 1 313 ? 15.430 -10.408 -4.502 1.00 64.44 313 TYR A C 1
ATOM 2631 O O . TYR A 1 313 ? 16.026 -10.208 -3.446 1.00 64.44 313 TYR A O 1
ATOM 2639 N N . ILE A 1 314 ? 14.700 -11.506 -4.727 1.00 66.88 314 ILE A N 1
ATOM 2640 C CA . ILE A 1 314 ? 14.655 -12.654 -3.821 1.00 66.88 314 ILE A CA 1
ATOM 2641 C C . ILE A 1 314 ? 16.052 -13.276 -3.734 1.00 66.88 314 ILE A C 1
ATOM 2643 O O . ILE A 1 314 ? 16.511 -13.556 -2.647 1.00 66.88 314 ILE A O 1
ATOM 2647 N N . ARG A 1 315 ? 16.802 -13.425 -4.819 1.00 66.19 315 ARG A N 1
ATOM 2648 C CA . ARG A 1 315 ? 18.160 -13.968 -4.748 1.00 66.19 315 ARG A CA 1
ATOM 2649 C C . ARG A 1 315 ? 19.123 -13.035 -4.023 1.00 66.19 315 ARG A C 1
ATOM 2651 O O . ARG A 1 315 ? 19.726 -13.437 -3.049 1.00 66.19 315 ARG A O 1
ATOM 2658 N N . ASP A 1 316 ? 19.243 -11.777 -4.408 1.00 63.75 316 ASP A N 1
ATOM 2659 C CA . ASP A 1 316 ? 20.218 -10.839 -3.840 1.00 63.75 316 ASP A CA 1
ATOM 2660 C C . ASP A 1 316 ? 19.946 -10.558 -2.349 1.00 63.75 316 ASP A C 1
ATOM 2662 O O . ASP A 1 316 ? 20.870 -10.329 -1.570 1.00 63.75 316 ASP A O 1
ATOM 2666 N N . ARG A 1 317 ? 18.680 -10.617 -1.907 1.00 63.44 317 ARG A N 1
ATOM 2667 C CA . ARG A 1 317 ? 18.333 -10.524 -0.478 1.00 63.44 317 ARG A CA 1
ATOM 2668 C C . ARG A 1 317 ? 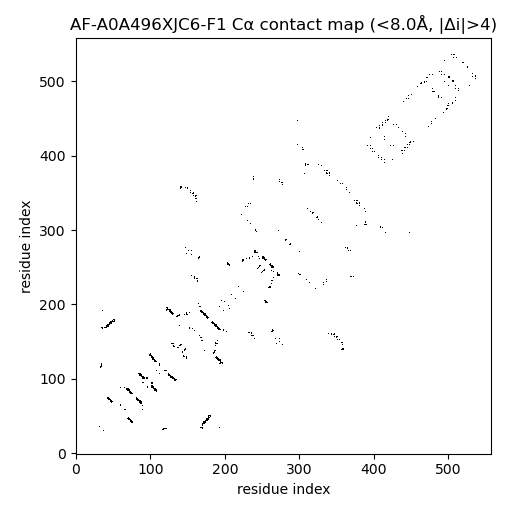18.575 -11.827 0.301 1.00 63.44 317 ARG A C 1
ATOM 2670 O O . ARG A 1 317 ? 18.660 -11.736 1.526 1.00 63.44 317 ARG A O 1
ATOM 2677 N N . TYR A 1 318 ? 18.677 -12.989 -0.359 1.00 62.06 318 TYR A N 1
ATOM 2678 C CA . TYR A 1 318 ? 18.690 -14.313 0.292 1.00 62.06 318 TYR A CA 1
ATOM 2679 C C . TYR A 1 318 ? 19.945 -15.173 0.030 1.00 62.06 318 TYR A C 1
ATOM 2681 O O . TYR A 1 318 ? 20.373 -15.863 0.953 1.00 62.06 318 TYR A O 1
ATOM 2689 N N . ASN A 1 319 ? 20.587 -15.116 -1.143 1.00 52.25 319 ASN A N 1
ATOM 2690 C CA . ASN A 1 319 ? 21.813 -15.867 -1.471 1.00 52.25 319 ASN A CA 1
ATOM 2691 C C . ASN A 1 319 ? 23.007 -15.447 -0.623 1.00 52.25 319 ASN A C 1
ATOM 2693 O O . ASN A 1 319 ? 23.864 -16.270 -0.344 1.00 52.25 319 ASN A O 1
ATOM 2697 N N . HIS A 1 320 ? 23.053 -14.213 -0.118 1.00 52.22 320 HIS A N 1
ATOM 2698 C CA . HIS A 1 320 ? 24.076 -13.848 0.866 1.00 52.22 320 HIS A CA 1
ATOM 2699 C C . HIS A 1 320 ? 23.903 -14.562 2.225 1.00 52.22 320 HIS A C 1
ATOM 2701 O O . HIS A 1 320 ? 24.678 -14.295 3.140 1.00 52.22 320 HIS A O 1
ATOM 2707 N N . ARG A 1 321 ? 22.855 -15.381 2.419 1.00 53.62 321 ARG A N 1
ATOM 2708 C CA . ARG A 1 321 ? 22.302 -15.613 3.758 1.00 53.62 321 ARG A CA 1
ATOM 2709 C C . ARG A 1 321 ? 21.793 -17.023 4.064 1.00 53.62 321 ARG A C 1
ATOM 2711 O O . ARG A 1 321 ? 21.914 -17.441 5.215 1.00 53.62 321 ARG A O 1
ATOM 2718 N N . TYR A 1 322 ? 21.232 -17.737 3.092 1.00 57.47 322 TYR A N 1
ATOM 2719 C CA . TYR A 1 322 ? 20.513 -18.993 3.350 1.00 57.47 322 TYR A CA 1
ATOM 2720 C C . TYR A 1 322 ? 20.966 -20.196 2.496 1.00 57.47 322 TYR A C 1
ATOM 2722 O O . TYR A 1 322 ? 20.365 -21.251 2.638 1.00 57.47 322 TYR A O 1
ATOM 2730 N N . ASP A 1 323 ? 22.001 -20.063 1.653 1.00 63.69 323 ASP A N 1
ATOM 2731 C CA . ASP A 1 323 ? 22.510 -21.124 0.749 1.00 63.69 323 ASP A CA 1
ATOM 2732 C C . ASP A 1 323 ? 21.439 -21.817 -0.117 1.00 63.69 323 ASP A C 1
ATOM 2734 O O . ASP A 1 323 ? 21.636 -22.940 -0.576 1.00 63.69 323 ASP A O 1
ATOM 2738 N N . PHE A 1 324 ? 20.306 -21.156 -0.384 1.00 69.00 324 PHE A N 1
ATOM 2739 C CA . PHE A 1 324 ? 19.354 -21.681 -1.357 1.00 69.00 324 PHE A CA 1
ATOM 2740 C C . PHE A 1 324 ? 19.995 -21.683 -2.736 1.00 69.00 324 PHE A C 1
ATOM 2742 O O . PHE A 1 324 ? 20.538 -20.676 -3.195 1.00 69.00 324 PHE A O 1
ATOM 2749 N N . SER A 1 325 ? 19.870 -22.810 -3.419 1.00 75.25 325 SER A N 1
ATOM 2750 C CA . SER A 1 325 ? 20.173 -22.876 -4.834 1.00 75.25 325 SER A CA 1
ATOM 2751 C C . SER A 1 325 ? 19.211 -21.982 -5.618 1.00 75.25 325 SER A C 1
ATOM 2753 O O . SER A 1 325 ? 18.038 -21.787 -5.273 1.00 75.25 325 SER A O 1
ATOM 2755 N N . ASP A 1 326 ? 19.706 -21.475 -6.740 1.00 75.44 326 ASP A N 1
ATOM 2756 C CA . ASP A 1 326 ? 18.904 -20.765 -7.729 1.00 75.44 326 ASP A CA 1
ATOM 2757 C C . ASP A 1 326 ? 17.654 -21.594 -8.131 1.00 75.44 326 ASP A C 1
ATOM 2759 O O . ASP A 1 326 ? 16.550 -21.054 -8.263 1.00 75.44 326 ASP A O 1
ATOM 2763 N N . GLU A 1 327 ? 17.782 -22.922 -8.221 1.00 80.31 327 GLU A N 1
ATOM 2764 C CA . GLU A 1 327 ? 16.676 -23.845 -8.509 1.00 80.31 327 GLU A CA 1
ATOM 2765 C C . GLU A 1 327 ? 15.578 -23.836 -7.434 1.00 80.31 327 GLU A C 1
ATOM 2767 O O . GLU A 1 327 ? 14.387 -23.803 -7.762 1.00 80.31 327 GLU A O 1
ATOM 2772 N N . GLU A 1 328 ? 15.943 -23.821 -6.150 1.00 80.62 328 GLU A N 1
ATOM 2773 C CA . GLU A 1 328 ? 14.981 -23.762 -5.044 1.00 80.62 328 GLU A CA 1
ATOM 2774 C C . GLU A 1 328 ? 14.208 -22.443 -5.037 1.00 80.62 328 GLU A C 1
ATOM 2776 O O . GLU A 1 328 ? 12.980 -22.439 -4.889 1.00 80.62 328 GLU A O 1
ATOM 2781 N N . ILE A 1 329 ? 14.896 -21.322 -5.270 1.00 77.62 329 ILE A N 1
ATOM 2782 C CA . ILE A 1 329 ? 14.266 -20.001 -5.372 1.00 77.62 329 ILE A CA 1
ATOM 2783 C C . ILE A 1 329 ? 13.289 -19.964 -6.551 1.00 77.62 329 ILE A C 1
ATOM 2785 O O . ILE A 1 329 ? 12.152 -19.503 -6.396 1.00 77.62 329 ILE A O 1
ATOM 2789 N N . ILE A 1 330 ? 13.689 -20.485 -7.716 1.00 80.44 330 ILE A N 1
ATOM 2790 C CA . ILE A 1 330 ? 12.819 -20.575 -8.896 1.00 80.44 330 ILE A CA 1
ATOM 2791 C C . ILE A 1 330 ? 11.601 -21.452 -8.597 1.00 80.44 330 ILE A C 1
ATOM 2793 O O . ILE A 1 330 ? 10.475 -21.066 -8.918 1.00 80.44 330 ILE A O 1
ATOM 2797 N N . LYS A 1 331 ? 11.781 -22.597 -7.933 1.00 85.19 331 LYS A N 1
ATOM 2798 C CA . LYS A 1 331 ? 10.677 -23.490 -7.554 1.00 85.19 331 LYS A CA 1
ATOM 2799 C C . LYS A 1 331 ? 9.685 -22.796 -6.618 1.00 85.19 331 LYS A C 1
ATOM 2801 O O . LYS A 1 331 ? 8.474 -22.870 -6.843 1.00 85.19 331 LYS A O 1
ATOM 2806 N N . LEU A 1 332 ? 10.167 -22.080 -5.601 1.00 85.31 332 LEU A N 1
ATOM 2807 C CA . LEU A 1 332 ? 9.325 -21.296 -4.688 1.00 85.31 332 LEU A CA 1
ATOM 2808 C C . LEU A 1 332 ? 8.591 -20.161 -5.409 1.00 85.31 332 LEU A C 1
ATOM 2810 O O . LEU A 1 332 ? 7.397 -19.942 -5.164 1.00 85.31 332 LEU A O 1
ATOM 2814 N N . PHE A 1 333 ? 9.280 -19.470 -6.321 1.00 85.69 333 PHE A N 1
ATOM 2815 C CA . PHE A 1 333 ? 8.695 -18.436 -7.167 1.00 85.69 333 PHE A CA 1
ATOM 2816 C C . PHE A 1 333 ? 7.570 -19.012 -8.029 1.00 85.69 333 PHE A C 1
ATOM 2818 O O . PHE A 1 333 ? 6.453 -18.504 -7.979 1.00 85.69 333 PHE A O 1
ATOM 2825 N N . LEU A 1 334 ? 7.826 -20.096 -8.767 1.00 86.69 334 LEU A N 1
ATOM 2826 C CA . LEU A 1 334 ? 6.852 -20.727 -9.660 1.00 86.69 334 LEU A CA 1
ATOM 2827 C C . LEU A 1 334 ? 5.633 -21.238 -8.887 1.00 86.69 334 LEU A C 1
ATOM 2829 O O . LEU A 1 334 ? 4.497 -21.029 -9.312 1.00 86.69 334 LEU A O 1
ATOM 2833 N N . ASN A 1 335 ? 5.846 -21.845 -7.719 1.00 90.62 335 ASN A N 1
ATOM 2834 C CA . ASN A 1 335 ? 4.758 -22.293 -6.852 1.00 90.62 335 ASN A CA 1
ATOM 2835 C C . ASN A 1 335 ? 3.889 -21.123 -6.374 1.00 90.62 335 ASN A C 1
ATOM 2837 O O . ASN A 1 335 ? 2.660 -21.209 -6.399 1.00 90.62 335 ASN A O 1
ATOM 2841 N N . SER A 1 336 ? 4.513 -20.016 -5.971 1.00 89.75 336 SER A N 1
ATOM 2842 C CA . SER A 1 336 ? 3.806 -18.809 -5.528 1.00 89.75 336 SER A CA 1
ATOM 2843 C C . SER A 1 336 ? 3.079 -18.119 -6.687 1.00 89.75 336 SER A C 1
ATOM 2845 O O . SER A 1 336 ? 1.909 -17.766 -6.561 1.00 89.75 336 SER A O 1
ATOM 2847 N N . ALA A 1 337 ? 3.727 -18.001 -7.848 1.00 88.88 337 ALA A N 1
ATOM 2848 C CA . ALA A 1 337 ? 3.143 -17.451 -9.066 1.00 88.88 337 ALA A CA 1
ATOM 2849 C C . ALA A 1 337 ? 1.919 -18.261 -9.511 1.00 88.88 337 ALA A C 1
ATOM 2851 O O . ALA A 1 337 ? 0.885 -17.677 -9.822 1.00 88.88 337 ALA A O 1
ATOM 2852 N N . LYS A 1 338 ? 1.988 -19.600 -9.460 1.00 92.06 338 LYS A N 1
ATOM 2853 C CA . LYS A 1 338 ? 0.858 -20.484 -9.785 1.00 92.06 338 LYS A CA 1
ATOM 2854 C C . LYS A 1 338 ? -0.338 -20.241 -8.859 1.00 92.06 338 LYS A C 1
ATOM 2856 O O . LYS A 1 338 ? -1.463 -20.164 -9.346 1.00 92.06 338 LYS A O 1
ATOM 2861 N N . LYS A 1 339 ? -0.098 -20.087 -7.549 1.00 93.81 339 LYS A N 1
ATOM 2862 C CA . LYS A 1 339 ? -1.144 -19.756 -6.560 1.00 93.81 339 LYS A CA 1
ATOM 2863 C C . LYS A 1 339 ? -1.785 -18.391 -6.822 1.00 93.81 339 LYS A C 1
ATOM 2865 O O . LYS A 1 339 ? -2.983 -18.241 -6.627 1.00 93.81 339 LYS A O 1
ATOM 2870 N N . ILE A 1 340 ? -1.006 -17.403 -7.257 1.00 92.38 340 ILE A N 1
ATOM 2871 C CA . ILE A 1 340 ? -1.529 -16.066 -7.565 1.00 92.38 340 ILE A CA 1
ATOM 2872 C C . ILE A 1 340 ? -2.319 -16.078 -8.872 1.00 92.38 340 ILE A C 1
ATOM 2874 O O . ILE A 1 340 ? -3.432 -15.564 -8.918 1.00 92.38 340 ILE A O 1
ATOM 2878 N N . VAL A 1 341 ? -1.772 -16.674 -9.934 1.00 89.38 341 VAL A N 1
ATOM 2879 C CA . VAL A 1 341 ? -2.418 -16.725 -11.254 1.00 89.38 341 VAL A CA 1
ATOM 2880 C C . VAL A 1 341 ? -3.746 -17.478 -11.195 1.00 89.38 341 VAL A C 1
ATOM 2882 O O . VAL A 1 341 ? -4.704 -17.043 -11.826 1.00 89.38 341 VAL A O 1
ATOM 2885 N N . SER A 1 342 ? -3.873 -18.524 -10.368 1.00 94.81 342 SER A N 1
ATOM 2886 C CA . SER A 1 342 ? -5.164 -19.205 -10.178 1.00 94.81 342 SER A CA 1
ATOM 2887 C C . SER A 1 342 ? -6.251 -18.318 -9.552 1.00 94.81 342 SER A C 1
ATOM 2889 O O . SER A 1 342 ? -7.427 -18.663 -9.612 1.00 94.81 342 SER A O 1
ATOM 2891 N N . LYS A 1 343 ? -5.881 -17.163 -8.983 1.00 95.81 343 LYS A N 1
ATOM 2892 C CA . LYS A 1 343 ? -6.783 -16.153 -8.410 1.00 95.81 343 LYS A CA 1
ATOM 2893 C C . LYS A 1 343 ? -7.059 -14.972 -9.344 1.00 95.81 343 LYS A C 1
ATOM 2895 O O . LYS A 1 343 ? -7.740 -14.033 -8.935 1.00 95.81 343 LYS A O 1
ATOM 2900 N N . LYS A 1 344 ? -6.575 -15.007 -10.592 1.00 88.44 344 LYS A N 1
ATOM 2901 C CA . LYS A 1 344 ? -6.732 -13.933 -11.590 1.00 88.44 344 LYS A CA 1
ATOM 2902 C C . LYS A 1 344 ? -8.185 -13.491 -11.768 1.00 88.44 344 LYS A C 1
ATOM 2904 O O . LYS A 1 344 ? -8.483 -12.307 -11.615 1.00 88.44 344 LYS A O 1
ATOM 2909 N N . ASP A 1 345 ? -9.091 -14.430 -12.016 1.00 90.25 345 ASP A N 1
ATOM 2910 C CA . ASP A 1 345 ? -10.504 -14.109 -12.254 1.00 90.25 345 ASP A CA 1
ATOM 2911 C C . ASP A 1 345 ? -11.190 -13.568 -10.993 1.00 90.25 345 ASP A C 1
ATOM 2913 O O . ASP A 1 345 ? -11.967 -12.615 -11.062 1.00 90.25 345 ASP A O 1
ATOM 2917 N N . GLU A 1 346 ? -10.853 -14.112 -9.817 1.00 95.44 346 GLU A N 1
ATOM 2918 C CA . GLU A 1 346 ? -11.333 -13.599 -8.527 1.00 95.44 346 GLU A CA 1
ATOM 2919 C C . GLU A 1 346 ? -10.874 -12.154 -8.290 1.00 95.44 346 GLU A C 1
ATOM 2921 O O . GLU A 1 346 ? -11.642 -11.339 -7.776 1.00 95.44 346 GLU A O 1
ATOM 2926 N N . VAL A 1 347 ? -9.645 -11.822 -8.691 1.00 94.94 347 VAL A N 1
ATOM 2927 C CA . VAL A 1 347 ? -9.084 -10.471 -8.598 1.00 94.94 347 VAL A CA 1
ATOM 2928 C C . VAL A 1 347 ? -9.802 -9.493 -9.523 1.00 94.94 347 VAL A C 1
ATOM 2930 O O . VAL A 1 347 ? -10.184 -8.417 -9.063 1.00 94.94 347 VAL A O 1
ATOM 2933 N N . PHE A 1 348 ? -10.029 -9.841 -10.793 1.00 90.12 348 PHE A N 1
ATOM 2934 C CA . PHE A 1 348 ? -10.760 -8.960 -11.712 1.00 90.12 348 PHE A CA 1
ATOM 2935 C C . PHE A 1 348 ? -12.224 -8.789 -11.300 1.00 90.12 348 PHE A C 1
ATOM 2937 O O . PHE A 1 348 ? -12.725 -7.665 -11.282 1.00 90.12 348 PHE A O 1
ATOM 2944 N N . LYS A 1 349 ? -12.877 -9.867 -10.849 1.00 94.94 349 LYS A N 1
ATOM 2945 C CA . LYS A 1 349 ? -14.233 -9.805 -10.288 1.00 94.94 349 LYS A CA 1
ATOM 2946 C C . LYS A 1 349 ? -14.305 -8.912 -9.048 1.00 94.94 349 LYS A C 1
ATOM 2948 O O . LYS A 1 349 ? -15.286 -8.195 -8.862 1.00 94.94 349 LYS A O 1
ATOM 2953 N N . GLU A 1 350 ? -13.291 -8.952 -8.185 1.00 95.06 350 GLU A N 1
ATOM 2954 C CA . GLU A 1 350 ? -13.213 -8.065 -7.022 1.00 95.06 350 GLU A CA 1
ATOM 2955 C C . GLU A 1 350 ? -12.978 -6.608 -7.441 1.00 95.06 350 GLU A C 1
ATOM 2957 O O . GLU A 1 350 ? -13.639 -5.717 -6.914 1.00 95.06 350 GLU A O 1
ATOM 2962 N N . LEU A 1 351 ? -12.087 -6.360 -8.406 1.00 92.94 351 LEU A N 1
ATOM 2963 C CA . LEU A 1 351 ? -11.793 -5.024 -8.926 1.00 92.94 351 LEU A CA 1
ATOM 2964 C C . LEU A 1 351 ? -13.034 -4.352 -9.531 1.00 92.94 351 LEU A C 1
ATOM 2966 O O . LEU A 1 351 ? -13.283 -3.172 -9.271 1.00 92.94 351 LEU A O 1
ATOM 2970 N N . ASP A 1 352 ? -13.829 -5.101 -10.299 1.00 93.12 352 ASP A N 1
ATOM 2971 C CA . ASP A 1 352 ? -15.028 -4.597 -10.978 1.00 93.12 352 ASP A CA 1
ATOM 2972 C C . ASP A 1 352 ? -16.063 -4.007 -10.013 1.00 93.12 352 ASP A C 1
ATOM 2974 O O . ASP A 1 352 ? -16.728 -3.021 -10.353 1.00 93.12 352 ASP A O 1
ATOM 2978 N N . LYS A 1 353 ? -16.143 -4.517 -8.774 1.00 94.31 353 LYS A N 1
ATOM 2979 C CA . LYS A 1 353 ? -17.010 -3.954 -7.724 1.00 94.31 353 LYS A CA 1
ATOM 2980 C C . LYS A 1 353 ? -16.743 -2.467 -7.484 1.00 94.31 353 LYS A C 1
ATOM 2982 O O . LYS A 1 353 ? -17.660 -1.731 -7.127 1.00 94.31 353 LYS A O 1
ATOM 2987 N N . TYR A 1 354 ? -15.509 -2.006 -7.691 1.00 91.62 354 TYR A N 1
ATOM 2988 C CA . TYR A 1 354 ? -15.068 -0.648 -7.357 1.00 91.62 354 TYR A CA 1
ATOM 2989 C C . TYR A 1 354 ? -15.008 0.298 -8.554 1.00 91.62 354 TYR A C 1
ATOM 2991 O O . TYR A 1 354 ? -14.650 1.464 -8.394 1.00 91.62 354 TYR A O 1
ATOM 2999 N N . LYS A 1 355 ? -15.417 -0.156 -9.745 1.00 90.06 355 LYS A N 1
ATOM 3000 C CA . LYS A 1 355 ? -15.432 0.655 -10.972 1.00 90.06 355 LYS A CA 1
ATOM 3001 C C . LYS A 1 355 ? -16.179 1.983 -10.818 1.00 90.06 355 LYS A C 1
ATOM 3003 O O . LYS A 1 355 ? -15.766 2.986 -11.389 1.00 90.06 355 LYS A O 1
ATOM 3008 N N . HIS A 1 356 ? -17.255 2.000 -10.033 1.00 89.94 356 HIS A N 1
ATOM 3009 C CA . HIS A 1 356 ? -18.086 3.185 -9.798 1.00 89.94 356 HIS A CA 1
ATOM 3010 C C . HIS A 1 356 ? -17.453 4.218 -8.843 1.00 89.94 356 HIS A C 1
ATOM 3012 O O . HIS A 1 356 ? -17.905 5.359 -8.791 1.00 89.94 356 HIS A O 1
ATOM 3018 N N . LEU A 1 357 ? -16.407 3.843 -8.096 1.00 87.38 357 LEU A N 1
ATOM 3019 C CA . LEU A 1 357 ? -15.727 4.705 -7.116 1.00 87.38 357 LEU A CA 1
ATOM 3020 C C . LEU A 1 357 ? -14.560 5.497 -7.722 1.00 87.38 357 LEU A C 1
ATOM 3022 O O . LEU A 1 357 ? -13.924 6.313 -7.051 1.00 87.38 357 LEU A O 1
ATOM 3026 N N . THR A 1 358 ? -14.250 5.255 -8.992 1.00 83.44 358 THR A N 1
ATOM 3027 C CA . THR A 1 358 ? -13.110 5.840 -9.691 1.00 83.44 358 THR A CA 1
ATOM 3028 C C . THR A 1 358 ? -13.523 6.384 -11.057 1.00 83.44 358 THR A C 1
ATOM 3030 O O . THR A 1 358 ? -14.603 6.086 -11.567 1.00 83.44 358 THR A O 1
ATOM 3033 N N . THR A 1 359 ? -12.695 7.237 -11.660 1.00 81.12 359 THR A N 1
ATOM 3034 C CA . THR A 1 359 ? -12.951 7.698 -13.029 1.00 81.12 359 THR A CA 1
ATOM 3035 C C . THR A 1 359 ? -12.751 6.546 -14.015 1.00 81.12 359 THR A C 1
ATOM 3037 O O . THR A 1 359 ? -11.937 5.650 -13.793 1.00 81.12 359 THR A O 1
ATOM 3040 N N . ALA A 1 360 ? -13.438 6.588 -15.161 1.00 74.75 360 ALA A N 1
ATOM 3041 C CA . ALA A 1 360 ? -13.275 5.570 -16.202 1.00 74.75 360 ALA A CA 1
ATOM 3042 C C . ALA A 1 360 ? -11.814 5.423 -16.668 1.00 74.75 360 ALA A C 1
ATOM 3044 O O . ALA A 1 360 ? -11.395 4.337 -17.062 1.00 74.75 360 ALA A O 1
ATOM 3045 N N . ASN A 1 361 ? -11.037 6.506 -16.628 1.00 70.88 361 ASN A N 1
ATOM 3046 C CA . ASN A 1 361 ? -9.635 6.482 -17.014 1.00 70.88 361 ASN A CA 1
ATOM 3047 C C . ASN A 1 361 ? -8.739 5.874 -15.923 1.00 70.88 361 ASN A C 1
ATOM 3049 O O . ASN A 1 361 ? -7.935 4.995 -16.225 1.00 70.88 361 ASN A O 1
ATOM 3053 N N . ASN A 1 362 ? -8.932 6.262 -14.659 1.00 74.75 362 ASN A N 1
ATOM 3054 C CA . ASN A 1 362 ? -8.214 5.670 -13.526 1.00 74.75 362 ASN A CA 1
ATOM 3055 C C . ASN A 1 362 ? -8.494 4.167 -13.426 1.00 74.75 362 ASN A C 1
ATOM 3057 O O . ASN A 1 362 ? -7.561 3.377 -13.309 1.00 74.75 362 ASN A O 1
ATOM 3061 N N . PHE A 1 363 ? -9.753 3.756 -13.600 1.00 80.06 363 PHE A N 1
ATOM 3062 C CA . PHE A 1 363 ? -10.117 2.342 -13.650 1.00 80.06 363 PHE A CA 1
ATOM 3063 C C . PHE A 1 363 ? -9.369 1.584 -14.752 1.00 80.06 363 PHE A C 1
ATOM 3065 O O . PHE A 1 363 ? -8.823 0.512 -14.500 1.00 80.06 363 PHE A O 1
ATOM 3072 N N . LYS A 1 364 ? -9.292 2.148 -15.968 1.00 72.44 364 LYS A N 1
ATOM 3073 C CA . LYS A 1 364 ? -8.534 1.553 -17.082 1.00 72.44 364 LYS A CA 1
ATOM 3074 C C . LYS A 1 364 ? -7.050 1.408 -16.753 1.00 72.44 364 LYS A C 1
ATOM 3076 O O . LYS A 1 364 ? -6.475 0.373 -17.070 1.00 72.44 364 LYS A O 1
ATOM 3081 N N . ILE A 1 365 ? -6.442 2.409 -16.116 1.00 71.94 365 ILE A N 1
ATOM 3082 C CA . ILE A 1 365 ? -5.029 2.375 -15.707 1.00 71.94 365 ILE A CA 1
ATOM 3083 C C . ILE A 1 365 ? -4.788 1.255 -14.688 1.00 71.94 365 ILE A C 1
ATOM 3085 O O . ILE A 1 365 ? -3.900 0.428 -14.894 1.00 71.94 365 ILE A O 1
ATOM 3089 N N . ILE A 1 366 ? -5.602 1.194 -13.630 1.00 77.25 366 ILE A N 1
ATOM 3090 C CA . ILE A 1 366 ? -5.503 0.164 -12.585 1.00 77.25 366 ILE A CA 1
ATOM 3091 C C . ILE A 1 366 ? -5.690 -1.231 -13.199 1.00 77.25 366 ILE A C 1
ATOM 3093 O O . ILE A 1 366 ? -4.865 -2.119 -12.990 1.00 77.25 366 ILE A O 1
ATOM 3097 N N . THR A 1 367 ? -6.722 -1.401 -14.029 1.00 76.88 367 THR A N 1
ATOM 3098 C CA . THR A 1 367 ? -7.022 -2.665 -14.720 1.00 76.88 367 THR A CA 1
ATOM 3099 C C . THR A 1 367 ? -5.870 -3.098 -15.625 1.00 76.88 367 THR A C 1
ATOM 3101 O O . THR A 1 367 ? -5.437 -4.245 -15.560 1.00 76.88 367 THR A O 1
ATOM 3104 N N . ALA A 1 368 ? -5.326 -2.187 -16.439 1.00 68.44 368 ALA A N 1
ATOM 3105 C CA . ALA A 1 368 ? -4.207 -2.483 -17.330 1.00 68.44 368 ALA A CA 1
ATOM 3106 C C . ALA A 1 368 ? -2.943 -2.884 -16.554 1.00 68.44 368 ALA A C 1
ATOM 3108 O O . ALA A 1 368 ? -2.224 -3.788 -16.973 1.00 68.44 368 ALA A O 1
ATOM 3109 N N . ARG A 1 369 ? -2.685 -2.250 -15.404 1.00 75.62 369 ARG A N 1
ATOM 3110 C CA . ARG A 1 369 ? -1.560 -2.597 -14.526 1.00 75.62 369 ARG A CA 1
ATOM 3111 C C . ARG A 1 369 ? -1.710 -4.006 -13.950 1.00 75.62 369 ARG A C 1
ATOM 3113 O O . ARG A 1 369 ? -0.761 -4.782 -14.011 1.00 75.62 369 ARG A O 1
ATOM 3120 N N . ILE A 1 370 ? -2.897 -4.349 -13.456 1.00 79.62 370 ILE A N 1
ATOM 3121 C CA . ILE A 1 370 ? -3.194 -5.685 -12.917 1.00 79.62 370 ILE A CA 1
ATOM 3122 C C . ILE A 1 370 ? -3.120 -6.748 -14.022 1.00 79.62 370 ILE A C 1
ATOM 3124 O O . ILE A 1 370 ? -2.522 -7.804 -13.825 1.00 79.62 370 ILE A O 1
ATOM 3128 N N . ALA A 1 371 ? -3.644 -6.458 -15.215 1.00 70.62 371 ALA A N 1
ATOM 3129 C CA . ALA A 1 371 ? -3.547 -7.352 -16.370 1.00 70.62 371 ALA A CA 1
ATOM 3130 C C . ALA A 1 371 ? -2.096 -7.597 -16.801 1.00 70.62 371 ALA A C 1
ATOM 3132 O O . ALA A 1 371 ? -1.717 -8.741 -17.050 1.00 70.62 371 ALA A O 1
ATOM 3133 N N . ASN A 1 372 ? -1.272 -6.546 -16.839 1.00 68.19 372 ASN A N 1
ATOM 3134 C CA . ASN A 1 372 ? 0.154 -6.657 -17.138 1.00 68.19 372 ASN A CA 1
ATOM 3135 C C . ASN A 1 372 ? 0.879 -7.542 -16.112 1.00 68.19 372 ASN A C 1
ATOM 3137 O O . ASN A 1 372 ? 1.646 -8.419 -16.499 1.00 68.19 372 ASN A O 1
ATOM 3141 N N . TYR A 1 373 ? 0.582 -7.356 -14.821 1.00 77.81 373 TYR A N 1
ATOM 3142 C CA . TYR A 1 373 ? 1.127 -8.175 -13.738 1.00 77.81 373 TYR A CA 1
ATOM 3143 C C . TYR A 1 373 ? 0.803 -9.668 -13.914 1.00 77.81 373 TYR A C 1
ATOM 3145 O O . TYR A 1 373 ? 1.710 -10.500 -13.903 1.00 77.81 373 TYR A O 1
ATOM 3153 N N . PHE A 1 374 ? -0.468 -10.019 -14.147 1.00 75.69 374 PHE A N 1
ATOM 3154 C CA . PHE A 1 374 ? -0.846 -11.419 -14.373 1.00 75.69 374 PHE A CA 1
ATOM 3155 C C . PHE A 1 374 ? -0.214 -11.997 -15.635 1.00 75.69 374 PHE A C 1
ATOM 3157 O O . PHE A 1 374 ? 0.310 -13.105 -15.584 1.00 75.69 374 PHE A O 1
ATOM 3164 N N . SER A 1 375 ? -0.192 -11.229 -16.727 1.00 66.06 375 SER A N 1
ATOM 3165 C CA . SER A 1 375 ? 0.420 -11.666 -17.988 1.00 66.06 375 SER A CA 1
ATOM 3166 C C . SER A 1 375 ? 1.898 -12.021 -17.793 1.00 66.06 375 SER A C 1
ATOM 3168 O O . SER A 1 375 ? 2.381 -13.008 -18.332 1.00 66.06 375 SER A O 1
ATOM 3170 N N . GLN A 1 376 ? 2.630 -11.258 -16.979 1.00 70.56 376 GLN A N 1
ATOM 3171 C CA . GLN A 1 376 ? 4.040 -11.540 -16.693 1.00 70.56 376 GLN A CA 1
ATOM 3172 C C . GLN A 1 376 ? 4.237 -12.781 -15.821 1.00 70.56 376 GLN A C 1
ATOM 3174 O O . GLN A 1 376 ? 5.187 -13.529 -16.053 1.00 70.56 376 GLN A O 1
ATOM 3179 N N . LEU A 1 377 ? 3.361 -13.022 -14.839 1.00 77.62 377 LEU A N 1
ATOM 3180 C CA . LEU A 1 377 ? 3.395 -14.266 -14.066 1.00 77.62 377 LEU A CA 1
ATOM 3181 C C . LEU A 1 377 ? 3.055 -15.476 -14.942 1.00 77.62 377 LEU A C 1
ATOM 3183 O O . LEU A 1 377 ? 3.716 -16.503 -14.836 1.00 77.62 377 LEU A O 1
ATOM 3187 N N . GLU A 1 378 ? 2.074 -15.351 -15.835 1.00 74.44 378 GLU A N 1
ATOM 3188 C CA . GLU A 1 378 ? 1.707 -16.388 -16.807 1.00 74.44 378 GLU A CA 1
ATOM 3189 C C . GLU A 1 378 ? 2.864 -16.698 -17.763 1.00 74.44 378 GLU A C 1
ATOM 3191 O O . GLU A 1 378 ? 3.190 -17.865 -17.965 1.00 74.44 378 GLU A O 1
ATOM 3196 N N . VAL A 1 379 ? 3.555 -15.674 -18.274 1.00 66.12 379 VAL A N 1
ATOM 3197 C CA . VAL A 1 379 ? 4.771 -15.845 -19.088 1.00 66.12 379 VAL A CA 1
ATOM 3198 C C . VAL A 1 379 ? 5.871 -16.558 -18.297 1.00 66.12 379 VAL A C 1
ATOM 3200 O O . VAL A 1 379 ? 6.507 -17.471 -18.823 1.00 66.12 379 VAL A O 1
ATOM 3203 N N . ALA A 1 380 ? 6.081 -16.202 -17.026 1.00 73.00 380 ALA A N 1
ATOM 3204 C CA . ALA A 1 380 ? 7.060 -16.881 -16.178 1.00 73.00 380 ALA A CA 1
ATOM 3205 C C . ALA A 1 380 ? 6.694 -18.360 -15.942 1.00 73.00 380 ALA A C 1
ATOM 3207 O O . ALA A 1 380 ? 7.558 -19.232 -16.012 1.00 73.00 380 ALA A O 1
ATOM 3208 N N . LEU A 1 381 ? 5.408 -18.651 -15.716 1.00 77.44 381 LEU A N 1
ATOM 3209 C CA . LEU A 1 381 ? 4.879 -20.008 -15.556 1.00 77.44 381 LEU A CA 1
ATOM 3210 C C . LEU A 1 381 ? 4.889 -20.822 -16.851 1.00 77.44 381 LEU A C 1
ATOM 3212 O O . LEU A 1 381 ? 4.943 -22.046 -16.777 1.00 77.44 381 LEU A O 1
ATOM 3216 N N . TYR A 1 382 ? 4.798 -20.184 -18.017 1.00 70.88 382 TYR A N 1
ATOM 3217 C CA . TYR A 1 382 ? 4.919 -20.844 -19.315 1.00 70.88 382 TYR A CA 1
ATOM 3218 C C . TYR A 1 382 ? 6.377 -21.216 -19.595 1.00 70.88 382 TYR A C 1
ATOM 3220 O O . TYR A 1 382 ? 6.683 -22.357 -19.930 1.00 70.88 382 TYR A O 1
ATOM 3228 N N . ASN A 1 383 ? 7.294 -20.282 -19.342 1.00 66.06 383 ASN A N 1
ATOM 3229 C CA . ASN A 1 383 ? 8.722 -20.433 -19.606 1.00 66.06 383 ASN A CA 1
ATOM 3230 C C . ASN A 1 383 ? 9.468 -21.341 -18.611 1.00 66.06 383 ASN A C 1
ATOM 3232 O O . ASN A 1 383 ? 10.688 -21.334 -18.667 1.00 66.06 383 ASN A O 1
ATOM 3236 N N . LYS A 1 384 ? 8.781 -22.099 -17.735 1.00 64.19 384 LYS A N 1
ATOM 3237 C CA . LYS A 1 384 ? 9.273 -22.951 -16.614 1.00 64.19 384 LYS A CA 1
ATOM 3238 C C . LYS A 1 384 ? 10.769 -23.314 -16.602 1.00 64.19 384 LYS A C 1
ATOM 3240 O O . LYS A 1 384 ? 11.403 -23.180 -15.564 1.00 64.19 384 LYS A O 1
ATOM 3245 N N . VAL A 1 385 ? 11.295 -23.800 -17.730 1.00 44.62 385 VAL A N 1
ATOM 3246 C CA . VAL A 1 385 ? 12.643 -24.373 -17.932 1.00 44.62 385 VAL A CA 1
ATOM 3247 C C . VAL A 1 385 ? 13.714 -23.327 -18.316 1.00 44.62 385 VAL A C 1
ATOM 3249 O O . VAL A 1 385 ? 14.905 -23.562 -18.155 1.00 44.62 385 VAL A O 1
ATOM 3252 N N . ASN A 1 386 ? 13.309 -22.147 -18.790 1.00 48.16 386 ASN A N 1
ATOM 3253 C CA . ASN A 1 386 ? 14.181 -21.063 -19.263 1.00 48.16 386 ASN A CA 1
ATOM 3254 C C . ASN A 1 386 ? 14.281 -19.879 -18.289 1.00 48.16 386 ASN A C 1
ATOM 3256 O O . ASN A 1 386 ? 14.861 -18.848 -18.639 1.00 48.16 386 ASN A O 1
ATOM 3260 N N . LEU A 1 387 ? 13.717 -19.990 -17.081 1.00 54.16 387 LEU A N 1
ATOM 3261 C CA . LEU A 1 387 ? 13.971 -19.021 -16.017 1.00 54.16 387 LEU A CA 1
ATOM 3262 C C . LEU A 1 387 ? 15.424 -19.183 -15.558 1.00 54.16 387 LEU A C 1
ATOM 3264 O O . LEU A 1 387 ? 15.722 -20.002 -14.699 1.00 54.16 387 LEU A O 1
ATOM 3268 N N . LYS A 1 388 ? 16.338 -18.427 -16.165 1.00 51.84 388 LYS A N 1
ATOM 3269 C CA . LYS A 1 388 ? 17.734 -18.327 -15.731 1.00 51.84 388 LYS A CA 1
ATOM 3270 C C . LYS A 1 388 ? 17.932 -17.019 -14.989 1.00 51.84 388 LYS A C 1
ATOM 3272 O O . LYS A 1 388 ? 17.421 -15.985 -15.414 1.00 51.84 388 LYS A O 1
ATOM 3277 N N . PHE A 1 389 ? 18.694 -17.050 -13.901 1.00 52.78 389 PHE A N 1
ATOM 3278 C CA . PHE A 1 389 ? 19.196 -15.828 -13.289 1.00 52.78 389 PHE A CA 1
ATOM 3279 C C . PHE A 1 389 ? 20.135 -15.143 -14.263 1.00 52.78 389 PHE A C 1
ATOM 3281 O O . PHE A 1 389 ? 21.268 -15.571 -14.437 1.00 52.78 389 PHE A O 1
ATOM 3288 N N . PHE A 1 390 ? 19.655 -14.085 -14.911 1.00 53.44 390 PHE A N 1
ATOM 3289 C CA . PHE A 1 390 ? 20.535 -13.261 -15.716 1.00 53.44 390 PHE A CA 1
ATOM 3290 C C . PHE A 1 390 ? 21.444 -12.462 -14.785 1.00 53.44 390 PHE A C 1
ATOM 3292 O O . PHE A 1 390 ? 20.988 -11.635 -13.982 1.00 53.44 390 PHE A O 1
ATOM 3299 N N . THR A 1 391 ? 22.732 -12.760 -14.888 1.00 61.88 391 THR A N 1
ATOM 3300 C CA . THR A 1 391 ? 23.826 -11.941 -14.380 1.00 61.88 391 THR A CA 1
ATOM 3301 C C . THR A 1 391 ? 23.907 -10.628 -15.164 1.00 61.88 391 THR A C 1
ATOM 3303 O O . THR A 1 391 ? 23.257 -10.450 -16.199 1.00 61.88 391 THR A O 1
ATOM 3306 N N . GLU A 1 392 ? 24.715 -9.678 -14.688 1.00 62.72 392 GLU A N 1
ATOM 3307 C CA . GLU A 1 392 ? 25.022 -8.477 -15.474 1.00 62.72 392 GLU A CA 1
ATOM 3308 C C . GLU A 1 392 ? 25.628 -8.850 -16.840 1.00 62.72 392 GLU A C 1
ATOM 3310 O O . GLU A 1 392 ? 25.253 -8.258 -17.851 1.00 62.72 392 GLU A O 1
ATOM 3315 N N . GLU A 1 393 ? 26.473 -9.884 -16.894 1.00 75.44 393 GLU A N 1
ATOM 3316 C CA . GLU A 1 393 ? 27.061 -10.419 -18.129 1.00 75.44 393 GLU A CA 1
ATOM 3317 C C . GLU A 1 393 ? 26.004 -10.981 -19.084 1.00 75.44 393 GLU A C 1
ATOM 3319 O O . GLU A 1 393 ? 26.035 -10.697 -20.284 1.00 75.44 393 GLU A O 1
ATOM 3324 N N . ASP A 1 394 ? 25.010 -11.701 -18.562 1.00 70.38 394 ASP A N 1
ATOM 3325 C CA . ASP A 1 394 ? 23.907 -12.198 -19.382 1.00 70.38 394 ASP A CA 1
ATOM 3326 C C . ASP A 1 394 ? 23.069 -11.060 -19.963 1.00 70.38 394 ASP A C 1
ATOM 3328 O O . ASP A 1 394 ? 22.688 -11.106 -21.133 1.00 70.38 394 ASP A O 1
ATOM 3332 N N . TYR A 1 395 ? 22.783 -10.012 -19.182 1.00 74.56 395 TYR A N 1
ATOM 3333 C CA . TYR A 1 395 ? 22.074 -8.848 -19.711 1.00 74.56 395 TYR A CA 1
ATOM 3334 C C . TYR A 1 395 ? 22.903 -8.117 -20.768 1.00 74.56 395 TYR A C 1
ATOM 3336 O O . TYR A 1 395 ? 22.354 -7.700 -21.786 1.00 74.56 395 TYR A O 1
ATOM 3344 N N . LEU A 1 396 ? 24.217 -7.998 -20.568 1.00 81.12 396 LEU A N 1
ATOM 3345 C CA . LEU A 1 396 ? 25.126 -7.415 -21.553 1.00 81.12 396 LEU A CA 1
ATOM 3346 C C . LEU A 1 396 ? 25.116 -8.207 -22.864 1.00 81.12 396 LEU A C 1
ATOM 3348 O O . LEU A 1 396 ? 25.014 -7.604 -23.933 1.00 81.12 396 LEU A O 1
ATOM 3352 N N . LYS A 1 397 ? 25.128 -9.541 -22.792 1.00 85.31 397 LYS A N 1
ATOM 3353 C CA . LYS A 1 397 ? 24.972 -10.422 -23.957 1.00 85.31 397 LYS A CA 1
ATOM 3354 C C . LYS A 1 397 ? 23.600 -10.249 -24.619 1.00 85.31 397 LYS A C 1
ATOM 3356 O O . LYS A 1 397 ? 23.501 -10.113 -25.838 1.00 85.31 397 LYS A O 1
ATOM 3361 N N . ASN A 1 398 ? 22.542 -10.181 -23.814 1.00 81.44 398 ASN A N 1
ATOM 3362 C CA . ASN A 1 398 ? 21.159 -10.100 -24.279 1.00 81.44 398 ASN A CA 1
ATOM 3363 C C . ASN A 1 398 ? 20.789 -8.757 -24.933 1.00 81.44 398 ASN A C 1
ATOM 3365 O O . ASN A 1 398 ? 19.758 -8.690 -25.603 1.00 81.44 398 ASN A O 1
ATOM 3369 N N . LEU A 1 399 ? 21.607 -7.700 -24.813 1.00 84.50 399 LEU A N 1
ATOM 3370 C CA . LEU A 1 399 ? 21.408 -6.442 -25.557 1.00 84.50 399 LEU A CA 1
ATOM 3371 C C . LEU A 1 399 ? 21.394 -6.644 -27.082 1.00 84.50 399 LEU A C 1
ATOM 3373 O O . LEU A 1 399 ? 20.797 -5.838 -27.804 1.00 84.50 399 LEU A O 1
ATOM 3377 N N . HIS A 1 400 ? 22.026 -7.718 -27.559 1.00 86.75 400 HIS A N 1
ATOM 3378 C CA . HIS A 1 400 ? 22.163 -8.050 -28.975 1.00 86.75 400 HIS A CA 1
ATOM 3379 C C . HIS A 1 400 ? 21.419 -9.334 -29.381 1.00 86.75 400 HIS A C 1
ATOM 3381 O O . HIS A 1 400 ? 21.566 -9.767 -30.518 1.00 86.75 400 HIS A O 1
ATOM 3387 N N . ASP A 1 401 ? 20.618 -9.931 -28.490 1.00 85.00 401 ASP A N 1
ATOM 3388 C CA . ASP A 1 401 ? 19.865 -11.162 -28.782 1.00 85.00 401 ASP A CA 1
ATOM 3389 C C . ASP A 1 401 ? 18.775 -10.915 -29.844 1.00 85.00 401 ASP A C 1
ATOM 3391 O O . ASP A 1 401 ? 18.221 -9.819 -29.953 1.00 85.00 401 ASP A O 1
ATOM 3395 N N . GLU A 1 402 ? 18.439 -11.924 -30.642 1.00 83.94 402 GLU A N 1
ATOM 3396 C CA . GLU A 1 402 ? 17.389 -11.813 -31.659 1.00 83.94 402 GLU A CA 1
ATOM 3397 C C . GLU A 1 402 ? 16.002 -11.609 -31.024 1.00 83.94 402 GLU A C 1
ATOM 3399 O O . GLU A 1 402 ? 15.186 -10.826 -31.529 1.00 83.94 402 GLU A O 1
ATOM 3404 N N . SER A 1 403 ? 15.760 -12.212 -29.853 1.00 76.44 403 SER A N 1
ATOM 3405 C CA . SER A 1 403 ? 14.514 -12.070 -29.098 1.00 76.44 403 SER A CA 1
ATOM 3406 C C . SER A 1 403 ? 14.285 -10.621 -28.676 1.00 76.44 403 SER A C 1
ATOM 3408 O O . SER A 1 403 ? 15.118 -9.952 -28.052 1.00 76.44 403 SER A O 1
ATOM 3410 N N . PHE A 1 404 ? 13.092 -10.128 -29.000 1.00 71.62 404 PHE A N 1
ATOM 3411 C CA . PHE A 1 404 ? 12.616 -8.831 -28.543 1.00 71.62 404 PHE A CA 1
ATOM 3412 C C . PHE A 1 404 ? 12.539 -8.775 -27.010 1.00 71.62 404 PHE A C 1
ATOM 3414 O O . PHE A 1 404 ? 12.953 -7.786 -26.406 1.00 71.62 404 PHE A O 1
ATOM 3421 N N . GLU A 1 405 ? 12.043 -9.839 -26.383 1.00 58.66 405 GLU A N 1
ATOM 3422 C CA . GLU A 1 405 ? 11.822 -9.952 -24.944 1.00 58.66 405 GLU A CA 1
ATOM 3423 C C . GLU A 1 405 ? 13.141 -9.858 -24.181 1.00 58.66 405 GLU A C 1
ATOM 3425 O O . GLU A 1 405 ? 13.252 -9.055 -23.253 1.00 58.66 405 GLU A O 1
ATOM 3430 N N . LYS A 1 406 ? 14.161 -10.615 -24.602 1.00 67.56 406 LYS A N 1
ATOM 3431 C CA . LYS A 1 406 ? 15.485 -10.597 -23.963 1.00 67.56 406 LYS A CA 1
ATOM 3432 C C . LYS A 1 406 ? 16.172 -9.242 -24.106 1.00 67.56 406 LYS A C 1
ATOM 3434 O O . LYS A 1 406 ? 16.680 -8.719 -23.116 1.00 67.56 406 LYS A O 1
ATOM 3439 N N . ARG A 1 407 ? 16.115 -8.622 -25.291 1.00 78.44 407 ARG A N 1
ATOM 3440 C CA . ARG A 1 407 ? 16.646 -7.263 -25.504 1.00 78.44 407 ARG A CA 1
ATOM 3441 C C . ARG A 1 407 ? 15.930 -6.226 -24.653 1.00 78.44 407 ARG A C 1
ATOM 3443 O O . ARG A 1 407 ? 16.572 -5.379 -24.037 1.00 78.44 407 ARG A O 1
ATOM 3450 N N . HIS A 1 408 ? 14.601 -6.288 -24.603 1.00 69.50 408 HIS A N 1
ATOM 3451 C CA . HIS A 1 408 ? 13.800 -5.402 -23.766 1.00 69.50 408 HIS A CA 1
ATOM 3452 C C . HIS A 1 408 ? 14.197 -5.543 -22.292 1.00 69.50 408 HIS A C 1
ATOM 3454 O O . HIS A 1 408 ? 14.480 -4.541 -21.638 1.00 69.50 408 HIS A O 1
ATOM 3460 N N . GLN A 1 409 ? 14.276 -6.777 -21.789 1.00 62.78 409 GLN A N 1
ATOM 3461 C CA . GLN A 1 409 ? 14.681 -7.068 -20.415 1.00 62.78 409 GLN A CA 1
ATOM 3462 C C . GLN A 1 409 ? 16.102 -6.578 -20.118 1.00 62.78 409 GLN A C 1
ATOM 3464 O O . GLN A 1 409 ? 16.302 -5.931 -19.095 1.00 62.78 409 GLN A O 1
ATOM 3469 N N . ALA A 1 410 ? 17.057 -6.808 -21.022 1.00 72.19 410 ALA A N 1
ATOM 3470 C CA . ALA A 1 410 ? 18.439 -6.352 -20.890 1.00 72.19 410 ALA A CA 1
ATOM 3471 C C . ALA A 1 410 ? 18.557 -4.826 -20.801 1.00 72.19 410 ALA A C 1
ATOM 3473 O O . ALA A 1 410 ? 19.206 -4.312 -19.891 1.00 72.19 410 ALA A O 1
ATOM 3474 N N . ILE A 1 411 ? 17.880 -4.097 -21.696 1.00 72.69 411 ILE A N 1
ATOM 3475 C CA . ILE A 1 411 ? 17.866 -2.626 -21.692 1.00 72.69 411 ILE A CA 1
ATOM 3476 C C . ILE A 1 411 ? 17.332 -2.099 -20.359 1.00 72.69 411 ILE A C 1
ATOM 3478 O O . ILE A 1 411 ? 17.926 -1.198 -19.771 1.00 72.69 411 ILE A O 1
ATOM 3482 N N . ILE A 1 412 ? 16.219 -2.662 -19.881 1.00 64.62 412 ILE A N 1
ATOM 3483 C CA . ILE A 1 412 ? 15.595 -2.256 -18.620 1.00 64.62 412 ILE A CA 1
ATOM 3484 C C . ILE A 1 412 ? 16.497 -2.591 -17.424 1.00 64.62 412 ILE A C 1
ATOM 3486 O O . ILE A 1 412 ? 16.721 -1.735 -16.571 1.00 64.62 412 ILE A O 1
ATOM 3490 N N . ALA A 1 413 ? 17.023 -3.815 -17.358 1.00 60.28 413 ALA A N 1
ATOM 3491 C CA . ALA A 1 413 ? 17.838 -4.282 -16.242 1.00 60.28 413 ALA A CA 1
ATOM 3492 C C . ALA A 1 413 ? 19.133 -3.471 -16.105 1.00 60.28 413 ALA A C 1
ATOM 3494 O O . ALA A 1 413 ? 19.378 -2.898 -15.045 1.00 60.28 413 ALA A O 1
ATOM 3495 N N . LEU A 1 414 ? 19.911 -3.347 -17.185 1.00 66.62 414 LEU A N 1
ATOM 3496 C CA . LEU A 1 414 ? 21.156 -2.571 -17.188 1.00 66.62 414 LEU A CA 1
ATOM 3497 C C . LEU A 1 414 ? 20.896 -1.076 -16.982 1.00 66.62 414 LEU A C 1
ATOM 3499 O O . LEU A 1 414 ? 21.660 -0.397 -16.300 1.00 66.62 414 LEU A O 1
ATOM 3503 N N . GLY A 1 415 ? 19.791 -0.571 -17.532 1.00 63.22 415 GLY A N 1
ATOM 3504 C CA . GLY A 1 415 ? 19.360 0.806 -17.344 1.00 63.22 415 GLY A CA 1
ATOM 3505 C C . GLY A 1 415 ? 19.100 1.159 -15.881 1.00 63.22 415 GLY A C 1
ATOM 3506 O O . GLY A 1 415 ? 19.559 2.196 -15.414 1.00 63.22 415 GLY A O 1
ATOM 3507 N N . TYR A 1 416 ? 18.449 0.266 -15.129 1.00 54.81 416 TYR A N 1
ATOM 3508 C CA . TYR A 1 416 ? 18.210 0.468 -13.697 1.00 54.81 416 TYR A CA 1
ATOM 3509 C C . TYR A 1 416 ? 19.457 0.348 -12.826 1.00 54.81 416 TYR A C 1
ATOM 3511 O O . TYR A 1 416 ? 19.491 0.951 -11.753 1.00 54.81 416 TYR A O 1
ATOM 3519 N N . LEU A 1 417 ? 20.464 -0.417 -13.258 1.00 61.34 417 LEU A N 1
ATOM 3520 C CA . LEU A 1 417 ? 21.764 -0.426 -12.583 1.00 61.34 417 LEU A CA 1
ATOM 3521 C C . LEU A 1 417 ? 22.461 0.930 -12.726 1.00 61.34 417 LEU A C 1
ATOM 3523 O O . LEU A 1 417 ? 23.200 1.326 -11.828 1.00 61.34 417 LEU A O 1
ATOM 3527 N N . ALA A 1 418 ? 22.189 1.647 -13.824 1.00 62.84 418 ALA A N 1
ATOM 3528 C CA . ALA A 1 418 ? 22.639 3.012 -14.083 1.00 62.84 418 ALA A CA 1
ATOM 3529 C C . ALA A 1 418 ? 24.160 3.219 -13.934 1.00 62.84 418 ALA A C 1
ATOM 3531 O O . ALA A 1 418 ? 24.613 4.329 -13.650 1.00 62.84 418 ALA A O 1
ATOM 3532 N N . LYS A 1 419 ? 24.959 2.160 -14.135 1.00 74.88 419 LYS A N 1
ATOM 3533 C CA . LYS A 1 419 ? 26.422 2.259 -14.198 1.00 74.88 419 LYS A CA 1
ATOM 3534 C C . LYS A 1 419 ? 26.815 2.933 -15.504 1.00 74.88 419 LYS A C 1
ATOM 3536 O O . LYS A 1 419 ? 26.317 2.550 -16.562 1.00 74.88 419 LYS A O 1
ATOM 3541 N N . GLU A 1 420 ? 27.719 3.905 -15.446 1.00 78.69 420 GLU A N 1
ATOM 3542 C CA . GLU A 1 420 ? 28.102 4.700 -16.622 1.00 78.69 420 GLU A CA 1
ATOM 3543 C C . GLU A 1 420 ? 28.598 3.821 -17.784 1.00 78.69 420 GLU A C 1
ATOM 3545 O O . GLU A 1 420 ? 28.220 4.048 -18.930 1.00 78.69 420 GLU A O 1
ATOM 3550 N N . GLU A 1 421 ? 29.311 2.732 -17.486 1.00 84.00 421 GLU A N 1
ATOM 3551 C CA . GLU A 1 421 ? 29.779 1.734 -18.463 1.00 84.00 421 GLU A CA 1
ATOM 3552 C C . GLU A 1 421 ? 28.664 1.034 -19.271 1.00 84.00 421 GLU A C 1
ATOM 3554 O O . GLU A 1 421 ? 28.908 0.526 -20.368 1.00 84.00 421 GLU A O 1
ATOM 3559 N N . TYR A 1 422 ? 27.426 0.993 -18.768 1.00 85.38 422 TYR A N 1
ATOM 3560 C CA . TYR A 1 422 ? 26.295 0.390 -19.485 1.00 85.38 422 TYR A CA 1
ATOM 3561 C C . TYR A 1 422 ? 25.580 1.382 -20.383 1.00 85.38 422 TYR A C 1
ATOM 3563 O O . TYR A 1 422 ? 24.872 0.972 -21.306 1.00 85.38 422 TYR A O 1
ATOM 3571 N N . PHE A 1 423 ? 25.770 2.678 -20.145 1.00 86.38 423 PHE A N 1
ATOM 3572 C CA . PHE A 1 423 ? 25.098 3.718 -20.899 1.00 86.38 423 PHE A CA 1
ATOM 3573 C C . PHE A 1 423 ? 25.391 3.606 -22.396 1.00 86.38 423 PHE A C 1
ATOM 3575 O O . PHE A 1 423 ? 24.471 3.558 -23.219 1.00 86.38 423 PHE A O 1
ATOM 3582 N N . GLU A 1 424 ? 26.670 3.510 -22.756 1.00 87.94 424 GLU A N 1
ATOM 3583 C CA . GLU A 1 424 ? 27.082 3.375 -24.151 1.00 87.94 424 GLU A CA 1
ATOM 3584 C C . GLU A 1 424 ? 26.579 2.067 -24.757 1.00 87.94 424 GLU A C 1
ATOM 3586 O O . GLU A 1 424 ? 26.057 2.060 -25.870 1.00 87.94 424 GLU A O 1
ATOM 3591 N N . LYS A 1 425 ? 26.632 0.966 -24.002 1.00 89.50 425 LYS A N 1
ATOM 3592 C CA . LYS A 1 425 ? 26.174 -0.347 -24.472 1.00 89.50 425 LYS A CA 1
ATOM 3593 C C . LYS A 1 425 ? 24.680 -0.337 -24.804 1.00 89.50 425 LYS A C 1
ATOM 3595 O O . LYS A 1 425 ? 24.295 -0.768 -25.889 1.00 89.50 425 LYS A O 1
ATOM 3600 N N . ILE A 1 426 ? 23.851 0.251 -23.939 1.00 87.38 426 ILE A N 1
ATOM 3601 C CA . ILE A 1 426 ? 22.399 0.391 -24.146 1.00 87.38 426 ILE A CA 1
ATOM 3602 C C . ILE A 1 426 ? 22.078 1.334 -25.319 1.00 87.38 426 ILE A C 1
ATOM 3604 O O . ILE A 1 426 ? 21.127 1.101 -26.070 1.00 87.38 426 ILE A O 1
ATOM 3608 N N . THR A 1 427 ? 22.834 2.423 -25.475 1.00 88.50 427 THR A N 1
ATOM 3609 C CA . THR A 1 427 ? 22.492 3.508 -26.414 1.00 88.50 427 THR A CA 1
ATOM 3610 C C . THR A 1 427 ? 23.146 3.391 -27.793 1.00 88.50 427 THR A C 1
ATOM 3612 O O . THR A 1 427 ? 22.611 3.948 -28.759 1.00 88.50 427 THR A O 1
ATOM 3615 N N . SER A 1 428 ? 24.243 2.637 -27.920 1.00 84.00 428 SER A N 1
ATOM 3616 C CA . SER A 1 428 ? 25.059 2.482 -29.139 1.00 84.00 428 SER A CA 1
ATOM 3617 C C . SER A 1 428 ? 24.238 2.148 -30.389 1.00 84.00 428 SER A C 1
ATOM 3619 O O . SER A 1 428 ? 24.453 2.719 -31.459 1.00 84.00 428 SER A O 1
ATOM 3621 N N . ASN A 1 429 ? 23.231 1.285 -30.242 1.00 77.50 429 ASN A N 1
ATOM 3622 C CA . ASN A 1 429 ? 22.401 0.800 -31.343 1.00 77.50 429 ASN A CA 1
ATOM 3623 C C . ASN A 1 429 ? 21.022 1.460 -31.428 1.00 77.50 429 ASN A C 1
ATOM 3625 O O . ASN A 1 429 ? 20.179 1.001 -32.197 1.00 77.50 429 ASN A O 1
ATOM 3629 N N . PHE A 1 430 ? 20.772 2.559 -30.708 1.00 83.88 430 PHE A N 1
ATOM 3630 C CA . PHE A 1 430 ? 19.447 3.189 -30.647 1.00 83.88 430 PHE A CA 1
ATOM 3631 C C . PHE A 1 430 ? 18.810 3.445 -32.028 1.00 83.88 430 PHE A C 1
ATOM 3633 O O . PHE A 1 430 ? 17.614 3.214 -32.227 1.00 83.88 430 PHE A O 1
ATOM 3640 N N . TYR A 1 431 ? 19.604 3.887 -33.009 1.00 76.69 431 TYR A N 1
ATOM 3641 C CA . TYR A 1 431 ? 19.122 4.137 -34.372 1.00 76.69 431 TYR A CA 1
ATOM 3642 C C . TYR A 1 431 ? 18.821 2.861 -35.164 1.00 76.69 431 TYR A C 1
ATOM 3644 O O . TYR A 1 431 ? 17.919 2.884 -36.004 1.00 76.69 431 TYR A O 1
ATOM 3652 N N . LYS A 1 432 ? 19.538 1.772 -34.867 1.00 77.19 432 LYS A N 1
ATOM 3653 C CA . LYS A 1 432 ? 19.408 0.457 -35.508 1.00 77.19 432 LYS A CA 1
ATOM 3654 C C . LYS A 1 432 ? 18.264 -0.379 -34.927 1.00 77.19 432 LYS A C 1
ATOM 3656 O O . LYS A 1 432 ? 17.859 -1.353 -35.541 1.00 77.19 432 LYS A O 1
ATOM 3661 N N . LEU A 1 433 ? 17.708 0.003 -33.774 1.00 77.94 433 LEU A N 1
ATOM 3662 C CA . LEU A 1 433 ? 16.552 -0.684 -33.194 1.00 77.94 433 LEU A CA 1
ATOM 3663 C C . LEU A 1 433 ? 15.335 -0.568 -34.121 1.00 77.94 433 LEU A C 1
ATOM 3665 O O . LEU A 1 433 ? 14.761 0.509 -34.286 1.00 77.94 433 LEU A O 1
ATOM 3669 N N . GLU A 1 434 ? 14.906 -1.677 -34.705 1.00 70.81 434 GLU A N 1
ATOM 3670 C CA . GLU A 1 434 ? 13.750 -1.712 -35.609 1.00 70.81 434 GLU A CA 1
ATOM 3671 C C . GLU A 1 434 ? 12.433 -1.510 -34.848 1.00 70.81 434 GLU A C 1
ATOM 3673 O O . GLU A 1 434 ? 11.537 -0.792 -35.295 1.00 70.81 434 GLU A O 1
ATOM 3678 N N . ASN A 1 435 ? 12.356 -2.054 -33.630 1.00 74.88 435 ASN A N 1
ATOM 3679 C CA . ASN A 1 435 ? 11.152 -2.061 -32.811 1.00 74.88 435 ASN A CA 1
ATOM 3680 C C . ASN A 1 435 ? 10.969 -0.751 -32.009 1.00 74.88 435 ASN A C 1
ATOM 3682 O O . ASN A 1 435 ? 11.840 -0.317 -31.247 1.00 74.88 435 ASN A O 1
ATOM 3686 N N . TYR A 1 436 ? 9.789 -0.135 -32.141 1.00 68.25 436 TYR A N 1
ATOM 3687 C CA . TYR A 1 436 ? 9.404 1.086 -31.422 1.00 68.25 436 TYR A CA 1
ATOM 3688 C C . TYR A 1 436 ? 9.431 0.928 -29.892 1.00 68.25 436 TYR A C 1
ATOM 3690 O O . TYR A 1 436 ? 9.809 1.859 -29.178 1.00 68.25 436 TYR A O 1
ATOM 3698 N N . VAL A 1 437 ? 9.055 -0.242 -29.375 1.00 62.91 437 VAL A N 1
ATOM 3699 C CA . VAL A 1 437 ? 9.058 -0.540 -27.940 1.00 62.91 437 VAL A CA 1
ATOM 3700 C C . VAL A 1 437 ? 10.486 -0.618 -27.406 1.00 62.91 437 VAL A C 1
ATOM 3702 O O . VAL A 1 437 ? 10.749 -0.011 -26.375 1.00 62.91 437 VAL A O 1
ATOM 3705 N N . LEU A 1 438 ? 11.434 -1.230 -28.129 1.00 72.12 438 LEU A N 1
ATOM 3706 C CA . LEU A 1 438 ? 12.851 -1.237 -27.719 1.00 72.12 438 LEU A CA 1
ATOM 3707 C C . LEU A 1 438 ? 13.435 0.177 -27.676 1.00 72.12 438 LEU A C 1
ATOM 3709 O O . LEU A 1 438 ? 14.091 0.553 -26.706 1.00 72.12 438 LEU A O 1
ATOM 3713 N N . LYS A 1 439 ? 13.129 1.008 -28.681 1.00 75.56 439 LYS A N 1
ATOM 3714 C CA . LYS A 1 439 ? 13.501 2.432 -28.657 1.00 75.56 439 LYS A CA 1
ATOM 3715 C C . LYS A 1 439 ? 12.916 3.139 -27.442 1.00 75.56 439 LYS A C 1
ATOM 3717 O O . LYS A 1 439 ? 13.598 3.928 -26.795 1.00 75.56 439 LYS A O 1
ATOM 3722 N N . ARG A 1 440 ? 11.660 2.848 -27.104 1.00 68.88 440 ARG A N 1
ATOM 3723 C CA . ARG A 1 440 ? 11.019 3.397 -25.910 1.00 68.88 440 ARG A CA 1
ATOM 3724 C C . ARG A 1 440 ? 11.699 2.927 -24.629 1.00 68.88 440 ARG A C 1
ATOM 3726 O O . ARG A 1 440 ? 11.831 3.745 -23.730 1.00 68.88 440 ARG A O 1
ATOM 3733 N N . SER A 1 441 ? 12.140 1.676 -24.556 1.00 70.81 441 SER A N 1
ATOM 3734 C CA . SER A 1 441 ? 12.884 1.132 -23.416 1.00 70.81 441 SER A CA 1
ATOM 3735 C C . SER A 1 441 ? 14.211 1.842 -23.212 1.00 70.81 441 SER A C 1
ATOM 3737 O O . SER A 1 441 ? 14.469 2.286 -22.100 1.00 70.81 441 SER A O 1
ATOM 3739 N N . VAL A 1 442 ? 14.993 2.047 -24.279 1.00 80.50 442 VAL A N 1
ATOM 3740 C CA . VAL A 1 442 ? 16.253 2.806 -24.200 1.00 80.50 442 VAL A CA 1
ATOM 3741 C C . VAL A 1 442 ? 15.985 4.212 -23.685 1.00 80.50 442 VAL A C 1
ATOM 3743 O O . VAL A 1 442 ? 16.600 4.647 -22.723 1.00 80.50 442 VAL A O 1
ATOM 3746 N N . ILE A 1 443 ? 15.020 4.911 -24.289 1.00 73.62 443 ILE A N 1
ATOM 3747 C CA . ILE A 1 443 ? 14.675 6.278 -23.892 1.00 73.62 443 ILE A CA 1
ATOM 3748 C C . ILE A 1 443 ? 14.140 6.328 -22.451 1.00 73.62 443 ILE A C 1
ATOM 3750 O O . ILE A 1 443 ? 14.422 7.275 -21.726 1.00 73.62 443 ILE A O 1
ATOM 3754 N N . HIS A 1 444 ? 13.385 5.318 -22.026 1.00 67.06 444 HIS A N 1
ATOM 3755 C CA . HIS A 1 444 ? 12.845 5.213 -20.675 1.00 67.06 444 HIS A CA 1
ATOM 3756 C C . HIS A 1 444 ? 13.950 5.116 -19.624 1.00 67.06 444 HIS A C 1
ATOM 3758 O O . HIS A 1 444 ? 13.903 5.873 -18.661 1.00 67.06 444 HIS A O 1
ATOM 3764 N N . VAL A 1 445 ? 14.961 4.271 -19.835 1.00 66.94 445 VAL A N 1
ATOM 3765 C CA . VAL A 1 445 ? 16.035 4.098 -18.846 1.00 66.94 445 VAL A CA 1
ATOM 3766 C C . VAL A 1 445 ? 17.014 5.268 -18.790 1.00 66.94 445 VAL A C 1
ATOM 3768 O O . VAL A 1 445 ? 17.747 5.399 -17.818 1.00 66.94 445 VAL A O 1
ATOM 3771 N N . LEU A 1 446 ? 17.012 6.179 -19.774 1.00 72.31 446 LEU A N 1
ATOM 3772 C CA . LEU A 1 446 ? 17.872 7.372 -19.730 1.00 72.31 446 LEU A CA 1
ATOM 3773 C C . LEU A 1 446 ? 17.653 8.208 -18.466 1.00 72.31 446 LEU A C 1
ATOM 3775 O O . LEU A 1 446 ? 18.576 8.874 -18.017 1.00 72.31 446 LEU A O 1
ATOM 3779 N N . SER A 1 447 ? 16.444 8.210 -17.894 1.00 62.06 447 SER A N 1
ATOM 3780 C CA . SER A 1 447 ? 16.185 8.982 -16.674 1.00 62.06 447 SER A CA 1
ATOM 3781 C C . SER A 1 447 ? 16.884 8.442 -15.428 1.00 62.06 447 SER A C 1
ATOM 3783 O O . SER A 1 447 ? 16.913 9.153 -14.422 1.00 62.06 447 SER A O 1
ATOM 3785 N N . ASP A 1 448 ? 17.415 7.221 -15.485 1.00 59.44 448 ASP A N 1
ATOM 3786 C CA . ASP A 1 448 ? 18.107 6.584 -14.366 1.00 59.44 448 ASP A CA 1
ATOM 3787 C C . ASP A 1 448 ? 19.607 6.925 -14.334 1.00 59.44 448 ASP A C 1
ATOM 3789 O O . ASP A 1 448 ? 20.215 6.901 -13.263 1.00 59.44 448 ASP A O 1
ATOM 3793 N N . PHE A 1 449 ? 20.179 7.340 -15.468 1.00 65.00 449 PHE A N 1
ATOM 3794 C CA . PHE A 1 449 ? 21.567 7.793 -15.585 1.00 65.00 449 PHE A CA 1
ATOM 3795 C C . PHE A 1 449 ? 21.741 9.260 -15.161 1.00 65.00 449 PHE A C 1
ATOM 3797 O O . PHE A 1 449 ? 20.793 10.055 -15.131 1.00 65.00 449 PHE A O 1
ATOM 3804 N N . SER A 1 450 ? 22.978 9.637 -14.829 1.00 68.81 450 SER A N 1
ATOM 3805 C CA . SER A 1 450 ? 23.313 11.012 -14.456 1.00 68.81 450 SER A CA 1
ATOM 3806 C C . SER A 1 450 ? 23.065 11.981 -15.629 1.00 68.81 450 SER A C 1
ATOM 3808 O O . SER A 1 450 ? 23.263 11.615 -16.794 1.00 68.81 450 SER A O 1
ATOM 3810 N N . PRO A 1 451 ? 22.604 13.222 -15.365 1.00 67.50 451 PRO A N 1
ATOM 3811 C CA . PRO A 1 451 ? 22.421 14.237 -16.402 1.00 67.50 451 PRO A CA 1
ATOM 3812 C C . PRO A 1 451 ? 23.648 14.432 -17.299 1.00 67.50 451 PRO A C 1
ATOM 3814 O O . PRO A 1 451 ? 23.492 14.655 -18.498 1.00 67.50 451 PRO A O 1
ATOM 3817 N N . GLU A 1 452 ? 24.843 14.329 -16.722 1.00 75.75 452 GLU A N 1
ATOM 3818 C CA . GLU A 1 452 ? 26.134 14.495 -17.383 1.00 75.75 452 GLU A CA 1
ATOM 3819 C C . GLU A 1 452 ? 26.356 13.414 -18.449 1.00 75.75 452 GLU A C 1
ATOM 3821 O O . GLU A 1 452 ? 26.721 13.735 -19.580 1.00 75.75 452 GLU A O 1
ATOM 3826 N N . VAL A 1 453 ? 26.034 12.159 -18.125 1.00 79.06 453 VAL A N 1
ATOM 3827 C CA . VAL A 1 453 ? 26.173 11.000 -19.020 1.00 79.06 453 VAL A CA 1
ATOM 3828 C C . VAL A 1 453 ? 25.164 11.047 -20.169 1.00 79.06 453 VAL A C 1
ATOM 3830 O O . VAL A 1 453 ? 25.496 10.780 -21.323 1.00 79.06 453 VAL A O 1
ATOM 3833 N N . ILE A 1 454 ? 23.917 11.435 -19.891 1.00 78.81 454 ILE A N 1
ATOM 3834 C CA . ILE A 1 454 ? 22.850 11.391 -20.904 1.00 78.81 454 ILE A CA 1
ATOM 3835 C C . ILE A 1 454 ? 22.835 12.595 -21.840 1.00 78.81 454 ILE A C 1
ATOM 3837 O O . ILE A 1 454 ? 22.297 12.512 -22.948 1.00 78.81 454 ILE A O 1
ATOM 3841 N N . LEU A 1 455 ? 23.393 13.730 -21.416 1.00 78.88 455 LEU A N 1
ATOM 3842 C CA . LEU A 1 455 ? 23.317 14.979 -22.165 1.00 78.88 455 LEU A CA 1
ATOM 3843 C C . LEU A 1 455 ? 23.968 14.896 -23.561 1.00 78.88 455 LEU A C 1
ATOM 3845 O O . LEU A 1 455 ? 23.318 15.333 -24.519 1.00 78.88 455 LEU A O 1
ATOM 3849 N N . PRO A 1 456 ? 25.177 14.325 -23.743 1.00 84.94 456 PRO A N 1
ATOM 3850 C CA . PRO A 1 456 ? 25.772 14.138 -25.067 1.00 84.94 456 PRO A CA 1
ATOM 3851 C C . PRO A 1 456 ? 24.880 13.311 -25.999 1.00 84.94 456 PRO A C 1
ATOM 3853 O O . PRO A 1 456 ? 24.643 13.699 -27.146 1.00 84.94 456 PRO A O 1
ATOM 3856 N N . PHE A 1 457 ? 24.304 12.219 -25.491 1.00 84.94 457 PHE A N 1
ATOM 3857 C CA . PHE A 1 457 ? 23.402 11.366 -26.259 1.00 84.94 457 PHE A CA 1
ATOM 3858 C C . PHE A 1 457 ? 22.112 12.093 -26.641 1.00 84.94 457 PHE A C 1
ATOM 3860 O O . PHE A 1 457 ? 21.736 12.092 -27.812 1.00 84.94 457 PHE A O 1
ATOM 3867 N N . LEU A 1 458 ? 21.462 12.782 -25.695 1.00 79.56 458 LEU A N 1
ATOM 3868 C CA . LEU A 1 458 ? 20.258 13.569 -25.970 1.00 79.56 458 LEU A CA 1
ATOM 3869 C C . LEU A 1 458 ? 20.523 14.668 -27.008 1.00 79.56 458 LEU A C 1
ATOM 3871 O O . LEU A 1 458 ? 19.705 14.880 -27.903 1.00 79.56 458 LEU A O 1
ATOM 3875 N N . LYS A 1 459 ? 21.682 15.334 -26.939 1.00 78.12 459 LYS A N 1
ATOM 3876 C CA . LYS A 1 459 ? 22.109 16.318 -27.945 1.00 78.12 459 LYS A CA 1
ATOM 3877 C C . LYS A 1 459 ? 22.297 15.679 -29.320 1.00 78.12 459 LYS A C 1
ATOM 3879 O O . LYS A 1 459 ? 21.858 16.272 -30.303 1.00 78.12 459 LYS A O 1
ATOM 3884 N N . LYS A 1 460 ? 22.899 14.486 -29.383 1.00 80.62 460 LYS A N 1
ATOM 3885 C CA . LYS A 1 460 ? 23.107 13.717 -30.620 1.00 80.62 460 LYS A CA 1
ATOM 3886 C C . LYS A 1 460 ? 21.780 13.284 -31.250 1.00 80.62 460 LYS A C 1
ATOM 3888 O O . LYS A 1 460 ? 21.578 13.486 -32.442 1.00 80.62 460 LYS A O 1
ATOM 3893 N N . ILE A 1 461 ? 20.847 12.746 -30.462 1.00 78.00 461 ILE A N 1
ATOM 3894 C CA . ILE A 1 461 ? 19.541 12.273 -30.961 1.00 78.00 461 ILE A CA 1
ATOM 3895 C C . ILE A 1 461 ? 18.534 13.391 -31.247 1.00 78.00 461 ILE A C 1
ATOM 3897 O O . ILE A 1 461 ? 17.527 13.152 -31.908 1.00 78.00 461 ILE A O 1
ATOM 3901 N N . LEU A 1 462 ? 18.786 14.616 -30.787 1.00 74.31 462 LEU A N 1
ATOM 3902 C CA . LEU A 1 462 ? 18.021 15.809 -31.167 1.00 74.31 462 LEU A CA 1
ATOM 3903 C C . LEU A 1 462 ? 18.571 16.497 -32.434 1.00 74.31 462 LEU A C 1
ATOM 3905 O O . LEU A 1 462 ? 18.208 17.636 -32.720 1.00 74.31 462 LEU A O 1
ATOM 3909 N N . GLY A 1 463 ? 19.439 15.827 -33.197 1.00 70.06 463 GLY A N 1
ATOM 3910 C CA . GLY A 1 463 ? 19.942 16.312 -34.483 1.00 70.06 463 GLY A CA 1
ATOM 3911 C C . GLY A 1 463 ? 18.883 16.371 -35.595 1.00 70.06 463 GLY A C 1
ATOM 3912 O O . GLY A 1 463 ? 17.789 15.809 -35.493 1.00 70.06 463 GLY A O 1
ATOM 3913 N N . SER A 1 464 ? 19.224 17.050 -36.694 1.00 56.56 464 SER A N 1
ATOM 3914 C CA . SER A 1 464 ? 18.366 17.267 -37.876 1.00 56.56 464 SER A CA 1
ATOM 3915 C C . SER A 1 464 ? 17.929 15.971 -38.579 1.00 56.56 464 SER A C 1
ATOM 3917 O O . SER A 1 464 ? 16.869 15.928 -39.212 1.00 56.56 464 SER A O 1
ATOM 3919 N N . GLU A 1 465 ? 18.696 14.894 -38.431 1.00 61.97 465 GLU A N 1
ATOM 3920 C CA . GLU A 1 465 ? 18.476 13.622 -39.128 1.00 61.97 465 GLU A CA 1
ATOM 3921 C C . GLU A 1 465 ? 17.464 12.696 -38.433 1.00 61.97 465 GLU A C 1
ATOM 3923 O O . GLU A 1 465 ? 16.929 11.772 -39.051 1.00 61.97 465 GLU A O 1
ATOM 3928 N N . THR A 1 466 ? 17.072 12.979 -37.189 1.00 67.88 466 THR A N 1
ATOM 3929 C CA . THR A 1 466 ? 16.219 12.090 -36.386 1.00 67.88 466 THR A CA 1
ATOM 3930 C C . THR A 1 466 ? 14.855 11.830 -37.032 1.00 67.88 466 THR A C 1
ATOM 3932 O O . THR A 1 466 ? 14.137 12.754 -37.419 1.00 67.88 466 THR A O 1
ATOM 3935 N N . LYS A 1 467 ? 14.467 10.553 -37.174 1.00 69.56 467 LYS A N 1
ATOM 3936 C CA . LYS A 1 467 ? 13.150 10.154 -37.712 1.00 69.56 467 LYS A CA 1
ATOM 3937 C C . LYS A 1 467 ? 12.009 10.691 -36.834 1.00 69.56 467 LYS A C 1
ATOM 3939 O O . LYS A 1 467 ? 12.090 10.662 -35.606 1.00 69.56 467 LYS A O 1
ATOM 3944 N N . THR A 1 468 ? 10.906 11.113 -37.457 1.00 66.62 468 THR A N 1
ATOM 3945 C CA . THR A 1 468 ? 9.739 11.708 -36.773 1.00 66.62 468 THR A CA 1
ATOM 3946 C C . THR A 1 468 ? 9.131 10.792 -35.705 1.00 66.62 468 THR A C 1
ATOM 3948 O O . THR A 1 468 ? 8.700 11.273 -34.658 1.00 66.62 468 THR A O 1
ATOM 3951 N N . SER A 1 469 ? 9.155 9.472 -35.924 1.00 64.75 469 SER A N 1
ATOM 3952 C CA . SER A 1 469 ? 8.708 8.458 -34.956 1.00 64.75 469 SER A CA 1
ATOM 3953 C C . SER A 1 469 ? 9.493 8.497 -33.640 1.00 64.75 469 SER A C 1
ATOM 3955 O O . SER A 1 469 ? 8.923 8.284 -32.573 1.00 64.75 469 SER A O 1
ATOM 3957 N N . ASN A 1 470 ? 10.789 8.817 -33.701 1.00 70.25 470 ASN A N 1
ATOM 3958 C CA . ASN A 1 470 ? 11.671 8.845 -32.534 1.00 70.25 470 ASN A CA 1
ATOM 3959 C C . ASN A 1 470 ? 11.546 10.177 -31.782 1.00 70.25 470 ASN A C 1
ATOM 3961 O O . ASN A 1 470 ? 11.628 10.196 -30.555 1.00 70.25 470 ASN A O 1
ATOM 3965 N N . LEU A 1 471 ? 11.276 11.278 -32.496 1.00 75.69 471 LEU A N 1
ATOM 3966 C CA . LEU A 1 471 ? 11.119 12.611 -31.902 1.00 75.69 471 LEU A CA 1
ATOM 3967 C C . LEU A 1 471 ? 10.025 12.648 -30.830 1.00 75.69 471 LEU A C 1
ATOM 3969 O O . LEU A 1 471 ? 10.196 13.321 -29.820 1.00 75.69 471 LEU A O 1
ATOM 3973 N N . ASN A 1 472 ? 8.927 11.905 -30.997 1.00 73.06 472 ASN A N 1
ATOM 3974 C CA . ASN A 1 472 ? 7.862 11.879 -29.991 1.00 73.06 472 ASN A CA 1
ATOM 3975 C C . ASN A 1 472 ? 8.360 11.354 -28.636 1.00 73.06 472 ASN A C 1
ATOM 3977 O O . ASN A 1 472 ? 8.082 11.959 -27.599 1.00 73.06 472 ASN A O 1
ATOM 3981 N N . ILE A 1 473 ? 9.114 10.254 -28.663 1.00 67.25 473 ILE A N 1
ATOM 3982 C CA . ILE A 1 473 ? 9.638 9.587 -27.468 1.00 67.25 473 ILE A CA 1
ATOM 3983 C C . ILE A 1 473 ? 10.763 10.422 -26.845 1.00 67.25 473 ILE A C 1
ATOM 3985 O O . ILE A 1 473 ? 10.788 10.632 -25.636 1.00 67.25 473 ILE A O 1
ATOM 3989 N N . ILE A 1 474 ? 11.664 10.954 -27.673 1.00 73.31 474 ILE A N 1
ATOM 3990 C CA . ILE A 1 474 ? 12.784 11.790 -27.222 1.00 73.31 474 ILE A CA 1
ATOM 3991 C C . ILE A 1 474 ? 12.261 13.056 -26.537 1.00 73.31 474 ILE A C 1
ATOM 3993 O O . ILE A 1 474 ? 12.721 13.409 -25.452 1.00 73.31 474 ILE A O 1
ATOM 3997 N N . LEU A 1 475 ? 11.241 13.702 -27.116 1.00 75.62 475 LEU A N 1
ATOM 3998 C CA . LEU A 1 475 ? 10.600 14.861 -26.499 1.00 75.62 475 LEU A CA 1
ATOM 3999 C C . LEU A 1 475 ? 9.983 14.517 -25.141 1.00 75.62 475 LEU A C 1
ATOM 4001 O O . LEU A 1 475 ? 10.062 15.339 -24.238 1.00 75.62 475 LEU A O 1
ATOM 4005 N N . ASP A 1 476 ? 9.424 13.319 -24.939 1.00 69.38 476 ASP A N 1
ATOM 4006 C CA . ASP A 1 476 ? 8.924 12.942 -23.609 1.00 69.38 476 ASP A CA 1
ATOM 4007 C C . ASP A 1 476 ? 10.021 12.971 -22.543 1.00 69.38 476 ASP A C 1
ATOM 4009 O O . ASP A 1 476 ? 9.745 13.339 -21.402 1.00 69.38 476 ASP A O 1
ATOM 4013 N N . VAL A 1 477 ? 11.251 12.585 -22.879 1.00 66.44 477 VAL A N 1
ATOM 4014 C CA . VAL A 1 477 ? 12.375 12.630 -21.932 1.00 66.44 477 VAL A CA 1
ATOM 4015 C C . VAL A 1 477 ? 12.900 14.042 -21.754 1.00 66.44 477 VAL A C 1
ATOM 4017 O O . VAL A 1 477 ? 13.053 14.480 -20.619 1.00 66.44 477 VAL A O 1
ATOM 4020 N N . VAL A 1 478 ? 13.069 14.792 -22.843 1.00 72.56 478 VAL A N 1
ATOM 4021 C CA . VAL A 1 478 ? 13.500 16.199 -22.797 1.00 72.56 478 VAL A CA 1
ATOM 4022 C C . VAL A 1 478 ? 12.584 17.034 -21.902 1.00 72.56 478 VAL A C 1
ATOM 4024 O O . VAL A 1 478 ? 13.054 17.777 -21.048 1.00 72.56 478 VAL A O 1
ATOM 4027 N N . ILE A 1 479 ? 11.267 16.882 -22.041 1.00 70.88 479 ILE A N 1
ATOM 4028 C CA . ILE A 1 479 ? 10.274 17.658 -21.281 1.00 70.88 479 ILE A CA 1
ATOM 4029 C C . ILE A 1 479 ? 10.312 17.318 -19.784 1.00 70.88 479 ILE A C 1
ATOM 4031 O O . ILE A 1 479 ? 10.071 18.175 -18.927 1.00 70.88 479 ILE A O 1
ATOM 4035 N N . ARG A 1 480 ? 10.634 16.064 -19.461 1.00 61.38 480 ARG A N 1
ATOM 4036 C CA . ARG A 1 480 ? 10.689 15.546 -18.088 1.00 61.38 480 ARG A CA 1
ATOM 4037 C C . ARG A 1 480 ? 12.093 15.591 -17.483 1.00 61.38 480 ARG A C 1
ATOM 4039 O O . ARG A 1 480 ? 12.264 15.138 -16.352 1.00 61.38 480 ARG A O 1
ATOM 4046 N N . PHE A 1 481 ? 13.067 16.144 -18.208 1.00 63.62 481 PHE A N 1
ATOM 4047 C CA . PHE A 1 481 ? 14.456 16.191 -17.776 1.00 63.62 481 PHE A CA 1
ATOM 4048 C C . PHE A 1 481 ? 14.577 16.942 -16.436 1.00 63.62 481 PHE A C 1
ATOM 4050 O O . PHE A 1 481 ? 14.015 18.033 -16.303 1.00 63.62 481 PHE A O 1
ATOM 4057 N N . PRO A 1 482 ? 15.239 16.357 -15.420 1.00 56.81 482 PRO A N 1
ATOM 4058 C CA . PRO A 1 482 ? 15.144 16.838 -14.043 1.00 56.81 482 PRO A CA 1
ATOM 4059 C C . PRO A 1 482 ? 15.865 18.169 -13.814 1.00 56.81 482 PRO A C 1
ATOM 4061 O O . PRO A 1 482 ? 15.391 18.987 -13.028 1.00 56.81 482 PRO A O 1
ATOM 4064 N N . ASP A 1 483 ? 16.986 18.396 -14.498 1.00 65.19 483 ASP A N 1
ATOM 4065 C CA . ASP A 1 483 ? 17.725 19.650 -14.397 1.00 65.19 483 ASP A CA 1
ATOM 4066 C C . ASP A 1 483 ? 17.057 20.740 -15.245 1.00 65.19 483 ASP A C 1
ATOM 4068 O O . ASP A 1 483 ? 16.919 20.609 -16.461 1.00 65.19 483 ASP A O 1
ATOM 4072 N N . ASN A 1 484 ? 16.645 21.836 -14.608 1.00 65.62 484 ASN A N 1
ATOM 4073 C CA . ASN A 1 484 ? 15.931 22.922 -15.278 1.00 65.62 484 ASN A CA 1
ATOM 4074 C C . ASN A 1 484 ? 16.771 23.648 -16.333 1.00 65.62 484 ASN A C 1
ATOM 4076 O O . ASN A 1 484 ? 16.219 24.049 -17.359 1.00 65.62 484 ASN A O 1
ATOM 4080 N N . LYS A 1 485 ? 18.071 23.839 -16.090 1.00 66.44 485 LYS A N 1
ATOM 4081 C CA . LYS A 1 485 ? 18.974 24.558 -16.994 1.00 66.44 485 LYS A CA 1
ATOM 4082 C C . LYS A 1 485 ? 19.222 23.720 -18.246 1.00 66.44 485 LYS A C 1
ATOM 4084 O O . LYS A 1 485 ? 19.044 24.215 -19.357 1.00 66.44 485 LYS A O 1
ATOM 4089 N N . ILE A 1 486 ? 19.516 22.437 -18.063 1.00 67.06 486 ILE A N 1
ATOM 4090 C CA . ILE A 1 486 ? 19.734 21.482 -19.153 1.00 67.06 486 ILE A CA 1
ATOM 4091 C C . ILE A 1 486 ? 18.434 21.227 -19.919 1.00 67.06 486 ILE A C 1
ATOM 4093 O O . ILE A 1 486 ? 18.414 21.263 -21.148 1.00 67.06 486 ILE A O 1
ATOM 4097 N N . ARG A 1 487 ? 17.309 21.046 -19.218 1.00 74.75 487 ARG A N 1
ATOM 4098 C CA . ARG A 1 487 ? 15.987 20.917 -19.846 1.00 74.75 487 ARG A CA 1
ATOM 4099 C C . ARG A 1 487 ? 15.685 22.101 -20.758 1.00 74.75 487 ARG A C 1
ATOM 4101 O O . ARG A 1 487 ? 15.215 21.910 -21.877 1.00 74.75 487 ARG A O 1
ATOM 4108 N N . LYS A 1 488 ? 15.969 23.320 -20.289 1.00 72.56 488 LYS A N 1
ATOM 4109 C CA . LYS A 1 488 ? 15.804 24.554 -21.063 1.00 72.56 488 LYS A CA 1
ATOM 4110 C C . LYS A 1 488 ? 16.625 24.502 -22.355 1.00 72.56 488 LYS A C 1
ATOM 4112 O O . LYS A 1 488 ? 16.087 24.781 -23.422 1.00 72.56 488 LYS A O 1
ATOM 4117 N N . GLU A 1 489 ? 17.891 24.099 -22.266 1.00 74.12 489 GLU A N 1
ATOM 4118 C CA . GLU A 1 489 ? 18.795 23.942 -23.412 1.00 74.12 489 GLU A CA 1
ATOM 4119 C C . GLU A 1 489 ? 18.292 22.893 -24.419 1.00 74.12 489 GLU A C 1
ATOM 4121 O O . GLU A 1 489 ? 18.248 23.149 -25.624 1.00 74.12 489 GLU A O 1
ATOM 4126 N N . LEU A 1 490 ? 17.855 21.727 -23.938 1.00 75.19 490 LEU A N 1
ATOM 4127 C CA . LEU A 1 490 ? 17.338 20.645 -24.777 1.00 75.19 490 LEU A CA 1
ATOM 4128 C C . LEU A 1 490 ? 16.028 21.028 -25.475 1.00 75.19 490 LEU A C 1
ATOM 4130 O O . LEU A 1 490 ? 15.855 20.728 -26.657 1.00 75.19 490 LEU A O 1
ATOM 4134 N N . ILE A 1 491 ? 15.126 21.728 -24.776 1.00 77.25 491 ILE A N 1
ATOM 4135 C CA . ILE A 1 491 ? 13.907 22.284 -25.376 1.00 77.25 491 ILE A CA 1
ATOM 4136 C C . ILE A 1 491 ? 14.288 23.272 -26.477 1.00 77.25 491 ILE A C 1
ATOM 4138 O O . ILE A 1 491 ? 13.763 23.150 -27.578 1.00 77.25 491 ILE A O 1
ATOM 4142 N N . ILE A 1 492 ? 15.230 24.193 -26.225 1.00 75.12 492 ILE A N 1
ATOM 4143 C CA . ILE A 1 492 ? 15.709 25.149 -27.237 1.00 75.12 492 ILE A CA 1
ATOM 4144 C C . ILE A 1 492 ? 16.239 24.415 -28.468 1.00 75.12 492 ILE A C 1
ATOM 4146 O O . ILE A 1 492 ? 15.801 24.721 -29.571 1.00 75.12 492 ILE A O 1
ATOM 4150 N N . LYS A 1 493 ? 17.120 23.422 -28.302 1.00 76.00 493 LYS A N 1
ATOM 4151 C CA . LYS A 1 493 ? 17.624 22.607 -29.422 1.00 76.00 493 LYS A CA 1
ATOM 4152 C C . LYS A 1 493 ? 16.488 21.952 -30.201 1.00 76.00 493 LYS A C 1
ATOM 4154 O O . LYS A 1 493 ? 16.458 22.036 -31.427 1.00 76.00 493 LYS A O 1
ATOM 4159 N N . ALA A 1 494 ? 15.526 21.361 -29.499 1.00 75.56 494 ALA A N 1
ATOM 4160 C CA . ALA A 1 494 ? 14.382 20.730 -30.132 1.00 75.56 494 ALA A CA 1
ATOM 4161 C C . ALA A 1 494 ? 13.519 21.736 -30.923 1.00 75.56 494 ALA A C 1
ATOM 4163 O O . ALA A 1 494 ? 13.019 21.379 -31.986 1.00 75.56 494 ALA A O 1
ATOM 4164 N N . LEU A 1 495 ? 13.415 23.007 -30.501 1.00 72.31 495 LEU A N 1
ATOM 4165 C CA . LEU A 1 495 ? 12.715 24.047 -31.276 1.00 72.31 495 LEU A CA 1
ATOM 4166 C C . LEU A 1 495 ? 13.315 24.248 -32.674 1.00 72.31 495 LEU A C 1
ATOM 4168 O O . LEU A 1 495 ? 12.615 24.724 -33.551 1.00 72.31 495 LEU A O 1
ATOM 4172 N N . PHE A 1 496 ? 14.573 23.893 -32.930 1.00 74.62 496 PHE A N 1
ATOM 4173 C CA . PHE A 1 496 ? 15.180 24.071 -34.254 1.00 74.62 496 PHE A CA 1
ATOM 4174 C C . PHE A 1 496 ? 15.071 22.834 -35.162 1.00 74.62 496 PHE A C 1
ATOM 4176 O O . PHE A 1 496 ? 15.545 22.864 -36.295 1.00 74.62 496 PHE A O 1
ATOM 4183 N N . ILE A 1 497 ? 14.391 21.766 -34.729 1.00 75.06 497 ILE A N 1
ATOM 4184 C CA . ILE A 1 497 ? 14.193 20.557 -35.541 1.00 75.06 497 ILE A CA 1
ATOM 4185 C C . ILE A 1 497 ? 13.018 20.753 -36.509 1.00 75.06 497 ILE A C 1
ATOM 4187 O O . ILE A 1 497 ? 11.851 20.695 -36.116 1.00 75.06 497 ILE A O 1
ATOM 4191 N N . ASN A 1 498 ? 13.310 20.896 -37.807 1.00 70.81 498 ASN A N 1
ATOM 4192 C CA . ASN A 1 498 ? 12.305 21.137 -38.857 1.00 70.81 498 ASN A CA 1
ATOM 4193 C C . ASN A 1 498 ? 11.169 20.091 -38.887 1.00 70.81 498 ASN A C 1
ATOM 4195 O O . ASN A 1 498 ? 10.007 20.447 -39.075 1.00 70.81 498 ASN A O 1
ATOM 4199 N N . LYS A 1 499 ? 11.457 18.811 -38.612 1.00 73.44 499 LYS A N 1
ATOM 4200 C CA . LYS A 1 499 ? 10.450 17.726 -38.575 1.00 73.44 499 LYS A CA 1
ATOM 4201 C C . LYS A 1 499 ? 9.384 17.890 -37.478 1.00 73.44 499 LYS A C 1
ATOM 4203 O O . LYS A 1 499 ? 8.312 17.297 -37.570 1.00 73.44 499 LYS A O 1
ATOM 4208 N N . ILE A 1 500 ? 9.633 18.695 -36.442 1.00 68.81 500 ILE A N 1
ATOM 4209 C CA . ILE A 1 500 ? 8.615 19.010 -35.425 1.00 68.81 500 ILE A CA 1
ATOM 4210 C C . ILE A 1 500 ? 7.531 19.923 -36.011 1.00 68.81 500 ILE A C 1
ATOM 4212 O O . ILE A 1 500 ? 6.358 19.790 -35.666 1.00 68.81 500 ILE A O 1
ATOM 4216 N N . TYR A 1 501 ? 7.895 20.806 -36.942 1.00 66.88 501 TYR A N 1
ATOM 4217 C CA . TYR A 1 501 ? 6.986 21.778 -37.556 1.00 66.88 501 TYR A CA 1
ATOM 4218 C C . TYR A 1 501 ? 5.989 21.136 -38.520 1.00 66.88 501 TYR A C 1
ATOM 4220 O O . TYR A 1 501 ? 4.848 21.595 -38.633 1.00 66.88 501 TYR A O 1
ATOM 4228 N N . SER A 1 502 ? 6.386 20.040 -39.167 1.00 69.31 502 SER A N 1
ATOM 4229 C CA . SER A 1 502 ? 5.505 19.263 -40.038 1.00 69.31 502 SER A CA 1
ATOM 4230 C C . SER A 1 502 ? 4.516 18.382 -39.260 1.00 69.31 502 SER A C 1
ATOM 4232 O O . SER A 1 502 ? 3.507 17.967 -39.826 1.00 69.31 502 SER A O 1
ATOM 4234 N N . ASN A 1 503 ? 4.704 18.167 -37.947 1.00 75.00 503 ASN A N 1
ATOM 4235 C CA . ASN A 1 503 ? 3.833 17.326 -37.119 1.00 75.00 503 ASN A CA 1
ATOM 4236 C C . ASN A 1 503 ? 3.096 18.118 -36.014 1.00 75.00 503 ASN A C 1
ATOM 4238 O O . ASN A 1 503 ? 3.673 18.550 -35.017 1.00 75.00 503 ASN A O 1
ATOM 4242 N N . LYS A 1 504 ? 1.765 18.243 -36.143 1.00 72.69 504 LYS A N 1
ATOM 4243 C CA . LYS A 1 504 ? 0.901 19.016 -35.221 1.00 72.69 504 LYS A CA 1
ATOM 4244 C C . LYS A 1 504 ? 0.956 18.518 -33.767 1.00 72.69 504 LYS A C 1
ATOM 4246 O O . LYS A 1 504 ? 0.818 19.334 -32.855 1.00 72.69 504 LYS A O 1
ATOM 4251 N N . ALA A 1 505 ? 1.124 17.215 -33.540 1.00 73.00 505 ALA A N 1
ATOM 4252 C CA . ALA A 1 505 ? 1.186 16.643 -32.197 1.00 73.00 505 ALA A CA 1
ATOM 4253 C C . ALA A 1 505 ? 2.523 16.972 -31.517 1.00 73.00 505 ALA A C 1
ATOM 4255 O O . ALA A 1 505 ? 2.522 17.468 -30.390 1.00 73.00 505 ALA A O 1
ATOM 4256 N N . LEU A 1 506 ? 3.644 16.797 -32.229 1.00 74.88 506 LEU A N 1
ATOM 4257 C CA . LEU A 1 506 ? 4.981 17.153 -31.733 1.00 74.88 506 LEU A CA 1
ATOM 4258 C C . LEU A 1 506 ? 5.094 18.654 -31.453 1.00 74.88 506 LEU A C 1
ATOM 4260 O O . LEU A 1 506 ? 5.591 19.055 -30.403 1.00 74.88 506 LEU A O 1
ATOM 4264 N N . LEU A 1 507 ? 4.546 19.475 -32.351 1.00 74.62 507 LEU A N 1
ATOM 4265 C CA . LEU A 1 507 ? 4.491 20.925 -32.212 1.00 74.62 507 LEU A CA 1
ATOM 4266 C C . LEU A 1 507 ? 3.742 21.369 -30.943 1.00 74.62 507 LEU A C 1
ATOM 4268 O O . LEU A 1 507 ? 4.224 22.215 -30.194 1.00 74.62 507 LEU A O 1
ATOM 4272 N N . LYS A 1 508 ? 2.563 20.794 -30.672 1.00 75.75 508 LYS A N 1
ATOM 4273 C CA . LYS A 1 508 ? 1.818 21.082 -29.433 1.00 75.75 508 LYS A CA 1
ATOM 4274 C C . LYS A 1 508 ? 2.596 20.647 -28.193 1.00 75.75 508 LYS A C 1
ATOM 4276 O O . LYS A 1 508 ? 2.597 21.358 -27.192 1.00 75.75 508 LYS A O 1
ATOM 4281 N N . LYS A 1 509 ? 3.240 19.483 -28.270 1.00 77.62 509 LYS A N 1
ATOM 4282 C CA . LYS A 1 509 ? 3.982 18.874 -27.168 1.00 77.62 509 LYS A CA 1
ATOM 4283 C C . LYS A 1 509 ? 5.180 19.726 -26.753 1.00 77.62 509 LYS A C 1
ATOM 4285 O O . LYS A 1 509 ? 5.312 20.039 -25.575 1.00 77.62 509 LYS A O 1
ATOM 4290 N N . ILE A 1 510 ? 5.992 20.167 -27.716 1.00 74.69 510 ILE A N 1
ATOM 4291 C CA . ILE A 1 510 ? 7.141 21.032 -27.431 1.00 74.69 510 ILE A CA 1
ATOM 4292 C C . ILE A 1 510 ? 6.705 22.414 -26.934 1.00 74.69 510 ILE A C 1
ATOM 4294 O O . ILE A 1 510 ? 7.313 22.948 -26.017 1.00 74.69 510 ILE A O 1
ATOM 4298 N N . LEU A 1 511 ? 5.606 22.967 -27.461 1.00 72.94 511 LEU A N 1
ATOM 4299 C CA . LEU A 1 511 ? 5.084 24.260 -27.013 1.00 72.94 511 LEU A CA 1
ATOM 4300 C C . LEU A 1 511 ? 4.552 24.231 -25.579 1.00 72.94 511 LEU A C 1
ATOM 4302 O O . LEU A 1 511 ? 4.785 25.188 -24.852 1.00 72.94 511 LEU A O 1
ATOM 4306 N N . LYS A 1 512 ? 3.887 23.144 -25.159 1.00 72.62 512 LYS A N 1
ATOM 4307 C CA . LYS A 1 512 ? 3.454 22.959 -23.759 1.00 72.62 512 LYS A CA 1
ATOM 4308 C C . LYS A 1 512 ? 4.650 22.867 -22.802 1.00 72.62 512 LYS A C 1
ATOM 4310 O O . LYS A 1 512 ? 4.512 23.159 -21.623 1.00 72.62 512 LYS A O 1
ATOM 4315 N N . ALA A 1 513 ? 5.811 22.452 -23.303 1.00 68.12 513 ALA A N 1
ATOM 4316 C CA . ALA A 1 513 ? 7.020 22.325 -22.503 1.00 68.12 513 ALA A CA 1
ATOM 4317 C C . ALA A 1 513 ? 7.817 23.624 -22.357 1.00 68.12 513 ALA A C 1
ATOM 4319 O O . ALA A 1 513 ? 8.633 23.725 -21.444 1.00 68.12 513 ALA A O 1
ATOM 4320 N N . VAL A 1 514 ? 7.602 24.608 -23.237 1.00 68.44 514 VAL A N 1
ATOM 4321 C CA . VAL A 1 514 ? 8.202 25.937 -23.092 1.00 68.44 514 VAL A CA 1
ATOM 4322 C C . VAL A 1 514 ? 7.510 26.640 -21.916 1.00 68.44 514 VAL A C 1
ATOM 4324 O O . VAL A 1 514 ? 6.298 26.839 -21.983 1.00 68.44 514 VAL A O 1
ATOM 4327 N N . PRO A 1 515 ? 8.237 27.032 -20.852 1.00 60.66 515 PRO A N 1
ATOM 4328 C CA . PRO A 1 515 ? 7.648 27.756 -19.727 1.00 60.66 515 PRO A CA 1
ATOM 4329 C C . PRO A 1 515 ? 6.916 29.023 -20.189 1.00 60.66 515 PRO A C 1
ATOM 4331 O O . PRO A 1 515 ? 7.407 29.729 -21.069 1.00 60.66 515 PRO A O 1
ATOM 4334 N N . GLU A 1 516 ? 5.774 29.352 -19.581 1.00 53.97 516 GLU A N 1
ATOM 4335 C CA . GLU A 1 516 ? 4.977 30.528 -19.979 1.00 53.97 516 GLU A CA 1
ATOM 4336 C C . GLU A 1 516 ? 5.766 31.842 -19.855 1.00 53.97 516 GLU A C 1
ATOM 4338 O O . GLU A 1 516 ? 5.669 32.705 -20.727 1.00 53.97 516 GLU A O 1
ATOM 4343 N N . ASN A 1 517 ? 6.656 31.913 -18.859 1.00 55.66 517 ASN A N 1
ATOM 4344 C CA . ASN A 1 517 ? 7.555 33.042 -18.599 1.00 55.66 517 ASN A CA 1
ATOM 4345 C C . ASN A 1 517 ? 8.937 32.874 -19.252 1.00 55.66 517 ASN A C 1
ATOM 4347 O O . ASN A 1 517 ? 9.913 33.503 -18.840 1.00 55.66 517 ASN A O 1
ATOM 4351 N N . PHE A 1 518 ? 9.071 31.986 -20.240 1.00 59.78 518 PHE A N 1
ATOM 4352 C CA . PHE A 1 518 ? 10.327 31.811 -20.955 1.00 59.78 518 PHE A CA 1
ATOM 4353 C C . PHE A 1 518 ? 10.625 33.063 -21.789 1.00 59.78 518 PHE A C 1
ATOM 4355 O O . PHE A 1 518 ? 10.105 33.244 -22.890 1.00 59.78 518 PHE A O 1
ATOM 4362 N N . ASN A 1 519 ? 11.494 33.919 -21.253 1.00 60.25 519 ASN A N 1
ATOM 4363 C CA . ASN A 1 519 ? 12.092 35.035 -21.967 1.00 60.25 519 ASN A CA 1
ATOM 4364 C C . ASN A 1 519 ? 13.550 34.681 -22.291 1.00 60.25 519 ASN A C 1
ATOM 4366 O O . ASN A 1 519 ? 14.325 34.305 -21.407 1.00 60.25 519 ASN A O 1
ATOM 4370 N N . SER A 1 520 ? 13.905 34.720 -23.573 1.00 62.00 520 SER A N 1
ATOM 4371 C CA . SER A 1 520 ? 15.274 34.504 -24.040 1.00 62.00 520 SER A CA 1
ATOM 4372 C C . SER A 1 520 ? 15.829 35.834 -24.529 1.00 62.00 520 SER A C 1
ATOM 4374 O O . SER A 1 520 ? 15.172 36.523 -25.310 1.00 62.00 520 SER A O 1
ATOM 4376 N N . SER A 1 521 ? 17.038 36.185 -24.090 1.00 60.56 521 SER A N 1
ATOM 4377 C CA . SER A 1 521 ? 17.780 37.336 -24.616 1.00 60.56 521 SER A CA 1
ATOM 4378 C C . SER A 1 521 ? 18.091 37.175 -26.113 1.00 60.56 521 SER A C 1
ATOM 4380 O O . SER A 1 521 ? 18.163 38.166 -26.842 1.00 60.56 521 SER A O 1
ATOM 4382 N N . ASP A 1 522 ? 18.154 35.935 -26.607 1.00 63.47 522 ASP A N 1
ATOM 4383 C CA . ASP A 1 522 ? 18.423 35.604 -28.003 1.00 63.47 522 ASP A CA 1
ATOM 4384 C C . ASP A 1 522 ? 17.235 35.957 -28.924 1.00 63.47 522 ASP A C 1
ATOM 4386 O O . ASP A 1 522 ? 16.109 35.454 -28.803 1.00 63.47 522 ASP A O 1
ATOM 4390 N N . LYS A 1 523 ? 17.502 36.844 -29.890 1.00 66.81 523 LYS A N 1
ATOM 4391 C CA . LYS A 1 523 ? 16.537 37.330 -30.887 1.00 66.81 523 LYS A CA 1
ATOM 4392 C C . LYS A 1 523 ? 16.023 36.208 -31.804 1.00 66.81 523 LYS A C 1
ATOM 4394 O O . LYS A 1 523 ? 14.841 36.220 -32.152 1.00 66.81 523 LYS A O 1
ATOM 4399 N N . LYS A 1 524 ? 16.855 35.215 -32.148 1.00 65.25 524 LYS A N 1
ATOM 4400 C CA . LYS A 1 524 ? 16.474 34.073 -33.003 1.00 65.25 524 LYS A CA 1
ATOM 4401 C C . LYS A 1 524 ? 15.492 33.151 -32.285 1.00 65.25 524 LYS A C 1
ATOM 4403 O O . LYS A 1 524 ? 14.499 32.729 -32.877 1.00 65.25 524 LYS A O 1
ATOM 4408 N N . ILE A 1 525 ? 15.714 32.893 -30.995 1.00 63.88 525 ILE A N 1
ATOM 4409 C CA . ILE A 1 525 ? 14.819 32.064 -30.171 1.00 63.88 525 ILE A CA 1
ATOM 4410 C C . ILE A 1 525 ? 13.455 32.748 -29.998 1.00 63.88 525 ILE A C 1
ATOM 4412 O O . ILE A 1 525 ? 12.415 32.100 -30.149 1.00 63.88 525 ILE A O 1
ATOM 4416 N N . ARG A 1 526 ? 13.437 34.067 -29.747 1.00 66.44 526 ARG A N 1
ATOM 4417 C CA . ARG A 1 526 ? 12.191 34.851 -29.650 1.00 66.44 526 ARG A CA 1
ATOM 4418 C C . ARG A 1 526 ? 11.379 34.826 -30.945 1.00 66.44 526 ARG A C 1
ATOM 4420 O O . ARG A 1 526 ? 10.173 34.579 -30.890 1.00 66.44 526 ARG A O 1
ATOM 4427 N N . ALA A 1 527 ? 12.029 35.028 -32.093 1.00 66.44 527 ALA A N 1
ATOM 4428 C CA . ALA A 1 527 ? 11.381 34.936 -33.401 1.00 66.44 527 ALA A CA 1
ATOM 4429 C C . ALA A 1 527 ? 10.768 33.542 -33.620 1.00 66.44 527 ALA A C 1
ATOM 4431 O O . ALA A 1 527 ? 9.573 33.419 -33.886 1.00 66.44 527 ALA A O 1
ATOM 4432 N N . LYS A 1 528 ? 11.542 32.482 -33.352 1.00 67.12 528 LYS A N 1
ATOM 4433 C CA . LYS A 1 528 ? 11.087 31.098 -33.527 1.00 67.12 528 LYS A CA 1
ATOM 4434 C C . LYS A 1 528 ? 9.882 30.747 -32.644 1.00 67.12 528 LYS A C 1
ATOM 4436 O O . LYS A 1 528 ? 8.944 30.099 -33.106 1.00 67.12 528 LYS A O 1
ATOM 4441 N N . LEU A 1 529 ? 9.861 31.196 -31.386 1.00 67.25 529 LEU A N 1
ATOM 4442 C CA . LEU A 1 529 ? 8.725 31.002 -30.473 1.00 67.25 529 LEU A CA 1
ATOM 4443 C C . LEU A 1 529 ? 7.466 31.761 -30.918 1.00 67.25 529 LEU A C 1
ATOM 4445 O O . LEU A 1 529 ? 6.354 31.246 -30.762 1.00 67.25 529 LEU A O 1
ATOM 4449 N N . LYS A 1 530 ? 7.623 32.964 -31.484 1.00 70.00 530 LYS A N 1
ATOM 4450 C CA . LYS A 1 530 ? 6.518 33.750 -32.052 1.00 70.00 530 LYS A CA 1
ATOM 4451 C C . LYS A 1 530 ? 5.901 33.033 -33.257 1.00 70.00 530 LYS A C 1
ATOM 4453 O O . LYS A 1 530 ? 4.676 32.883 -33.309 1.00 70.00 530 LYS A O 1
ATOM 4458 N N . ASP A 1 531 ? 6.729 32.501 -34.152 1.00 67.81 531 ASP A N 1
ATOM 4459 C CA . ASP A 1 531 ? 6.284 31.729 -35.320 1.00 67.81 531 ASP A CA 1
ATOM 4460 C C . ASP A 1 531 ? 5.544 30.453 -34.901 1.00 67.81 531 ASP A C 1
ATOM 4462 O O . ASP A 1 531 ? 4.451 30.160 -35.388 1.00 67.81 531 ASP A O 1
ATOM 4466 N N . LEU A 1 532 ? 6.081 29.727 -33.916 1.00 65.56 532 LEU A N 1
ATOM 4467 C CA . LEU A 1 532 ? 5.473 28.516 -33.359 1.00 65.56 532 LEU A CA 1
ATOM 4468 C C . LEU A 1 532 ? 4.085 28.771 -32.749 1.00 65.56 532 LEU A C 1
ATOM 4470 O O . LEU A 1 532 ? 3.127 28.042 -33.034 1.00 65.56 532 LEU A O 1
ATOM 4474 N N . LYS A 1 533 ? 3.950 29.823 -31.927 1.00 67.44 533 LYS A N 1
ATOM 4475 C CA . LYS A 1 533 ? 2.660 30.231 -31.342 1.00 67.44 533 LYS A CA 1
ATOM 4476 C C . LYS A 1 533 ? 1.656 30.616 -32.437 1.00 67.44 533 LYS A C 1
ATOM 4478 O O . LYS A 1 533 ? 0.469 30.302 -32.319 1.00 67.44 533 LYS A O 1
ATOM 4483 N N . THR A 1 534 ? 2.130 31.238 -33.517 1.00 70.75 534 THR A N 1
ATOM 4484 C CA . THR A 1 534 ? 1.314 31.633 -34.675 1.00 70.75 534 THR A CA 1
ATOM 4485 C C . THR A 1 534 ? 0.851 30.422 -35.485 1.00 70.75 534 THR A C 1
ATOM 4487 O O . THR A 1 534 ? -0.336 30.321 -35.782 1.00 70.75 534 THR A O 1
ATOM 4490 N N . LEU A 1 535 ? 1.721 29.443 -35.746 1.00 66.56 535 LEU A N 1
ATOM 4491 C CA . LEU A 1 535 ? 1.389 28.193 -36.446 1.00 66.56 535 LEU A CA 1
ATOM 4492 C C . LEU A 1 535 ? 0.302 27.377 -35.726 1.00 66.56 535 LEU A C 1
ATOM 4494 O O . LEU A 1 535 ? -0.616 26.849 -36.362 1.00 66.56 535 LEU A O 1
ATOM 4498 N N . VAL A 1 536 ? 0.349 27.304 -34.391 1.00 63.75 536 VAL A N 1
ATOM 4499 C CA . VAL A 1 536 ? -0.694 26.626 -33.600 1.00 63.75 536 VAL A CA 1
ATOM 4500 C C . VAL A 1 536 ? -2.015 27.402 -33.605 1.00 63.75 536 VAL A C 1
ATOM 4502 O O . VAL A 1 536 ? -3.079 26.786 -33.734 1.00 63.75 536 VAL A O 1
ATOM 4505 N N . LYS A 1 537 ? -1.973 28.739 -33.511 1.00 66.38 537 LYS A N 1
ATOM 4506 C CA . LYS A 1 537 ? -3.167 29.603 -33.599 1.00 66.38 537 LYS A CA 1
ATOM 4507 C C . LYS A 1 537 ? -3.799 29.579 -35.001 1.00 66.38 537 LYS A C 1
ATOM 4509 O O . LYS A 1 537 ? -5.019 29.455 -35.112 1.00 66.38 537 LYS A O 1
ATOM 4514 N N . GLY A 1 538 ? -2.989 29.614 -36.058 1.00 61.09 538 GLY A N 1
ATOM 4515 C CA . GLY A 1 538 ? -3.416 29.531 -37.457 1.00 61.09 538 GLY A CA 1
ATOM 4516 C C . GLY A 1 538 ? -4.094 28.199 -37.782 1.00 61.09 538 GLY A C 1
ATOM 4517 O O . GLY A 1 538 ? -5.204 28.186 -38.311 1.00 61.09 538 GLY A O 1
ATOM 4518 N N . LYS A 1 539 ? -3.517 27.067 -37.347 1.00 54.00 539 LYS A N 1
ATOM 4519 C CA . LYS A 1 539 ? -4.151 25.742 -37.503 1.00 54.00 539 LYS A CA 1
ATOM 4520 C C . LYS A 1 539 ? -5.434 25.576 -36.677 1.00 54.00 539 LYS A C 1
ATOM 4522 O O . LYS A 1 539 ? -6.325 24.856 -37.119 1.00 54.00 539 LYS A O 1
ATOM 4527 N N . LYS A 1 540 ? -5.572 26.227 -35.509 1.00 54.97 540 LYS A N 1
ATOM 4528 C CA . LYS A 1 540 ? -6.851 26.278 -34.762 1.00 54.97 540 LYS A CA 1
ATOM 4529 C C . LYS A 1 540 ? -7.932 27.031 -35.547 1.00 54.97 540 LYS A C 1
ATOM 4531 O O . LYS A 1 540 ? -9.057 26.546 -35.624 1.00 54.97 540 LYS A O 1
ATOM 4536 N N . LYS A 1 541 ? -7.594 28.170 -36.167 1.00 52.38 541 LYS A N 1
ATOM 4537 C CA . LYS A 1 541 ? -8.521 28.912 -37.041 1.00 52.38 541 LYS A CA 1
ATOM 4538 C C . LYS A 1 541 ? -8.953 28.079 -38.253 1.00 52.38 541 LYS A C 1
ATOM 4540 O O . LYS A 1 541 ? -10.152 28.015 -38.511 1.00 52.38 541 LYS A O 1
ATOM 4545 N N . ILE A 1 542 ? -8.017 27.402 -38.928 1.00 47.66 542 ILE A N 1
ATOM 4546 C CA . ILE A 1 542 ? -8.302 26.519 -40.076 1.00 47.66 542 ILE A CA 1
ATOM 4547 C C . ILE A 1 542 ? -9.188 25.339 -39.659 1.00 47.66 542 ILE A C 1
ATOM 4549 O O . ILE A 1 542 ? -10.216 25.125 -40.287 1.00 47.66 542 ILE A O 1
ATOM 4553 N N . GLN A 1 543 ? -8.873 24.643 -38.559 1.00 44.34 543 GLN A N 1
ATOM 4554 C CA . GLN A 1 543 ? -9.713 23.550 -38.051 1.00 44.34 543 GLN A CA 1
ATOM 4555 C C . GLN A 1 543 ? -11.128 24.043 -37.714 1.00 44.34 543 GLN A C 1
ATOM 4557 O O . GLN A 1 543 ? -12.093 23.457 -38.171 1.00 44.34 543 GLN A O 1
ATOM 4562 N N . SER A 1 544 ? -11.266 25.186 -37.028 1.00 51.16 544 SER A N 1
ATOM 4563 C CA . SER A 1 544 ? -12.589 25.765 -36.733 1.00 51.16 544 SER A CA 1
ATOM 4564 C C . SER A 1 544 ? -13.383 26.152 -37.986 1.00 51.16 544 SER A C 1
ATOM 4566 O O . SER A 1 544 ? -14.607 26.257 -37.926 1.00 51.16 544 SER A O 1
ATOM 4568 N N . ARG A 1 545 ? -12.694 26.451 -39.097 1.00 49.19 545 ARG A N 1
ATOM 4569 C CA . ARG A 1 545 ? -13.307 26.734 -40.398 1.00 49.19 545 ARG A CA 1
ATOM 4570 C C . ARG A 1 545 ? -13.733 25.432 -41.061 1.00 49.19 545 ARG A C 1
ATOM 4572 O O . ARG A 1 545 ? -14.881 25.357 -41.457 1.00 49.19 545 ARG A O 1
ATOM 4579 N N . ILE A 1 546 ? -12.871 24.416 -41.088 1.00 44.16 546 ILE A N 1
ATOM 4580 C CA . ILE A 1 546 ? -13.188 23.071 -41.589 1.00 44.16 546 ILE A CA 1
ATOM 4581 C C . ILE A 1 546 ? -14.380 22.485 -40.826 1.00 44.16 546 ILE A C 1
ATOM 4583 O O . ILE A 1 546 ? -15.357 22.106 -41.451 1.00 44.16 546 ILE A O 1
ATOM 4587 N N . ASP A 1 547 ? -14.370 22.512 -39.494 1.00 48.00 547 ASP A N 1
ATOM 4588 C CA . ASP A 1 547 ? -15.459 21.982 -38.665 1.00 48.00 547 ASP A CA 1
ATOM 4589 C C . ASP A 1 547 ? -16.774 22.758 -38.882 1.00 48.00 547 ASP A C 1
ATOM 4591 O O . ASP A 1 547 ? -17.856 22.174 -38.870 1.00 48.00 547 ASP A O 1
ATOM 4595 N N . ARG A 1 548 ? -16.701 24.078 -39.127 1.00 58.94 548 ARG A N 1
ATOM 4596 C CA . ARG A 1 548 ? -17.866 24.897 -39.508 1.00 58.94 548 ARG A CA 1
ATOM 4597 C C . ARG A 1 548 ? -18.359 24.584 -40.916 1.00 58.94 548 ARG A C 1
ATOM 4599 O O . ARG A 1 548 ? -19.567 24.563 -41.125 1.00 58.94 548 ARG A O 1
ATOM 4606 N N . THR A 1 549 ? -17.455 24.356 -41.861 1.00 51.66 549 THR A N 1
ATOM 4607 C CA . THR A 1 549 ? -17.785 23.984 -43.239 1.00 51.66 549 THR A CA 1
ATOM 4608 C C . THR A 1 549 ? -18.407 22.589 -43.281 1.00 51.66 549 THR A C 1
ATOM 4610 O O . THR A 1 549 ? -19.474 22.439 -43.859 1.00 51.66 549 THR A O 1
ATOM 4613 N N . LEU A 1 550 ? -17.846 21.608 -42.570 1.00 42.78 550 LEU A N 1
ATOM 4614 C CA . LEU A 1 550 ? -18.412 20.263 -42.418 1.00 42.78 550 LEU A CA 1
ATOM 4615 C C . LEU A 1 550 ? -19.784 20.294 -41.728 1.00 42.78 550 LEU A C 1
ATOM 4617 O O . LEU A 1 550 ? -20.709 19.631 -42.179 1.00 42.78 550 LEU A O 1
ATOM 4621 N N . LYS A 1 551 ? -19.976 21.133 -40.697 1.00 54.59 551 LYS A N 1
ATOM 4622 C CA . LYS A 1 551 ? -21.307 21.360 -40.095 1.00 54.59 551 LYS A CA 1
ATOM 4623 C C . LYS A 1 551 ? -22.316 21.994 -41.054 1.00 54.59 551 LYS A C 1
ATOM 4625 O O . LYS A 1 551 ? -23.508 21.760 -40.893 1.00 54.59 551 LYS A O 1
ATOM 4630 N N . LYS A 1 552 ? -21.867 22.842 -41.984 1.00 57.88 552 LYS A N 1
ATOM 4631 C CA . LYS A 1 552 ? -22.728 23.458 -43.005 1.00 57.88 552 LYS A CA 1
ATOM 4632 C C . LYS A 1 552 ? -23.075 22.474 -44.123 1.00 57.88 552 LYS A C 1
ATOM 4634 O O . LYS A 1 552 ? -24.204 22.510 -44.590 1.00 57.88 552 LYS A O 1
ATOM 4639 N N . LEU A 1 553 ? -22.143 21.601 -44.505 1.00 44.28 553 LEU A N 1
ATOM 4640 C CA . LEU A 1 553 ? -22.370 20.529 -45.479 1.00 44.28 553 LEU A CA 1
ATOM 4641 C C . LEU A 1 553 ? -23.335 19.471 -44.915 1.00 44.28 553 LEU A C 1
ATOM 4643 O O . LEU A 1 553 ? -24.373 19.230 -45.512 1.00 44.28 553 LEU A O 1
ATOM 4647 N N . ASN A 1 554 ? -23.130 19.010 -43.675 1.00 44.88 554 ASN A N 1
ATOM 4648 C CA . ASN A 1 554 ? -24.052 18.082 -42.993 1.00 44.88 554 ASN A CA 1
ATOM 4649 C C . ASN A 1 554 ? -25.447 18.667 -42.681 1.00 44.88 554 ASN A C 1
ATOM 4651 O O . ASN A 1 554 ? -26.328 17.942 -42.228 1.00 44.88 554 ASN A O 1
ATOM 4655 N N . LYS A 1 555 ? -25.639 19.983 -42.841 1.00 52.12 555 LYS A N 1
ATOM 4656 C CA . LYS A 1 555 ? -26.945 20.659 -42.743 1.00 52.12 555 LYS A CA 1
ATOM 4657 C C . LYS A 1 555 ? -27.621 20.865 -44.101 1.00 52.12 555 LYS A C 1
ATOM 4659 O O . LYS A 1 555 ? -28.751 21.327 -44.111 1.00 52.12 555 LYS A O 1
ATOM 4664 N N . ARG A 1 556 ? -26.912 20.621 -45.206 1.00 48.81 556 ARG A N 1
ATOM 4665 C CA . ARG A 1 556 ? -27.439 20.682 -46.575 1.00 48.81 556 ARG A CA 1
ATOM 4666 C C . ARG A 1 556 ? -27.779 19.294 -47.132 1.00 48.81 556 ARG A C 1
ATOM 4668 O O . ARG A 1 556 ? -28.571 19.232 -48.056 1.00 48.81 556 ARG A O 1
ATOM 4675 N N . ASP A 1 557 ? -27.237 18.229 -46.533 1.00 44.12 557 ASP A N 1
ATOM 4676 C CA . ASP A 1 557 ? -27.597 16.821 -46.801 1.00 44.12 557 ASP A CA 1
ATOM 4677 C C . ASP A 1 557 ? -28.674 16.267 -45.831 1.00 44.12 557 ASP A C 1
ATOM 4679 O O . ASP A 1 557 ? -28.797 15.060 -45.627 1.00 44.12 557 ASP A O 1
ATOM 4683 N N . LYS A 1 558 ? -29.442 17.154 -45.194 1.00 37.81 558 LYS A N 1
ATOM 4684 C CA . LYS A 1 558 ? -30.716 16.883 -44.512 1.00 37.81 558 LYS A CA 1
ATOM 4685 C C . LYS A 1 558 ? -31.731 17.869 -45.051 1.00 37.81 558 LYS A C 1
ATOM 4687 O O . LYS A 1 558 ? -32.911 17.476 -45.133 1.00 37.81 558 LYS A O 1
#

Sequence (558 aa):
MKIVKSKMKLLPILFLFLLVSVAETSLFKKRDLSLFSSDDVLEVTLKGNFFSNEKEFKALKFRKEKKYVQGTLIYKTNNQESSLPLNYKVRGVYRQENCELPPLKLNFKKKILIRGNLFSKAHDKIKLVTHCENYSGEFSPKNRINQKVVSEYINYKLLSKIYPYSFKARLLKVSYEDNKFGPATFGYGIFLENKKDMVKRLDLSLFDGTKKEFKKDYYKEKESFSISNYVYLTLAQSIANNWDWYPTHNTLLVKDENNQDILVPYDFDLTGIVYDVIDHDLKEKGETHKFWHRRERRHFDFRAFPYQKSINYIRDRYNHRYDFSDEEIIKLFLNSAKKIVSKKDEVFKELDKYKHLTTANNFKIITARIANYFSQLEVALYNKVNLKFFTEEDYLKNLHDESFEKRHQAIIALGYLAKEEYFEKITSNFYKLENYVLKRSVIHVLSDFSPEVILPFLKKILGSETKTSNLNIILDVVIRFPDNKIRKELIIKALFINKIYSNKALLKKILKAVPENFNSSDKKIRAKLKDLKTLVKGKKKIQSRIDRTLKKLNKRDK

pLDDT: mean 72.15, std 15.71, range [34.19, 96.12]

Radius of gyration: 30.03 Å; Cα contacts (8 Å, |Δi|>4): 723; chains: 1; bounding box: 80×107×74 Å